Protein AF-A0A1B6Z4R3-F1 (afdb_monomer_lite)

Foldseek 3Di:
DVVVVVVVVVVVCVVQPPHDLVPDDVLVVLLVVLCCQAVFQDPDPVSDHLLRVLVVCLVVVVLVSNLVSLLVLLVSLLVNLLSCLLVLVLVSNLVSLVSSLVSVVVSVVSCVVVVAADPCCLSVLSNLLSCLLVVHQDDDDPSYDDDDALDDSNLSNLLSCVLNVVDDRDVPSVVVSVVSVVVVVHDPLVVVVSVLSCCLLQLVAQAPQRSLVSVLVSLVVVLVPDPPNVPDPARDPRVSRRAPSSVQSSCSSQPWAWEDQNHPPHYDGSPDDTDTPDDGDVSNCLQVPPLPQQDPPQRWDQDLSSLLSLCVVLLVQDADLVRHNQHQFDDPVCLVCLVVLCVLLPVPDDPSVNVVLSGGQQQSQDFPPPQKGFAHCPDPQHNFVVNQVCCVPPLPADPQKTFGMAGSVDPDDHGDAWTFIQGNPQQKTFTDGSVCRVPVVVVVVVDDRNPGIGNHPSRVSSSRNSNCVVDSD

Structure (mmCIF, N/CA/C/O backbone):
data_AF-A0A1B6Z4R3-F1
#
_entry.id   AF-A0A1B6Z4R3-F1
#
loop_
_atom_site.group_PDB
_atom_site.id
_atom_site.type_symbol
_atom_site.label_atom_id
_atom_site.label_alt_id
_atom_site.label_comp_id
_atom_site.label_asym_id
_atom_site.label_entity_id
_atom_site.label_seq_id
_atom_site.pdbx_PDB_ins_code
_atom_site.Cartn_x
_atom_site.Cartn_y
_atom_site.Cartn_z
_atom_site.occupancy
_atom_site.B_iso_or_equiv
_atom_site.auth_seq_id
_atom_site.auth_comp_id
_atom_site.auth_asym_id
_atom_site.auth_atom_id
_atom_site.pdbx_PDB_model_num
ATOM 1 N N . MET A 1 1 ? 15.950 -20.268 -37.393 1.00 41.25 1 MET A N 1
ATOM 2 C CA . MET A 1 1 ? 15.766 -19.192 -36.389 1.00 41.25 1 MET A CA 1
ATOM 3 C C . MET A 1 1 ? 16.409 -17.853 -36.786 1.00 41.25 1 MET A C 1
ATOM 5 O O . MET A 1 1 ? 15.782 -16.830 -36.563 1.00 41.25 1 MET A O 1
ATOM 9 N N . ALA A 1 2 ? 17.584 -17.815 -37.436 1.00 35.88 2 ALA A N 1
ATOM 10 C CA . ALA A 1 2 ? 18.237 -16.556 -37.852 1.00 35.88 2 ALA A CA 1
ATOM 11 C C . ALA A 1 2 ? 17.536 -15.793 -39.005 1.00 35.88 2 ALA A C 1
ATOM 13 O O . ALA A 1 2 ? 17.521 -14.566 -39.021 1.00 35.88 2 ALA A O 1
ATOM 14 N N . ILE A 1 3 ? 16.894 -16.504 -39.939 1.00 33.91 3 ILE A N 1
ATOM 15 C CA . ILE A 1 3 ? 16.226 -15.901 -41.111 1.00 33.91 3 ILE A CA 1
ATOM 16 C C . ILE A 1 3 ? 14.960 -15.110 -40.714 1.00 33.91 3 ILE A C 1
ATOM 18 O O . ILE A 1 3 ? 14.630 -14.119 -41.357 1.00 33.91 3 ILE A O 1
ATOM 22 N N . TYR A 1 4 ? 14.296 -15.477 -39.610 1.00 34.19 4 TYR A N 1
ATOM 23 C CA . TYR A 1 4 ? 13.077 -14.804 -39.136 1.00 34.19 4 TYR A CA 1
ATOM 24 C C . TYR A 1 4 ? 13.368 -13.411 -38.543 1.00 34.19 4 TYR A C 1
ATOM 26 O O . TYR A 1 4 ? 12.664 -12.456 -38.858 1.00 34.19 4 TYR A O 1
ATOM 34 N N . LYS A 1 5 ? 14.469 -13.263 -37.785 1.00 37.00 5 LYS A N 1
ATOM 35 C CA . LYS A 1 5 ? 14.927 -11.968 -37.239 1.00 37.00 5 LYS A CA 1
ATOM 36 C C . LYS A 1 5 ? 15.361 -10.985 -38.333 1.00 37.00 5 LYS A C 1
ATOM 38 O O . LYS A 1 5 ? 15.083 -9.795 -38.235 1.00 37.00 5 LYS A O 1
ATOM 43 N N . ILE A 1 6 ? 15.993 -11.477 -39.403 1.00 38.34 6 ILE A N 1
ATOM 44 C CA . ILE A 1 6 ? 16.387 -10.647 -40.554 1.00 38.34 6 ILE A CA 1
ATOM 45 C C . ILE A 1 6 ? 15.147 -10.158 -41.314 1.00 38.34 6 ILE A C 1
ATOM 47 O O . ILE A 1 6 ? 15.085 -8.990 -41.683 1.00 38.34 6 ILE A O 1
ATOM 51 N N . PHE A 1 7 ? 14.127 -11.006 -41.492 1.00 38.38 7 PHE A N 1
ATOM 52 C CA . PHE A 1 7 ? 12.861 -10.601 -42.113 1.00 38.38 7 PHE A CA 1
ATOM 53 C C . PHE A 1 7 ? 12.051 -9.611 -41.258 1.00 38.38 7 PHE A C 1
ATOM 55 O O . PHE A 1 7 ? 11.397 -8.735 -41.827 1.00 38.38 7 PHE A O 1
ATOM 62 N N . GLU A 1 8 ? 12.114 -9.690 -39.924 1.00 45.47 8 GLU A N 1
ATOM 63 C CA . GLU A 1 8 ? 11.526 -8.687 -39.022 1.00 45.47 8 GLU A CA 1
ATOM 64 C C . GLU A 1 8 ? 12.253 -7.343 -39.078 1.00 45.47 8 GLU A C 1
ATOM 66 O O . GLU A 1 8 ? 11.600 -6.311 -39.227 1.00 45.47 8 GLU A O 1
ATOM 71 N N . LEU A 1 9 ? 13.589 -7.345 -39.044 1.00 42.75 9 LEU A N 1
ATOM 72 C CA . LEU A 1 9 ? 14.406 -6.143 -39.227 1.00 42.75 9 LEU A CA 1
ATOM 73 C C . LEU A 1 9 ? 14.144 -5.494 -40.594 1.00 42.75 9 LEU A C 1
ATOM 75 O O . LEU A 1 9 ? 13.972 -4.280 -40.672 1.00 42.75 9 LEU A O 1
ATOM 79 N N . TRP A 1 10 ? 14.009 -6.289 -41.661 1.00 40.56 10 TRP A N 1
ATOM 80 C CA . TRP A 1 10 ? 13.716 -5.789 -43.010 1.00 40.56 10 TRP A CA 1
ATOM 81 C C . TRP A 1 10 ? 12.267 -5.284 -43.163 1.00 40.56 10 TRP A C 1
ATOM 83 O O . TRP A 1 10 ? 12.029 -4.278 -43.834 1.00 40.56 10 TRP A O 1
ATOM 93 N N . ARG A 1 11 ? 11.283 -5.915 -42.497 1.00 46.19 11 ARG A N 1
ATOM 94 C CA . ARG A 1 11 ? 9.902 -5.392 -42.386 1.00 46.19 11 ARG A CA 1
ATOM 95 C C . ARG A 1 11 ? 9.837 -4.103 -41.560 1.00 46.19 11 ARG A C 1
ATOM 97 O O . ARG A 1 11 ? 9.090 -3.202 -41.943 1.00 46.19 11 ARG A O 1
ATOM 104 N N . ARG A 1 12 ? 10.613 -3.996 -40.472 1.00 51.19 12 ARG A N 1
ATOM 105 C CA . ARG A 1 12 ? 10.738 -2.792 -39.628 1.00 51.19 12 ARG A CA 1
ATOM 106 C C . ARG A 1 12 ? 11.377 -1.641 -40.412 1.00 51.19 12 ARG A C 1
ATOM 108 O O . ARG A 1 12 ? 10.811 -0.555 -40.433 1.00 51.19 12 ARG A O 1
ATOM 115 N N . TRP A 1 13 ? 12.446 -1.891 -41.171 1.00 41.53 13 TRP A N 1
ATOM 116 C CA . TRP A 1 13 ? 13.085 -0.877 -42.026 1.00 41.53 13 TRP A CA 1
ATOM 117 C C . TRP A 1 13 ? 12.161 -0.381 -43.155 1.00 41.53 13 TRP A C 1
ATOM 119 O O . TRP A 1 13 ? 12.105 0.814 -43.432 1.00 41.53 13 TRP A O 1
ATOM 129 N N . ARG A 1 14 ? 11.344 -1.265 -43.756 1.00 42.69 14 ARG A N 1
ATOM 130 C CA . ARG A 1 14 ? 10.321 -0.870 -44.749 1.00 42.69 14 ARG A CA 1
ATOM 131 C C . ARG A 1 14 ? 9.164 -0.042 -44.177 1.00 42.69 14 ARG A C 1
ATOM 133 O O . ARG A 1 14 ? 8.556 0.703 -44.940 1.00 42.69 14 ARG A O 1
ATOM 140 N N . ARG A 1 15 ? 8.837 -0.151 -42.881 1.00 47.06 15 ARG A N 1
ATOM 141 C CA . ARG A 1 15 ? 7.816 0.707 -42.240 1.00 47.06 15 ARG A CA 1
ATOM 142 C C . ARG A 1 15 ? 8.315 2.131 -41.973 1.00 47.06 15 ARG A C 1
ATOM 144 O O . ARG A 1 15 ? 7.493 3.030 -41.843 1.00 47.06 15 ARG A O 1
ATOM 151 N N . PHE A 1 16 ? 9.630 2.339 -41.942 1.00 44.66 16 PHE A N 1
ATOM 152 C CA . PHE A 1 16 ? 10.261 3.603 -41.560 1.00 44.66 16 PHE A CA 1
ATOM 153 C C . PHE A 1 16 ? 11.203 4.157 -42.649 1.00 44.66 16 PHE A C 1
ATOM 155 O O . PHE A 1 16 ? 12.238 4.744 -42.349 1.00 44.66 16 PHE A O 1
ATOM 162 N N . GLY A 1 17 ? 10.864 3.984 -43.932 1.00 40.19 17 GLY A N 1
ATOM 163 C CA . GLY A 1 17 ? 11.571 4.659 -45.030 1.00 40.19 17 GLY A CA 1
ATOM 164 C C . GLY A 1 17 ? 11.470 6.189 -44.918 1.00 40.19 17 GLY A C 1
ATOM 165 O O . GLY A 1 17 ? 10.401 6.697 -44.590 1.00 40.19 17 GLY A O 1
ATOM 166 N N . THR A 1 18 ? 12.588 6.897 -45.162 1.00 45.62 18 THR A N 1
ATOM 167 C CA . THR A 1 18 ? 12.759 8.370 -45.066 1.00 45.62 18 THR A CA 1
ATOM 168 C C . THR A 1 18 ? 11.845 9.016 -44.025 1.00 45.62 18 THR A C 1
ATOM 170 O O . THR A 1 18 ? 10.859 9.680 -44.353 1.00 45.62 18 THR A O 1
ATOM 173 N N . ILE A 1 19 ? 12.163 8.748 -42.758 1.00 54.81 19 ILE A N 1
ATOM 174 C CA . ILE A 1 19 ? 11.409 9.189 -41.587 1.00 54.81 19 ILE A CA 1
ATOM 175 C C . ILE A 1 19 ? 11.276 10.709 -41.610 1.00 54.81 19 ILE A C 1
ATOM 177 O O . ILE A 1 19 ? 12.263 11.432 -41.516 1.00 54.81 19 ILE A O 1
ATOM 181 N N . ASN A 1 20 ? 10.040 11.190 -41.721 1.00 56.22 20 ASN A N 1
ATOM 182 C CA . ASN A 1 20 ? 9.703 12.565 -41.397 1.00 56.22 20 ASN A CA 1
ATOM 183 C C . ASN A 1 20 ? 8.991 12.555 -40.034 1.00 56.22 20 ASN A C 1
ATOM 185 O O . ASN A 1 20 ? 7.788 12.274 -39.999 1.00 56.22 20 ASN A O 1
ATOM 189 N N . PRO A 1 21 ? 9.697 12.843 -38.921 1.00 59.81 21 PRO A N 1
ATOM 190 C CA . PRO A 1 21 ? 9.130 12.799 -37.571 1.00 59.81 21 PRO A CA 1
ATOM 191 C C . PRO A 1 21 ? 7.866 13.651 -37.421 1.00 59.81 21 PRO A C 1
ATOM 193 O O . PRO A 1 21 ? 6.964 13.291 -36.674 1.00 59.81 21 PRO A O 1
ATOM 196 N N . SER A 1 22 ? 7.753 14.732 -38.205 1.00 58.31 22 SER A N 1
ATOM 197 C CA . SER A 1 22 ? 6.589 15.630 -38.198 1.00 58.31 22 SER A CA 1
ATOM 198 C C . SER A 1 22 ? 5.292 15.002 -38.728 1.00 58.31 22 SER A C 1
ATOM 200 O O . SER A 1 22 ? 4.225 15.586 -38.564 1.00 58.31 22 SER A O 1
ATOM 202 N N . LYS A 1 23 ? 5.363 13.823 -39.366 1.00 65.31 23 LYS A N 1
ATOM 203 C CA . LYS A 1 23 ? 4.205 13.098 -39.920 1.00 65.31 23 LYS A CA 1
ATOM 204 C C . LYS A 1 23 ? 3.838 11.833 -39.138 1.00 65.31 23 LYS A C 1
ATOM 206 O O . LYS A 1 23 ? 2.888 11.150 -39.515 1.00 65.31 23 LYS A O 1
ATOM 211 N N . MET A 1 24 ? 4.587 11.486 -38.092 1.00 67.69 24 MET A N 1
ATOM 212 C CA . MET A 1 24 ? 4.286 10.323 -37.256 1.00 67.69 24 MET A CA 1
ATOM 213 C C . MET A 1 24 ? 3.231 10.677 -36.208 1.00 67.69 24 MET A C 1
ATOM 215 O O . MET A 1 24 ? 3.254 11.768 -35.641 1.00 67.69 24 MET A O 1
ATOM 219 N N . SER A 1 25 ? 2.345 9.730 -35.884 1.00 70.62 25 SER A N 1
ATOM 220 C CA . SER A 1 25 ? 1.642 9.809 -34.600 1.00 70.62 25 SER A CA 1
ATOM 221 C C . SER A 1 25 ? 2.687 9.781 -33.483 1.00 70.62 25 SER A C 1
ATOM 223 O O . SER A 1 25 ? 3.703 9.088 -33.608 1.00 70.62 25 SER A O 1
ATOM 225 N N . ARG A 1 26 ? 2.472 10.502 -32.375 1.00 70.00 26 ARG A N 1
ATOM 226 C CA . ARG A 1 26 ? 3.490 10.531 -31.312 1.00 70.00 26 ARG A CA 1
ATOM 227 C C . ARG A 1 26 ? 3.786 9.131 -30.770 1.00 70.00 26 ARG A C 1
ATOM 229 O O . ARG A 1 26 ? 4.937 8.886 -30.452 1.00 70.00 26 ARG A O 1
ATOM 236 N N . ILE A 1 27 ? 2.830 8.200 -30.676 1.00 73.00 27 ILE A N 1
ATOM 237 C CA . ILE A 1 27 ? 3.162 6.843 -30.200 1.00 73.00 27 ILE A CA 1
ATOM 238 C C . ILE A 1 27 ? 4.151 6.133 -31.129 1.00 73.00 27 ILE A C 1
ATOM 240 O O . ILE A 1 27 ? 5.129 5.568 -30.653 1.00 73.00 27 ILE A O 1
ATOM 244 N N . ASN A 1 28 ? 3.967 6.243 -32.446 1.00 75.88 28 ASN A N 1
ATOM 245 C CA . ASN A 1 28 ? 4.923 5.698 -33.405 1.00 75.88 28 ASN A CA 1
ATOM 246 C C . ASN A 1 28 ? 6.267 6.432 -33.333 1.00 75.88 28 ASN A C 1
ATOM 248 O O . ASN A 1 28 ? 7.305 5.802 -33.494 1.00 75.88 28 ASN A O 1
ATOM 252 N N . TYR A 1 29 ? 6.255 7.734 -33.038 1.00 78.19 29 TYR A N 1
ATOM 253 C CA . TYR A 1 29 ? 7.466 8.510 -32.782 1.00 78.19 29 TYR A CA 1
ATOM 254 C C . TYR A 1 29 ? 8.183 8.087 -31.487 1.00 78.19 29 TYR A C 1
ATOM 256 O O . TYR A 1 29 ? 9.398 7.954 -31.491 1.00 78.19 29 TYR A O 1
ATOM 264 N N . LEU A 1 30 ? 7.461 7.825 -30.393 1.00 79.94 30 LEU A N 1
ATOM 265 C CA . LEU A 1 30 ? 8.027 7.370 -29.117 1.00 79.94 30 LEU A CA 1
ATOM 266 C C . LEU A 1 30 ? 8.560 5.942 -29.211 1.00 79.94 30 LEU A C 1
ATOM 268 O O . LEU A 1 30 ? 9.641 5.670 -28.696 1.00 79.94 30 LEU A O 1
ATOM 272 N N . LEU A 1 31 ? 7.829 5.050 -29.886 1.00 82.69 31 LEU A N 1
ATOM 273 C CA . LEU A 1 31 ? 8.325 3.723 -30.235 1.00 82.69 31 LEU A CA 1
ATOM 274 C C . LEU A 1 31 ? 9.603 3.861 -31.056 1.00 82.69 31 LEU A C 1
ATOM 276 O O . LEU A 1 31 ? 10.626 3.309 -30.670 1.00 82.69 31 LEU A O 1
ATOM 280 N N . TRP A 1 32 ? 9.576 4.652 -32.132 1.00 82.31 32 TRP A N 1
ATOM 281 C CA . TRP A 1 32 ? 10.758 4.894 -32.954 1.00 82.31 32 TRP A CA 1
ATOM 282 C C . TRP A 1 32 ? 11.942 5.408 -32.126 1.00 82.31 32 TRP A C 1
ATOM 284 O O . TRP A 1 32 ? 13.000 4.797 -32.182 1.00 82.31 32 TRP A O 1
ATOM 294 N N . LEU A 1 33 ? 11.759 6.446 -31.304 1.00 81.69 33 LEU A N 1
ATOM 295 C CA . LEU A 1 33 ? 12.809 6.995 -30.441 1.00 81.69 33 LEU A CA 1
ATOM 296 C C . LEU A 1 33 ? 13.381 5.958 -29.472 1.00 81.69 33 LEU A C 1
ATOM 298 O O . LEU A 1 33 ? 14.593 5.888 -29.293 1.00 81.69 33 LEU A O 1
ATOM 302 N N . ARG A 1 34 ? 12.526 5.165 -28.815 1.00 83.94 34 ARG A N 1
ATOM 303 C CA . ARG A 1 34 ? 12.984 4.167 -27.840 1.00 83.94 34 ARG A CA 1
ATOM 304 C C . ARG A 1 34 ? 13.672 2.982 -28.512 1.00 83.94 34 ARG A C 1
ATOM 306 O O . ARG A 1 34 ? 14.675 2.512 -27.986 1.00 83.94 34 ARG A O 1
ATOM 313 N N . HIS A 1 35 ? 13.186 2.532 -29.668 1.00 84.75 35 HIS A N 1
ATOM 314 C CA . HIS A 1 35 ? 13.874 1.518 -30.471 1.00 84.75 35 HIS A CA 1
ATOM 315 C C . HIS A 1 35 ? 15.201 2.035 -31.016 1.00 84.75 35 HIS A C 1
ATOM 317 O O . HIS A 1 35 ? 16.198 1.332 -30.927 1.00 84.75 35 HIS A O 1
ATOM 323 N N . ASP A 1 36 ? 15.242 3.257 -31.543 1.00 82.06 36 ASP A N 1
ATOM 324 C CA . ASP A 1 36 ? 16.479 3.878 -32.017 1.00 82.06 36 ASP A CA 1
ATOM 325 C C . ASP A 1 36 ? 17.499 3.997 -30.879 1.00 82.06 36 ASP A C 1
ATOM 327 O O . ASP A 1 36 ? 18.659 3.622 -31.024 1.00 82.06 36 ASP A O 1
ATOM 331 N N . TRP A 1 37 ? 17.042 4.399 -29.691 1.00 83.00 37 TRP A N 1
ATOM 332 C CA . TRP A 1 37 ? 17.897 4.462 -28.517 1.00 83.00 37 TRP A CA 1
ATOM 333 C C . TRP A 1 37 ? 18.406 3.079 -28.080 1.00 83.00 37 TRP A C 1
ATOM 335 O O . TRP A 1 37 ? 19.587 2.953 -27.762 1.00 83.00 37 TRP A O 1
ATOM 345 N N . LEU A 1 38 ? 17.547 2.057 -28.026 1.00 82.94 38 LEU A N 1
ATOM 346 C CA . LEU A 1 38 ? 17.881 0.760 -27.420 1.00 82.94 38 LEU A CA 1
ATOM 347 C C . LEU A 1 38 ? 18.568 -0.201 -28.403 1.00 82.94 38 LEU A C 1
ATOM 349 O O . LEU A 1 38 ? 19.489 -0.926 -28.034 1.00 82.94 38 LEU A O 1
ATOM 353 N N . GLU A 1 39 ? 18.128 -0.189 -29.658 1.00 82.25 39 GLU A N 1
ATOM 354 C CA . GLU A 1 39 ? 18.480 -1.161 -30.698 1.00 82.25 39 GLU A CA 1
ATOM 355 C C . GLU A 1 39 ? 19.244 -0.526 -31.870 1.00 82.25 39 GLU A C 1
ATOM 357 O O . GLU A 1 39 ? 19.904 -1.246 -32.624 1.00 82.25 39 GLU A O 1
ATOM 362 N N . GLY A 1 40 ? 19.171 0.800 -32.030 1.00 76.06 40 GLY A N 1
ATOM 363 C CA . GLY A 1 40 ? 19.883 1.535 -33.070 1.00 76.06 40 GLY A CA 1
ATOM 364 C C . GLY A 1 40 ? 21.398 1.526 -32.861 1.00 76.06 40 GLY A C 1
ATOM 365 O O . GLY A 1 40 ? 21.901 1.520 -31.733 1.00 76.06 40 GLY A O 1
ATOM 366 N N . GLY A 1 41 ? 22.141 1.516 -33.968 1.00 69.06 41 GLY A N 1
ATOM 367 C CA . GLY A 1 41 ? 23.587 1.727 -33.932 1.00 69.06 41 GLY A CA 1
ATOM 368 C C . GLY A 1 41 ? 23.890 3.161 -33.502 1.00 69.06 41 GLY A C 1
ATOM 369 O O . GLY A 1 41 ? 23.258 4.100 -33.980 1.00 69.06 41 GLY A O 1
ATOM 370 N N . ARG A 1 42 ? 24.840 3.344 -32.586 1.00 67.31 42 ARG A N 1
ATOM 371 C CA . ARG A 1 42 ? 25.309 4.672 -32.175 1.00 67.31 42 ARG A CA 1
ATOM 372 C C . ARG A 1 42 ? 26.375 5.178 -33.139 1.00 67.31 42 ARG A C 1
ATOM 374 O O . ARG A 1 42 ? 27.126 4.365 -33.679 1.00 67.31 42 ARG A O 1
ATOM 381 N N . ASP A 1 43 ? 26.538 6.501 -33.217 1.00 59.72 43 ASP A N 1
ATOM 382 C CA . ASP A 1 43 ? 27.698 7.192 -33.823 1.00 59.72 43 ASP A CA 1
ATOM 383 C C . ASP A 1 43 ? 28.993 6.973 -33.007 1.00 59.72 43 ASP A C 1
ATOM 385 O O . ASP A 1 43 ? 29.775 7.875 -32.716 1.00 59.72 43 ASP A O 1
ATOM 389 N N . THR A 1 44 ? 29.215 5.735 -32.589 1.00 57.94 44 THR A N 1
ATOM 390 C CA . THR A 1 44 ? 30.510 5.234 -32.154 1.00 57.94 44 THR A CA 1
ATOM 391 C C . THR A 1 44 ? 31.284 4.844 -33.409 1.00 57.94 44 THR A C 1
ATOM 393 O O . THR A 1 44 ? 30.683 4.393 -34.384 1.00 57.94 44 THR A O 1
ATOM 396 N N . ALA A 1 45 ? 32.615 4.962 -33.394 1.00 57.47 45 ALA A N 1
ATOM 397 C CA . ALA A 1 45 ? 33.458 4.554 -34.527 1.00 57.47 45 ALA A CA 1
ATOM 398 C C . ALA A 1 45 ? 33.213 3.094 -34.983 1.00 57.47 45 ALA A C 1
ATOM 400 O O . ALA A 1 45 ? 33.511 2.747 -36.123 1.00 57.47 45 ALA A O 1
ATOM 401 N N . ASP A 1 46 ? 32.623 2.275 -34.105 1.00 66.38 46 ASP A N 1
ATOM 402 C CA . ASP A 1 46 ? 32.369 0.846 -34.283 1.00 66.38 46 ASP A CA 1
ATOM 403 C C . ASP A 1 46 ? 30.896 0.506 -34.621 1.00 66.38 46 ASP A C 1
ATOM 405 O O . ASP A 1 46 ? 30.570 -0.665 -34.808 1.00 66.38 46 ASP A O 1
ATOM 409 N N . GLY A 1 47 ? 29.986 1.490 -34.672 1.00 74.88 47 GLY A N 1
ATOM 410 C CA . GLY A 1 47 ? 28.565 1.272 -34.993 1.00 74.88 47 GLY A CA 1
ATOM 411 C C . GLY A 1 47 ? 27.787 0.415 -33.980 1.00 74.88 47 GLY A C 1
ATOM 412 O O . GLY A 1 47 ? 26.788 -0.210 -34.340 1.00 74.88 47 GLY A O 1
ATOM 413 N N . LEU A 1 48 ? 28.243 0.350 -32.725 1.00 81.50 48 LEU A N 1
ATOM 414 C CA . LEU A 1 48 ? 27.652 -0.491 -31.677 1.00 81.50 48 LEU A CA 1
ATOM 415 C C . LEU A 1 48 ? 26.291 0.046 -31.218 1.00 81.50 48 LEU A C 1
ATOM 417 O O . LEU A 1 48 ? 26.111 1.258 -31.084 1.00 81.50 48 LEU A O 1
ATOM 421 N N . ASN A 1 49 ? 25.350 -0.850 -30.911 1.00 84.38 49 ASN A N 1
ATOM 422 C CA . ASN A 1 49 ? 24.135 -0.474 -30.178 1.00 84.38 49 ASN A CA 1
ATOM 423 C C . ASN A 1 49 ? 24.419 -0.297 -28.673 1.00 84.38 49 ASN A C 1
ATOM 425 O O . ASN A 1 49 ? 25.509 -0.616 -28.197 1.00 84.38 49 ASN A O 1
ATOM 429 N N . VAL A 1 50 ? 23.451 0.214 -27.901 1.00 85.12 50 VAL A N 1
ATOM 430 C CA . VAL A 1 50 ? 23.665 0.534 -26.472 1.00 85.12 50 VAL A CA 1
ATOM 431 C C . VAL A 1 50 ? 24.052 -0.686 -25.645 1.00 85.12 50 VAL A C 1
ATOM 433 O O . VAL A 1 50 ? 24.948 -0.586 -24.810 1.00 85.12 50 VAL A O 1
ATOM 436 N N . THR A 1 51 ? 23.432 -1.841 -25.889 1.00 89.50 51 THR A N 1
ATOM 437 C CA . THR A 1 51 ? 23.787 -3.075 -25.178 1.00 89.50 51 THR A CA 1
ATOM 438 C C . THR A 1 51 ? 25.238 -3.468 -25.454 1.00 89.50 51 THR A C 1
ATOM 440 O O . THR A 1 51 ? 25.991 -3.746 -24.526 1.00 89.50 51 THR A O 1
ATOM 443 N N . GLN A 1 52 ? 25.667 -3.432 -26.716 1.00 90.69 52 GLN A N 1
ATOM 444 C CA . GLN A 1 52 ? 27.049 -3.734 -27.096 1.00 90.69 52 GLN A CA 1
ATOM 445 C C . GLN A 1 52 ? 28.045 -2.707 -26.542 1.00 90.69 52 GLN A C 1
ATOM 447 O O . GLN A 1 52 ? 29.137 -3.079 -26.112 1.00 90.69 52 GLN A O 1
ATOM 452 N N . LEU A 1 53 ? 27.672 -1.426 -26.537 1.00 90.12 53 LEU A N 1
ATOM 453 C CA . LEU A 1 53 ? 28.486 -0.348 -25.986 1.00 90.12 53 LEU A CA 1
ATOM 454 C C . LEU A 1 53 ? 28.686 -0.512 -24.476 1.00 90.12 53 LEU A C 1
ATOM 456 O O . LEU A 1 53 ? 29.815 -0.382 -24.008 1.00 90.12 53 LEU A O 1
ATOM 460 N N . ALA A 1 54 ? 27.628 -0.844 -23.732 1.00 91.56 54 ALA A N 1
ATOM 461 C CA . ALA A 1 54 ? 27.706 -1.075 -22.292 1.00 91.56 54 ALA A CA 1
ATOM 462 C C . ALA A 1 54 ? 28.663 -2.231 -21.957 1.00 91.56 54 ALA A C 1
ATOM 464 O O . ALA A 1 54 ? 29.564 -2.072 -21.137 1.00 91.56 54 ALA A O 1
ATOM 465 N N . GLU A 1 55 ? 28.544 -3.365 -22.656 1.00 94.06 55 GLU A N 1
ATOM 466 C CA . GLU A 1 55 ? 29.432 -4.520 -22.449 1.00 94.06 55 GLU A CA 1
ATOM 467 C C . GLU A 1 55 ? 30.887 -4.234 -22.858 1.00 94.06 55 GLU A C 1
ATOM 469 O O . GLU A 1 55 ? 31.825 -4.770 -22.262 1.00 94.06 55 GLU A O 1
ATOM 474 N N . LYS A 1 56 ? 31.109 -3.380 -23.867 1.00 92.69 56 LYS A N 1
ATOM 475 C CA . LYS A 1 56 ? 32.453 -2.896 -24.209 1.00 92.69 56 LYS A CA 1
ATOM 476 C C . LYS A 1 56 ? 33.017 -2.023 -23.089 1.00 92.69 56 LYS A C 1
ATOM 478 O O . LYS A 1 56 ? 34.138 -2.250 -22.657 1.00 92.69 56 LYS A O 1
ATOM 483 N N . GLN A 1 57 ? 32.238 -1.069 -22.583 1.00 92.69 57 GLN A N 1
ATOM 484 C CA . GLN A 1 57 ? 32.665 -0.180 -21.501 1.00 92.69 57 GLN A CA 1
ATOM 485 C C . GLN A 1 57 ? 33.028 -0.949 -20.230 1.00 92.69 57 GLN A C 1
ATOM 487 O O . GLN A 1 57 ? 34.050 -0.642 -19.628 1.00 92.69 57 GLN A O 1
ATOM 492 N N . ILE A 1 58 ? 32.250 -1.971 -19.863 1.00 93.19 58 ILE A N 1
ATOM 493 C CA . ILE A 1 58 ? 32.557 -2.836 -18.715 1.00 93.19 58 ILE A CA 1
ATOM 494 C C . ILE A 1 58 ? 33.897 -3.545 -18.922 1.00 93.19 58 ILE A C 1
ATOM 496 O O . ILE A 1 58 ? 34.780 -3.473 -18.071 1.00 93.19 58 ILE A O 1
ATOM 500 N N . ARG A 1 59 ? 34.085 -4.165 -20.092 1.00 93.44 59 ARG A N 1
ATOM 501 C CA . ARG A 1 59 ? 35.318 -4.882 -20.449 1.00 93.44 59 ARG A CA 1
ATOM 502 C C . ARG A 1 59 ? 36.551 -3.980 -20.495 1.00 93.44 59 ARG A C 1
ATOM 504 O O . ARG A 1 59 ? 37.627 -4.409 -20.094 1.00 93.44 59 ARG A O 1
ATOM 511 N N . ASP A 1 60 ? 36.384 -2.748 -20.965 1.00 93.31 60 ASP A N 1
ATOM 512 C CA . ASP A 1 60 ? 37.451 -1.751 -21.078 1.00 93.31 60 ASP A CA 1
ATOM 513 C C . ASP A 1 60 ? 37.740 -1.044 -19.732 1.00 93.31 60 ASP A C 1
ATOM 515 O O . ASP A 1 60 ? 38.570 -0.139 -19.676 1.00 93.31 60 ASP A O 1
ATOM 519 N N . GLY A 1 61 ? 37.063 -1.434 -18.641 1.00 90.38 61 GLY A N 1
ATOM 520 C CA . GLY A 1 61 ? 37.249 -0.877 -17.296 1.00 90.38 61 GLY A CA 1
ATOM 521 C C . GLY A 1 61 ? 36.488 0.428 -17.022 1.00 90.38 61 GLY A C 1
ATOM 522 O O . GLY A 1 61 ? 36.595 0.987 -15.933 1.00 90.38 61 GLY A O 1
ATOM 523 N N . ASN A 1 62 ? 35.668 0.900 -17.964 1.00 91.56 62 ASN A N 1
ATOM 524 C CA . ASN A 1 62 ? 34.806 2.080 -17.830 1.00 91.56 62 ASN A CA 1
ATOM 525 C C . ASN A 1 62 ? 33.482 1.731 -17.124 1.00 91.56 62 ASN A C 1
ATOM 527 O O . ASN A 1 62 ? 32.390 1.939 -17.661 1.00 91.56 62 ASN A O 1
ATOM 531 N N . LEU A 1 63 ? 33.586 1.176 -15.914 1.00 89.94 63 LEU A N 1
ATOM 532 C CA . LEU A 1 63 ? 32.471 0.556 -15.190 1.00 89.94 63 LEU A CA 1
ATOM 533 C C . LEU A 1 63 ? 31.309 1.505 -14.899 1.00 89.94 63 LEU A C 1
ATOM 535 O O . LEU A 1 63 ? 30.160 1.098 -15.008 1.00 89.94 63 LEU A O 1
ATOM 539 N N . GLU A 1 64 ? 31.581 2.765 -14.562 1.00 88.56 64 GLU A N 1
ATOM 540 C CA . GLU A 1 64 ? 30.535 3.758 -14.284 1.00 88.56 64 GLU A CA 1
ATOM 541 C C . GLU A 1 64 ? 29.597 3.950 -15.484 1.00 88.56 64 GLU A C 1
ATOM 543 O O . GLU A 1 64 ? 28.380 3.827 -15.349 1.00 88.56 64 GLU A O 1
ATOM 548 N N . TYR A 1 65 ? 30.163 4.149 -16.677 1.00 89.25 65 TYR A N 1
ATOM 549 C CA . TYR A 1 65 ? 29.386 4.282 -17.909 1.00 89.25 65 TYR A CA 1
ATOM 550 C C . TYR A 1 65 ? 28.667 2.984 -18.287 1.00 89.25 65 TYR A C 1
ATOM 552 O O . TYR A 1 65 ? 27.521 3.028 -18.731 1.00 89.25 65 TYR A O 1
ATOM 560 N N . GLY A 1 66 ? 29.315 1.833 -18.084 1.00 91.19 66 GLY A N 1
ATOM 561 C CA . GLY A 1 66 ? 28.716 0.524 -18.330 1.00 91.19 66 GLY A CA 1
ATOM 562 C C . GLY A 1 66 ? 27.479 0.267 -17.464 1.00 91.19 66 GLY A C 1
ATOM 563 O O . GLY A 1 66 ? 26.410 -0.041 -17.989 1.00 91.19 66 GLY A O 1
ATOM 564 N N . VAL A 1 67 ? 27.605 0.466 -16.148 1.00 90.50 67 VAL A N 1
ATOM 565 C CA . VAL A 1 67 ? 26.517 0.333 -15.162 1.00 90.50 67 VAL A CA 1
ATOM 566 C C . VAL A 1 67 ? 25.382 1.307 -15.475 1.00 90.50 67 VAL A C 1
ATOM 568 O O . VAL A 1 67 ? 24.226 0.890 -15.548 1.00 90.50 67 VAL A O 1
ATOM 571 N N . HIS A 1 68 ? 25.703 2.577 -15.743 1.00 89.50 68 HIS A N 1
ATOM 572 C CA . HIS A 1 68 ? 24.708 3.582 -16.119 1.00 89.50 68 HIS A CA 1
ATOM 573 C C . HIS A 1 68 ? 23.929 3.171 -17.377 1.00 89.50 68 HIS A C 1
ATOM 575 O O . HIS A 1 68 ? 22.700 3.214 -17.391 1.00 89.50 68 HIS A O 1
ATOM 581 N N . ASN A 1 69 ? 24.624 2.693 -18.414 1.00 90.25 69 ASN A N 1
ATOM 582 C CA . ASN A 1 69 ? 23.987 2.269 -19.657 1.00 90.25 69 ASN A CA 1
ATOM 583 C C . ASN A 1 69 ? 23.125 1.009 -19.496 1.00 90.25 69 ASN A C 1
ATOM 585 O O . ASN A 1 69 ? 22.125 0.878 -20.203 1.00 90.25 69 ASN A O 1
ATOM 589 N N . ILE A 1 70 ? 23.472 0.075 -18.603 1.00 92.12 70 ILE A N 1
ATOM 590 C CA . ILE A 1 70 ? 22.603 -1.076 -18.308 1.00 92.12 70 ILE A CA 1
ATOM 591 C C . ILE A 1 70 ? 21.364 -0.626 -17.523 1.00 92.12 70 ILE A C 1
ATOM 593 O O . ILE A 1 70 ? 20.254 -1.015 -17.888 1.00 92.12 70 ILE A O 1
ATOM 597 N N . ALA A 1 71 ? 21.512 0.226 -16.504 1.00 90.06 71 ALA A N 1
ATOM 598 C CA . ALA A 1 71 ? 20.373 0.781 -15.764 1.00 90.06 71 ALA A CA 1
ATOM 599 C C . ALA A 1 71 ? 19.403 1.523 -16.705 1.00 90.06 71 ALA A C 1
ATOM 601 O O . ALA A 1 71 ? 18.190 1.300 -16.691 1.00 90.06 71 ALA A O 1
ATOM 602 N N . ASP A 1 72 ? 19.936 2.305 -17.640 1.00 89.00 72 ASP A N 1
ATOM 603 C CA . ASP A 1 72 ? 19.125 2.959 -18.658 1.00 89.00 72 ASP A CA 1
ATOM 604 C C . ASP A 1 72 ? 18.425 1.970 -19.604 1.00 89.00 72 ASP A C 1
ATOM 606 O O . ASP A 1 72 ? 17.293 2.224 -20.030 1.00 89.00 72 ASP A O 1
ATOM 610 N N . GLN A 1 73 ? 19.033 0.820 -19.912 1.00 91.44 73 GLN A N 1
ATOM 611 C CA . GLN A 1 73 ? 18.362 -0.244 -20.668 1.00 91.44 73 GLN A CA 1
ATOM 612 C C . GLN A 1 73 ? 17.188 -0.853 -19.889 1.00 91.44 73 GLN A C 1
ATOM 614 O O . GLN A 1 73 ? 16.160 -1.136 -20.506 1.00 91.44 73 GLN A O 1
ATOM 619 N N . VAL A 1 74 ? 17.284 -1.008 -18.561 1.00 92.75 74 VAL A N 1
ATOM 620 C CA . VAL A 1 74 ? 16.168 -1.467 -17.706 1.00 92.75 74 VAL A CA 1
ATOM 621 C C . VAL A 1 74 ? 14.968 -0.528 -17.860 1.00 92.75 74 VAL A C 1
ATOM 623 O O . VAL A 1 74 ? 13.866 -0.964 -18.213 1.00 92.75 74 VAL A O 1
ATOM 626 N N . ARG A 1 75 ? 15.203 0.780 -17.686 1.00 89.88 75 ARG A N 1
ATOM 627 C CA . ARG A 1 75 ? 14.189 1.836 -17.823 1.00 89.88 75 ARG A CA 1
ATOM 628 C C . ARG A 1 75 ? 13.576 1.880 -19.222 1.00 89.88 75 ARG A C 1
ATOM 630 O O . ARG A 1 75 ? 12.356 1.970 -19.369 1.00 89.88 75 ARG A O 1
ATOM 637 N N . ASN A 1 76 ? 14.406 1.848 -20.263 1.00 88.56 76 ASN A N 1
ATOM 638 C CA . ASN A 1 76 ? 13.933 1.983 -21.640 1.00 88.56 76 ASN A CA 1
ATOM 639 C C . ASN A 1 76 ? 13.202 0.734 -22.143 1.00 88.56 76 ASN A C 1
ATOM 641 O O . ASN A 1 76 ? 12.210 0.886 -22.858 1.00 88.56 76 ASN A O 1
ATOM 645 N N . SER A 1 77 ? 13.617 -0.462 -21.714 1.00 93.00 77 SER A N 1
ATOM 646 C CA . SER A 1 77 ? 12.891 -1.709 -21.991 1.00 93.00 77 SER A CA 1
ATOM 647 C C . SER A 1 77 ? 11.500 -1.669 -21.362 1.00 93.00 77 SER A C 1
ATOM 649 O O . SER A 1 77 ? 10.509 -1.892 -22.050 1.00 93.00 77 SER A O 1
ATOM 651 N N . PHE A 1 78 ? 11.387 -1.248 -20.098 1.00 92.19 78 PHE A N 1
ATOM 652 C CA . PHE A 1 78 ? 10.080 -1.142 -19.444 1.00 92.19 78 PHE A CA 1
ATOM 653 C C . PHE A 1 78 ? 9.195 -0.079 -20.116 1.00 92.19 78 PHE A C 1
ATOM 655 O O . PHE A 1 78 ? 7.997 -0.270 -20.317 1.00 92.19 78 PHE A O 1
ATOM 662 N N . GLY A 1 79 ? 9.798 1.034 -20.546 1.00 88.50 79 GLY A N 1
ATOM 663 C CA . GLY A 1 79 ? 9.115 2.059 -21.331 1.00 88.50 79 GLY A CA 1
ATOM 664 C C . GLY A 1 79 ? 8.573 1.547 -22.671 1.00 88.50 79 GLY A C 1
ATOM 665 O O . GLY A 1 79 ? 7.463 1.919 -23.045 1.00 88.50 79 GLY A O 1
ATOM 666 N N . LEU A 1 80 ? 9.319 0.695 -23.386 1.00 88.50 80 LEU A N 1
ATOM 667 C CA . LEU A 1 80 ? 8.834 0.022 -24.599 1.00 88.50 80 LEU A CA 1
ATOM 668 C C . LEU A 1 80 ? 7.689 -0.939 -24.284 1.00 88.50 80 LEU A C 1
ATOM 670 O O . LEU A 1 80 ? 6.678 -0.914 -24.985 1.00 88.50 80 LEU A O 1
ATOM 674 N N . ALA A 1 81 ? 7.808 -1.719 -23.207 1.00 91.06 81 ALA A N 1
ATOM 675 C CA . ALA A 1 81 ? 6.752 -2.623 -22.772 1.00 91.06 81 ALA A CA 1
ATOM 676 C C . ALA A 1 81 ? 5.426 -1.887 -22.537 1.00 91.06 81 ALA A C 1
ATOM 678 O O . ALA A 1 81 ? 4.399 -2.296 -23.070 1.00 91.06 81 ALA A O 1
ATOM 679 N N . ASN A 1 82 ? 5.457 -0.754 -21.830 1.00 88.06 82 ASN A N 1
ATOM 680 C CA . ASN A 1 82 ? 4.263 0.055 -21.577 1.00 88.06 82 ASN A CA 1
ATOM 681 C C . ASN A 1 82 ? 3.630 0.615 -22.859 1.00 88.06 82 ASN A C 1
ATOM 683 O O . ASN A 1 82 ? 2.406 0.668 -22.959 1.00 88.06 82 ASN A O 1
ATOM 687 N N . LEU A 1 83 ? 4.436 1.029 -23.844 1.00 85.06 83 LEU A N 1
ATOM 688 C CA . LEU A 1 83 ? 3.911 1.523 -25.123 1.00 85.06 83 LEU A CA 1
ATOM 689 C C . LEU A 1 83 ? 3.214 0.410 -25.909 1.00 85.06 83 LEU A C 1
ATOM 691 O O . LEU A 1 83 ? 2.120 0.623 -26.428 1.00 85.06 83 LEU A O 1
ATOM 695 N N . TYR A 1 84 ? 3.831 -0.770 -25.984 1.00 86.44 84 TYR A N 1
ATOM 696 C CA . TYR A 1 84 ? 3.242 -1.927 -26.655 1.00 86.44 84 TYR A CA 1
ATOM 697 C C . TYR A 1 84 ? 1.995 -2.438 -25.943 1.00 86.44 84 TYR A C 1
ATOM 699 O O . TYR A 1 84 ? 0.991 -2.725 -26.593 1.00 86.44 84 TYR A O 1
ATOM 707 N N . TRP A 1 85 ? 2.018 -2.449 -24.614 1.00 86.38 85 TRP A N 1
ATOM 708 C CA . TRP A 1 85 ? 0.863 -2.796 -23.802 1.00 86.38 85 TRP A CA 1
ATOM 709 C C . TRP A 1 85 ? -0.304 -1.844 -24.051 1.00 86.38 85 TRP A C 1
ATOM 711 O O . TRP A 1 85 ? -1.401 -2.310 -24.340 1.00 86.38 85 TRP A O 1
ATOM 721 N N . GLY A 1 86 ? -0.071 -0.527 -24.055 1.00 79.75 86 GLY A N 1
ATOM 722 C CA . GLY A 1 86 ? -1.105 0.450 -24.407 1.00 79.75 86 GLY A CA 1
ATOM 723 C C . GLY A 1 86 ? -1.703 0.220 -25.800 1.00 79.75 86 GLY A C 1
ATOM 724 O O . GLY A 1 86 ? -2.896 0.429 -26.000 1.00 79.75 86 GLY A O 1
ATOM 725 N N . LEU A 1 87 ? -0.907 -0.257 -26.761 1.00 80.19 87 LEU A N 1
ATOM 726 C CA . LEU A 1 87 ? -1.381 -0.605 -28.107 1.00 80.19 87 LEU A CA 1
ATOM 727 C C . LEU A 1 87 ? -2.141 -1.938 -28.183 1.00 80.19 87 LEU A C 1
ATOM 729 O O . LEU A 1 87 ? -2.636 -2.279 -29.257 1.00 80.19 87 LEU A O 1
ATOM 733 N N . GLY A 1 88 ? -2.212 -2.697 -27.088 1.00 80.81 88 GLY A N 1
ATOM 734 C CA . GLY A 1 88 ? -2.753 -4.055 -27.070 1.00 80.81 88 GLY A CA 1
ATOM 735 C C . GLY A 1 88 ? -1.822 -5.104 -27.693 1.00 80.81 88 GLY A C 1
ATOM 736 O O . GLY A 1 88 ? -2.242 -6.239 -27.905 1.00 80.81 88 GLY A O 1
ATOM 737 N N . ASP A 1 89 ? -0.563 -4.760 -27.985 1.00 86.44 89 ASP A N 1
ATOM 738 C CA . ASP A 1 89 ? 0.456 -5.700 -28.469 1.00 86.44 89 ASP A CA 1
ATOM 739 C C . ASP A 1 89 ? 1.121 -6.394 -27.270 1.00 86.44 89 ASP A C 1
ATOM 741 O O . ASP A 1 89 ? 2.229 -6.061 -26.837 1.00 86.44 89 ASP A O 1
ATOM 745 N N . VAL A 1 90 ? 0.377 -7.332 -26.682 1.00 88.94 90 VAL A N 1
ATOM 746 C CA . VAL A 1 90 ? 0.771 -8.053 -25.463 1.00 88.94 90 VAL A CA 1
ATOM 747 C C . VAL A 1 90 ? 2.048 -8.864 -25.678 1.00 88.94 90 VAL A C 1
ATOM 749 O O . VAL A 1 90 ? 2.897 -8.903 -24.788 1.00 88.94 90 VAL A O 1
ATOM 752 N N . ASP A 1 91 ? 2.224 -9.459 -26.859 1.00 91.06 91 ASP A N 1
ATOM 753 C CA . ASP A 1 91 ? 3.402 -10.266 -27.180 1.00 91.06 91 ASP A CA 1
ATOM 754 C C . ASP A 1 91 ? 4.681 -9.417 -27.125 1.00 91.06 91 ASP A C 1
ATOM 756 O O . ASP A 1 91 ? 5.654 -9.789 -26.463 1.00 91.06 91 ASP A O 1
ATOM 760 N N . GLN A 1 92 ? 4.683 -8.240 -27.766 1.00 91.69 92 GLN A N 1
ATOM 761 C CA . GLN A 1 92 ? 5.828 -7.326 -27.688 1.00 91.69 92 GLN A CA 1
ATOM 762 C C . GLN A 1 92 ? 6.006 -6.754 -26.284 1.00 91.69 92 GLN A C 1
ATOM 764 O O . GLN A 1 92 ? 7.136 -6.668 -25.798 1.00 91.69 92 GLN A O 1
ATOM 769 N N . ALA A 1 93 ? 4.914 -6.404 -25.601 1.00 91.88 93 ALA A N 1
ATOM 770 C CA . ALA A 1 93 ? 4.992 -5.925 -24.229 1.00 91.88 93 ALA A CA 1
ATOM 771 C C . ALA A 1 93 ? 5.669 -6.957 -23.315 1.00 91.88 93 ALA A C 1
ATOM 773 O O . ALA A 1 93 ? 6.589 -6.615 -22.573 1.00 91.88 93 ALA A O 1
ATOM 774 N N . GLN A 1 94 ? 5.294 -8.233 -23.432 1.00 95.31 94 GLN A N 1
ATOM 775 C CA . GLN A 1 94 ? 5.873 -9.318 -22.648 1.00 95.31 94 GLN A CA 1
ATOM 776 C C . GLN A 1 94 ? 7.366 -9.513 -22.944 1.00 95.31 94 GLN A C 1
ATOM 778 O O . GLN A 1 94 ? 8.148 -9.717 -22.014 1.00 95.31 94 GLN A O 1
ATOM 783 N N . ILE A 1 95 ? 7.779 -9.417 -24.215 1.00 95.88 95 ILE A N 1
ATOM 784 C CA . ILE A 1 95 ? 9.197 -9.481 -24.607 1.00 95.88 95 ILE A CA 1
ATOM 785 C C . ILE A 1 95 ? 10.000 -8.391 -23.892 1.00 95.88 95 ILE A C 1
ATOM 787 O O . ILE A 1 95 ? 11.049 -8.676 -23.309 1.00 95.88 95 ILE A O 1
ATOM 791 N N . TYR A 1 96 ? 9.510 -7.152 -23.894 1.00 95.50 96 TYR A N 1
ATOM 792 C CA . TYR A 1 96 ? 10.229 -6.046 -23.269 1.00 95.50 96 TYR A CA 1
ATOM 793 C C . TYR A 1 96 ? 10.159 -6.058 -21.736 1.00 95.50 96 TYR A C 1
ATOM 795 O O . TYR A 1 96 ? 11.152 -5.692 -21.112 1.00 95.50 96 TYR A O 1
ATOM 803 N N . LEU A 1 97 ? 9.084 -6.568 -21.117 1.00 96.38 97 LEU A N 1
ATOM 804 C CA . LEU A 1 97 ? 9.060 -6.835 -19.669 1.00 96.38 97 LEU A CA 1
ATOM 805 C C . LEU A 1 97 ? 10.126 -7.871 -19.280 1.00 96.38 97 LEU A C 1
ATOM 807 O O . LEU A 1 97 ? 10.866 -7.660 -18.322 1.00 96.38 97 LEU A O 1
ATOM 811 N N . ARG A 1 98 ? 10.262 -8.963 -20.046 1.00 97.31 98 ARG A N 1
ATOM 812 C CA . ARG A 1 98 ? 11.325 -9.959 -19.818 1.00 97.31 98 ARG A CA 1
ATOM 813 C C . ARG A 1 98 ? 12.707 -9.348 -20.031 1.00 97.31 98 ARG A C 1
ATOM 815 O O . ARG A 1 98 ? 13.602 -9.562 -19.223 1.00 97.31 98 ARG A O 1
ATOM 822 N N . THR A 1 99 ? 12.860 -8.515 -21.060 1.00 95.31 99 THR A N 1
ATOM 823 C CA . THR A 1 99 ? 14.113 -7.790 -21.322 1.00 95.31 99 THR A CA 1
ATOM 824 C C . THR A 1 99 ? 14.480 -6.878 -20.148 1.00 95.31 99 THR A C 1
ATOM 826 O O . THR A 1 99 ? 15.644 -6.842 -19.760 1.00 95.31 99 THR A O 1
ATOM 829 N N . THR A 1 100 ? 13.513 -6.195 -19.522 1.00 95.31 100 THR A N 1
ATOM 830 C CA . THR A 1 100 ? 13.736 -5.414 -18.291 1.00 95.31 100 THR A CA 1
ATOM 831 C C . THR A 1 100 ? 14.351 -6.267 -17.183 1.00 95.31 100 THR A C 1
ATOM 833 O O . THR A 1 100 ? 15.347 -5.851 -16.590 1.00 95.31 100 THR A O 1
ATOM 836 N N . LEU A 1 101 ? 13.801 -7.460 -16.929 1.00 95.56 101 LEU A N 1
ATOM 837 C CA . LEU A 1 101 ? 14.322 -8.379 -15.911 1.00 95.56 101 LEU A CA 1
ATOM 838 C C . LEU A 1 101 ? 15.719 -8.901 -16.273 1.00 95.56 101 LEU A C 1
ATOM 840 O O . LEU A 1 101 ? 16.613 -8.881 -15.432 1.00 95.56 101 LEU A O 1
ATOM 844 N N . GLU A 1 102 ? 15.944 -9.286 -17.531 1.00 95.44 102 GLU A N 1
ATOM 845 C CA . GLU A 1 102 ? 17.257 -9.736 -18.010 1.00 95.44 102 GLU A CA 1
ATOM 846 C C . GLU A 1 102 ? 18.338 -8.659 -17.859 1.00 95.44 102 GLU A C 1
ATOM 848 O O . GLU A 1 102 ? 19.452 -8.944 -17.418 1.00 95.44 102 GLU A O 1
ATOM 853 N N . ARG A 1 103 ? 18.033 -7.410 -18.240 1.00 93.75 103 ARG A N 1
ATOM 854 C CA . ARG A 1 103 ? 18.997 -6.308 -18.122 1.00 93.75 103 ARG A CA 1
ATOM 855 C C . ARG A 1 103 ? 19.289 -5.989 -16.662 1.00 93.75 103 ARG A C 1
ATOM 857 O O . ARG A 1 103 ? 20.431 -5.686 -16.334 1.00 93.75 103 ARG A O 1
ATOM 864 N N . TYR A 1 104 ? 18.293 -6.099 -15.788 1.00 93.88 104 TYR A N 1
ATOM 865 C CA . TYR A 1 104 ? 18.500 -5.921 -14.357 1.00 93.88 104 TYR A CA 1
ATOM 866 C C . TYR A 1 104 ? 19.349 -7.041 -13.744 1.00 93.88 104 TYR A C 1
ATOM 868 O O . TYR A 1 104 ? 20.254 -6.753 -12.967 1.00 93.88 104 TYR A O 1
ATOM 876 N N . ALA A 1 105 ? 19.130 -8.299 -14.134 1.00 92.88 105 ALA A N 1
ATOM 877 C CA . ALA A 1 105 ? 19.990 -9.404 -13.714 1.00 92.88 105 ALA A CA 1
ATOM 878 C C . ALA A 1 105 ? 21.451 -9.143 -14.115 1.00 92.88 105 ALA A C 1
ATOM 880 O O . ALA A 1 105 ? 22.341 -9.214 -13.270 1.00 92.88 105 ALA A O 1
ATOM 881 N N . ARG A 1 106 ? 21.685 -8.705 -15.362 1.00 93.50 106 ARG A N 1
ATOM 882 C CA . ARG A 1 106 ? 23.027 -8.324 -15.822 1.00 93.50 106 ARG A CA 1
ATOM 883 C C . ARG A 1 106 ? 23.613 -7.144 -15.036 1.00 93.50 106 ARG A C 1
ATOM 885 O O . ARG A 1 106 ? 24.807 -7.137 -14.758 1.00 93.50 106 ARG A O 1
ATOM 892 N N . LEU A 1 107 ? 22.796 -6.159 -14.656 1.00 92.00 107 LEU A N 1
ATOM 893 C CA . LEU A 1 107 ? 23.227 -5.047 -13.802 1.00 92.00 107 LEU A CA 1
ATOM 894 C C . LEU A 1 107 ? 23.733 -5.552 -12.446 1.00 92.00 107 LEU A C 1
ATOM 896 O O . LEU A 1 107 ? 24.796 -5.132 -11.999 1.00 92.00 107 LEU A O 1
ATOM 900 N N . MET A 1 108 ? 22.988 -6.462 -11.813 1.00 91.75 108 MET A N 1
ATOM 901 C CA . MET A 1 108 ? 23.357 -7.035 -10.516 1.00 91.75 108 MET A CA 1
ATOM 902 C C . MET A 1 108 ? 24.606 -7.914 -10.604 1.00 91.75 108 MET A C 1
ATOM 904 O O . MET A 1 108 ? 25.445 -7.841 -9.711 1.00 91.75 108 MET A O 1
ATOM 908 N N . GLU A 1 109 ? 24.776 -8.678 -11.687 1.00 92.75 109 GLU A N 1
ATOM 909 C CA . GLU A 1 109 ? 26.015 -9.422 -11.956 1.00 92.75 109 GLU A CA 1
ATOM 910 C C . GLU A 1 109 ? 27.224 -8.486 -12.021 1.00 92.75 109 GLU A C 1
ATOM 912 O O . GLU A 1 109 ? 28.194 -8.698 -11.304 1.00 92.75 109 GLU A O 1
ATOM 917 N N . VAL A 1 110 ? 27.150 -7.412 -12.814 1.00 92.06 110 VAL A N 1
ATOM 918 C CA . VAL A 1 110 ? 28.250 -6.440 -12.952 1.00 92.06 110 VAL A CA 1
ATOM 919 C C . VAL A 1 110 ? 28.542 -5.749 -11.618 1.00 92.06 110 VAL A C 1
ATOM 921 O O . VAL A 1 110 ? 29.700 -5.576 -11.247 1.00 92.06 110 VAL A O 1
ATOM 924 N N . CYS A 1 111 ? 27.508 -5.369 -10.866 1.00 90.31 111 CYS A N 1
ATOM 925 C CA . CYS A 1 111 ? 27.673 -4.822 -9.521 1.00 90.31 111 CYS A CA 1
ATOM 926 C C . CYS A 1 111 ? 28.380 -5.815 -8.585 1.00 90.31 111 CYS A C 1
ATOM 928 O O . CYS A 1 111 ? 29.303 -5.426 -7.875 1.00 90.31 111 CYS A O 1
ATOM 930 N N . SER A 1 112 ? 28.005 -7.095 -8.625 1.00 91.38 112 SER A N 1
ATOM 931 C CA . SER A 1 112 ? 28.613 -8.143 -7.801 1.00 91.38 112 SER A CA 1
ATOM 932 C C . SER A 1 112 ? 30.058 -8.454 -8.204 1.00 91.38 112 SER A C 1
ATOM 934 O O . SER A 1 112 ? 30.911 -8.578 -7.331 1.00 91.38 112 SER A O 1
ATOM 936 N N . GLU A 1 113 ? 30.353 -8.551 -9.504 1.00 92.06 113 GLU A N 1
ATOM 937 C CA . GLU A 1 113 ? 31.695 -8.817 -10.051 1.00 92.06 113 GLU A CA 1
ATOM 938 C C . GLU A 1 113 ? 32.713 -7.734 -9.664 1.00 92.06 113 GLU A C 1
ATOM 940 O O . GLU A 1 113 ? 33.915 -7.998 -9.591 1.00 92.06 113 GLU A O 1
ATOM 945 N N . HIS A 1 114 ? 32.231 -6.517 -9.408 1.00 88.44 114 HIS A N 1
ATOM 946 C CA . HIS A 1 114 ? 33.053 -5.342 -9.137 1.00 88.44 114 HIS A CA 1
ATOM 947 C C . HIS A 1 114 ? 32.870 -4.756 -7.728 1.00 88.44 114 HIS A C 1
ATOM 949 O O . HIS A 1 114 ? 33.352 -3.649 -7.491 1.00 88.44 114 HIS A O 1
ATOM 955 N N . ASP A 1 115 ? 32.207 -5.481 -6.816 1.00 85.62 115 ASP A N 1
ATOM 956 C CA . ASP A 1 115 ? 31.938 -5.074 -5.424 1.00 85.62 115 ASP A CA 1
ATOM 957 C C . ASP A 1 115 ? 31.344 -3.653 -5.318 1.00 85.62 115 ASP A C 1
ATOM 959 O O . ASP A 1 115 ? 31.845 -2.769 -4.620 1.00 85.62 115 ASP A O 1
ATOM 963 N N . ARG A 1 116 ? 30.298 -3.398 -6.114 1.00 82.38 116 ARG A N 1
ATOM 964 C CA . ARG A 1 116 ? 29.646 -2.090 -6.239 1.00 82.38 116 ARG A CA 1
ATOM 965 C C . ARG A 1 116 ? 28.197 -2.120 -5.784 1.00 82.38 116 ARG A C 1
ATOM 967 O O . ARG A 1 116 ? 27.389 -2.891 -6.297 1.00 82.38 116 ARG A O 1
ATOM 974 N N . THR A 1 117 ? 27.846 -1.157 -4.941 1.00 82.25 117 THR A N 1
ATOM 975 C CA . THR A 1 117 ? 26.455 -0.809 -4.638 1.00 82.25 117 THR A CA 1
ATOM 976 C C . THR A 1 117 ? 25.875 0.066 -5.749 1.00 82.25 117 THR A C 1
ATOM 978 O O . THR A 1 117 ? 26.544 0.951 -6.288 1.00 82.25 117 THR A O 1
ATOM 981 N N . LEU A 1 118 ? 24.612 -0.163 -6.099 1.00 79.25 118 LEU A N 1
ATOM 982 C CA . LEU A 1 118 ? 23.869 0.685 -7.020 1.00 79.25 118 LEU A CA 1
ATOM 983 C C . LEU A 1 118 ? 23.394 1.946 -6.282 1.00 79.25 118 LEU A C 1
ATOM 985 O O . LEU A 1 118 ? 22.412 1.911 -5.544 1.00 79.25 118 LEU A O 1
ATOM 989 N N . GLU A 1 119 ? 24.083 3.065 -6.508 1.00 65.56 119 GLU A N 1
ATOM 990 C CA . GLU A 1 119 ? 23.807 4.359 -5.854 1.00 65.56 119 GLU A CA 1
ATOM 991 C C . GLU A 1 119 ? 22.486 5.010 -6.302 1.00 65.56 119 GLU A C 1
ATOM 993 O O . GLU A 1 119 ? 21.938 5.870 -5.616 1.00 65.56 119 GLU A O 1
ATOM 998 N N . PHE A 1 120 ? 21.939 4.590 -7.445 1.00 63.72 120 PHE A N 1
ATOM 999 C CA . PHE A 1 120 ? 20.695 5.124 -7.994 1.00 63.72 120 PHE A CA 1
ATOM 1000 C C . PHE A 1 120 ? 19.697 3.992 -8.228 1.00 63.72 120 PHE A C 1
ATOM 1002 O O . PHE A 1 120 ? 19.517 3.569 -9.363 1.00 63.72 120 PHE A O 1
ATOM 1009 N N . PRO A 1 121 ? 18.998 3.495 -7.196 1.00 69.06 121 PRO A N 1
ATOM 1010 C CA . PRO A 1 121 ? 18.060 2.382 -7.338 1.00 69.06 121 PRO A CA 1
ATOM 1011 C C . PRO A 1 121 ? 16.740 2.803 -8.005 1.00 69.06 121 PRO A C 1
ATOM 1013 O O . PRO A 1 121 ? 15.710 2.164 -7.816 1.00 69.06 121 PRO A O 1
ATOM 1016 N N . ARG A 1 122 ? 16.716 3.888 -8.791 1.00 70.00 122 ARG A N 1
ATOM 1017 C CA . ARG A 1 122 ? 15.476 4.456 -9.340 1.00 70.00 122 ARG A CA 1
ATOM 1018 C C . ARG A 1 122 ? 14.781 3.487 -10.281 1.00 70.00 122 ARG A C 1
ATOM 1020 O O . ARG A 1 122 ? 13.575 3.589 -10.440 1.00 70.00 122 ARG A O 1
ATOM 1027 N N . GLU A 1 123 ? 15.491 2.538 -10.865 1.00 80.81 123 GLU A N 1
ATOM 1028 C CA . GLU A 1 123 ? 14.965 1.557 -11.806 1.00 80.81 123 GLU A CA 1
ATOM 1029 C C . GLU A 1 123 ? 14.261 0.388 -11.106 1.00 80.81 123 GLU A C 1
ATOM 1031 O O . GLU A 1 123 ? 13.499 -0.329 -11.754 1.00 80.81 123 GLU A O 1
ATOM 1036 N N . ILE A 1 124 ? 14.459 0.210 -9.793 1.00 88.56 124 ILE A N 1
ATOM 1037 C CA . ILE A 1 124 ? 13.991 -0.972 -9.056 1.00 88.56 124 ILE A CA 1
ATOM 1038 C C . ILE A 1 124 ? 12.482 -1.187 -9.179 1.00 88.56 124 ILE A C 1
ATOM 1040 O O . ILE A 1 124 ? 12.014 -2.311 -9.352 1.00 88.56 124 ILE A O 1
ATOM 1044 N N . HIS A 1 125 ? 11.710 -0.102 -9.184 1.00 89.62 125 HIS A N 1
ATOM 1045 C CA . HIS A 1 125 ? 10.261 -0.174 -9.288 1.00 89.62 125 HIS A CA 1
ATOM 1046 C C . HIS A 1 125 ? 9.795 -0.669 -10.670 1.00 89.62 125 HIS A C 1
ATOM 1048 O O . HIS A 1 125 ? 8.765 -1.331 -10.763 1.00 89.62 125 HIS A O 1
ATOM 1054 N N . PHE A 1 126 ? 10.547 -0.415 -11.747 1.00 91.38 126 PHE A N 1
ATOM 1055 C CA . PHE A 1 126 ? 10.239 -0.985 -13.065 1.00 91.38 126 PHE A CA 1
ATOM 1056 C C . PHE A 1 126 ? 10.456 -2.495 -13.076 1.00 91.38 126 PHE A C 1
ATOM 1058 O O . PHE A 1 126 ? 9.643 -3.240 -13.615 1.00 91.38 126 PHE A O 1
ATOM 1065 N N . VAL A 1 127 ? 11.534 -2.945 -12.440 1.00 94.50 127 VAL A N 1
ATOM 1066 C CA . VAL A 1 127 ? 11.898 -4.361 -12.361 1.00 94.50 127 VAL A CA 1
ATOM 1067 C C . VAL A 1 127 ? 10.892 -5.126 -11.509 1.00 94.50 127 VAL A C 1
ATOM 1069 O O . VAL A 1 127 ? 10.352 -6.133 -11.958 1.00 94.50 127 VAL A O 1
ATOM 1072 N N . LYS A 1 128 ? 10.572 -4.614 -10.316 1.00 95.12 128 LYS A N 1
ATOM 1073 C CA . LYS A 1 128 ? 9.567 -5.213 -9.432 1.00 95.12 128 LYS A CA 1
ATOM 1074 C C . LYS A 1 128 ? 8.195 -5.268 -10.096 1.00 95.12 128 LYS A C 1
ATOM 1076 O O . LYS A 1 128 ? 7.524 -6.292 -10.032 1.00 95.12 128 LYS A O 1
ATOM 1081 N N . CYS A 1 129 ? 7.802 -4.205 -10.799 1.00 95.00 129 CYS A N 1
ATOM 1082 C CA . CYS A 1 129 ? 6.567 -4.213 -11.574 1.00 95.00 129 CYS A CA 1
ATOM 1083 C C . CYS A 1 129 ? 6.604 -5.265 -12.695 1.00 95.00 129 CYS A C 1
ATOM 1085 O O . CYS A 1 129 ? 5.664 -6.045 -12.814 1.00 95.00 129 CYS A O 1
ATOM 1087 N N . ALA A 1 130 ? 7.688 -5.356 -13.472 1.00 96.38 130 ALA A N 1
ATOM 1088 C CA . ALA A 1 130 ? 7.824 -6.384 -14.503 1.00 96.38 130 ALA A CA 1
ATOM 1089 C C . ALA A 1 130 ? 7.719 -7.803 -13.919 1.00 96.38 130 ALA A C 1
ATOM 1091 O O . ALA A 1 130 ? 6.989 -8.628 -14.469 1.00 96.38 130 ALA A O 1
ATOM 1092 N N . ALA A 1 131 ? 8.360 -8.063 -12.775 1.00 96.31 131 ALA A N 1
ATOM 1093 C CA . ALA A 1 131 ? 8.258 -9.335 -12.067 1.00 96.31 131 ALA A CA 1
ATOM 1094 C C . ALA A 1 131 ? 6.814 -9.624 -11.621 1.00 96.31 131 ALA A C 1
ATOM 1096 O O . ALA A 1 131 ? 6.296 -10.699 -11.930 1.00 96.31 131 ALA A O 1
ATOM 1097 N N . CYS A 1 132 ? 6.121 -8.645 -11.016 1.00 94.94 132 CYS A N 1
ATOM 1098 C CA . CYS A 1 132 ? 4.695 -8.756 -10.687 1.00 94.94 132 CYS A CA 1
ATOM 1099 C C . CYS A 1 132 ? 3.889 -9.155 -11.924 1.00 94.94 132 CYS A C 1
ATOM 1101 O O . CYS A 1 132 ? 3.251 -10.207 -11.939 1.00 94.94 132 CYS A O 1
ATOM 1103 N N . LEU A 1 133 ? 3.940 -8.344 -12.986 1.00 94.25 133 LEU A N 1
ATOM 1104 C CA . LEU A 1 133 ? 3.124 -8.500 -14.193 1.00 94.25 133 LEU A CA 1
ATOM 1105 C C . LEU A 1 133 ? 3.414 -9.808 -14.938 1.00 94.25 133 LEU A C 1
ATOM 1107 O O . LEU A 1 133 ? 2.485 -10.444 -15.437 1.00 94.25 133 LEU A O 1
ATOM 1111 N N . LEU A 1 134 ? 4.656 -10.291 -14.931 1.00 95.00 134 LEU A N 1
ATOM 1112 C CA . LEU A 1 134 ? 5.017 -11.592 -15.503 1.00 95.00 134 LEU A CA 1
ATOM 1113 C C . LEU A 1 134 ? 4.729 -12.773 -14.565 1.00 95.00 134 LEU A C 1
ATOM 1115 O O . LEU A 1 134 ? 4.579 -13.894 -15.039 1.00 95.00 134 LEU A O 1
ATOM 1119 N N . GLY A 1 135 ? 4.545 -12.524 -13.264 1.00 91.56 135 GLY A N 1
ATOM 1120 C CA . GLY A 1 135 ? 4.355 -13.575 -12.259 1.00 91.56 135 GLY A CA 1
ATOM 1121 C C . GLY A 1 135 ? 5.658 -14.316 -11.974 1.00 91.56 135 GLY A C 1
ATOM 1122 O O . GLY A 1 135 ? 5.640 -15.505 -11.675 1.00 91.56 135 GLY A O 1
ATOM 1123 N N . GLU A 1 136 ? 6.781 -13.621 -12.133 1.00 92.56 136 GLU A N 1
ATOM 1124 C CA . GLU A 1 136 ? 8.113 -14.159 -11.896 1.00 92.56 136 GLU A CA 1
ATOM 1125 C C . GLU A 1 136 ? 8.547 -13.852 -10.463 1.00 92.56 136 GLU A C 1
ATOM 1127 O O . GLU A 1 136 ? 8.202 -12.818 -9.889 1.00 92.56 136 GLU A O 1
ATOM 1132 N N . THR A 1 137 ? 9.304 -14.771 -9.868 1.00 86.31 137 THR A N 1
ATOM 1133 C CA . THR A 1 137 ? 9.867 -14.573 -8.534 1.00 86.31 137 THR A CA 1
ATOM 1134 C C . THR A 1 137 ? 10.891 -13.448 -8.564 1.00 86.31 137 THR A C 1
ATOM 1136 O O . THR A 1 137 ? 11.758 -13.423 -9.436 1.00 86.31 137 THR A O 1
ATOM 1139 N N . PHE A 1 138 ? 10.837 -12.565 -7.574 1.00 89.00 138 PHE A N 1
ATOM 1140 C CA . PHE A 1 138 ? 11.804 -11.492 -7.399 1.00 89.00 138 PHE A CA 1
ATOM 1141 C C . PHE A 1 138 ? 12.459 -11.606 -6.025 1.00 89.00 138 PHE A C 1
ATOM 1143 O O . PHE A 1 138 ? 11.809 -12.001 -5.060 1.00 89.00 138 PHE A O 1
ATOM 1150 N N . GLN A 1 139 ? 13.734 -11.246 -5.928 1.00 82.56 139 GLN A N 1
ATOM 1151 C CA . GLN A 1 139 ? 14.447 -11.125 -4.661 1.00 82.56 139 GLN A CA 1
ATOM 1152 C C . GLN A 1 139 ? 15.168 -9.783 -4.646 1.00 82.56 139 GLN A C 1
ATOM 1154 O O . GLN A 1 139 ? 15.790 -9.397 -5.636 1.00 82.56 139 GLN A O 1
ATOM 1159 N N . ASN A 1 140 ? 15.064 -9.063 -3.528 1.00 79.94 140 ASN A N 1
ATOM 1160 C CA . ASN A 1 140 ? 15.862 -7.860 -3.334 1.00 79.94 140 ASN A CA 1
ATOM 1161 C C . ASN A 1 140 ? 17.341 -8.252 -3.249 1.00 79.94 140 ASN A C 1
ATOM 1163 O O . ASN A 1 140 ? 17.692 -9.218 -2.574 1.00 79.94 140 ASN A O 1
ATOM 1167 N N . SER A 1 141 ? 18.191 -7.494 -3.934 1.00 81.00 141 SER A N 1
ATOM 1168 C CA . SER A 1 141 ? 19.640 -7.629 -3.830 1.00 81.00 141 SER A CA 1
ATOM 1169 C C . SER A 1 141 ? 20.162 -6.700 -2.736 1.00 81.00 141 SER A C 1
ATOM 1171 O O . SER A 1 141 ? 19.749 -5.544 -2.661 1.00 81.00 141 SER A O 1
ATOM 1173 N N . GLU A 1 142 ? 21.103 -7.186 -1.926 1.00 81.75 142 GLU A N 1
ATOM 1174 C CA . GLU A 1 142 ? 21.822 -6.383 -0.921 1.00 81.75 142 GLU A CA 1
ATOM 1175 C C . GLU A 1 142 ? 22.682 -5.277 -1.564 1.00 81.75 142 GLU A C 1
ATOM 1177 O O . GLU A 1 142 ? 23.088 -4.330 -0.900 1.00 81.75 142 GLU A O 1
ATOM 1182 N N . LEU A 1 143 ? 22.929 -5.368 -2.877 1.00 80.94 143 LEU A N 1
ATOM 1183 C CA . LEU A 1 143 ? 23.679 -4.378 -3.657 1.00 80.94 143 LEU A CA 1
ATOM 1184 C C . LEU A 1 143 ? 22.842 -3.145 -4.030 1.00 80.94 143 LEU A C 1
ATOM 1186 O O . LEU A 1 143 ? 23.353 -2.228 -4.672 1.00 80.94 143 LEU A O 1
ATOM 1190 N N . ILE A 1 144 ? 21.554 -3.116 -3.689 1.00 80.88 144 ILE A N 1
ATOM 1191 C CA . ILE A 1 144 ? 20.668 -1.977 -3.936 1.00 80.88 144 ILE A CA 1
ATOM 1192 C C . ILE A 1 144 ? 20.722 -1.071 -2.708 1.00 80.88 144 ILE A C 1
ATOM 1194 O O . ILE A 1 144 ? 20.390 -1.509 -1.610 1.00 80.88 144 ILE A O 1
ATOM 1198 N N . GLY A 1 145 ? 21.112 0.193 -2.891 1.00 76.19 145 GLY A N 1
ATOM 1199 C CA . GLY A 1 145 ? 21.052 1.173 -1.807 1.00 76.19 145 GLY A CA 1
ATOM 1200 C C . GLY A 1 145 ? 19.623 1.383 -1.291 1.00 76.19 145 GLY A C 1
ATOM 1201 O O . GLY A 1 145 ? 18.649 1.223 -2.032 1.00 76.19 145 GLY A O 1
ATOM 1202 N N . GLU A 1 146 ? 19.497 1.769 -0.022 1.00 79.81 146 GLU A N 1
ATOM 1203 C CA . GLU A 1 146 ? 18.205 2.142 0.553 1.00 79.81 146 GLU A CA 1
ATOM 1204 C C . GLU A 1 146 ? 17.650 3.401 -0.130 1.00 79.81 146 GLU A C 1
ATOM 1206 O O . GLU A 1 146 ? 18.383 4.327 -0.481 1.00 79.81 146 GLU A O 1
ATOM 1211 N N . LEU A 1 147 ? 16.336 3.420 -0.346 1.00 83.94 147 LEU A N 1
ATOM 1212 C CA . LEU A 1 147 ? 15.632 4.592 -0.852 1.00 83.94 147 LEU A CA 1
ATOM 1213 C C . LEU A 1 147 ? 15.270 5.517 0.310 1.00 83.94 147 LEU A C 1
ATOM 1215 O O . LEU A 1 147 ? 14.700 5.061 1.300 1.00 83.94 147 LEU A O 1
ATOM 1219 N N . ASP A 1 148 ? 15.519 6.814 0.144 1.00 83.12 148 ASP A N 1
ATOM 1220 C CA . ASP A 1 148 ? 15.123 7.823 1.128 1.00 83.12 148 ASP A CA 1
ATOM 1221 C C . ASP A 1 148 ? 13.599 7.827 1.337 1.00 83.12 148 ASP A C 1
ATOM 1223 O O . ASP A 1 148 ? 12.820 7.902 0.373 1.00 83.12 148 ASP A O 1
ATOM 1227 N N . SER A 1 149 ? 13.170 7.784 2.603 1.00 83.00 149 SER A N 1
ATOM 1228 C CA . SER A 1 149 ? 11.765 7.953 2.972 1.00 83.00 149 SER A CA 1
ATOM 1229 C C . SER A 1 149 ? 11.237 9.312 2.507 1.00 83.00 149 SER A C 1
ATOM 1231 O O . SER A 1 149 ? 11.980 10.269 2.302 1.00 83.00 149 SER A O 1
ATOM 1233 N N . GLY A 1 150 ? 9.928 9.397 2.264 1.00 80.88 150 GLY A N 1
ATOM 1234 C CA . GLY A 1 150 ? 9.314 10.659 1.839 1.00 80.88 150 GLY A CA 1
ATOM 1235 C C . GLY A 1 150 ? 9.697 11.136 0.428 1.00 80.88 150 GLY A C 1
ATOM 1236 O O . GLY A 1 150 ? 9.359 12.265 0.070 1.00 80.88 150 GLY A O 1
ATOM 1237 N N . TYR A 1 151 ? 10.330 10.289 -0.398 1.00 84.69 151 TYR A N 1
ATOM 1238 C CA . TYR A 1 151 ? 10.559 10.517 -1.831 1.00 84.69 151 TYR A CA 1
ATOM 1239 C C . TYR A 1 151 ? 9.797 9.510 -2.716 1.00 84.69 151 TYR A C 1
ATOM 1241 O O . TYR A 1 151 ? 9.425 8.419 -2.295 1.00 84.69 151 TYR A O 1
ATOM 1249 N N . GLU A 1 152 ? 9.518 9.871 -3.974 1.00 85.75 152 GLU A N 1
ATOM 1250 C CA . GLU A 1 152 ? 8.523 9.164 -4.807 1.00 85.75 152 GLU A CA 1
ATOM 1251 C C . GLU A 1 152 ? 8.883 7.698 -5.096 1.00 85.75 152 GLU A C 1
ATOM 1253 O O . GLU A 1 152 ? 8.002 6.837 -5.011 1.00 85.75 152 GLU A O 1
ATOM 1258 N N . PRO A 1 153 ? 10.144 7.377 -5.445 1.00 87.38 153 PRO A N 1
ATOM 1259 C CA . PRO A 1 153 ? 10.564 6.005 -5.673 1.00 87.38 153 PRO A CA 1
ATOM 1260 C C . PRO A 1 153 ? 10.346 5.115 -4.451 1.00 87.38 153 PRO A C 1
ATOM 1262 O O . PRO A 1 153 ? 9.976 3.963 -4.644 1.00 87.38 153 PRO A O 1
ATOM 1265 N N . TRP A 1 154 ? 10.497 5.640 -3.228 1.00 89.31 154 TRP A N 1
ATOM 1266 C CA . TRP A 1 154 ? 10.264 4.875 -2.001 1.00 89.31 154 TRP A CA 1
ATOM 1267 C C . TRP A 1 154 ? 8.812 4.405 -1.901 1.00 89.31 154 TRP A C 1
ATOM 1269 O O . TRP A 1 154 ? 8.562 3.220 -1.708 1.00 89.31 154 TRP A O 1
ATOM 1279 N N . PHE A 1 155 ? 7.837 5.290 -2.142 1.00 91.38 155 PHE A N 1
ATOM 1280 C CA . PHE A 1 155 ? 6.417 4.912 -2.116 1.00 91.38 155 PHE A CA 1
ATOM 1281 C C . PHE A 1 155 ? 6.091 3.808 -3.131 1.00 91.38 155 PHE A C 1
ATOM 1283 O O . PHE A 1 155 ? 5.377 2.857 -2.812 1.00 91.38 155 PHE A O 1
ATOM 1290 N N . LYS A 1 156 ? 6.632 3.912 -4.352 1.00 92.19 156 LYS A N 1
ATOM 1291 C CA . LYS A 1 156 ? 6.449 2.882 -5.388 1.00 92.19 156 LYS A CA 1
ATOM 1292 C C . LYS A 1 156 ? 7.110 1.565 -4.998 1.00 92.19 156 LYS A C 1
ATOM 1294 O O . LYS A 1 156 ? 6.517 0.513 -5.215 1.00 92.19 156 LYS A O 1
ATOM 1299 N N . ASP A 1 157 ? 8.317 1.626 -4.444 1.00 90.94 157 ASP A N 1
ATOM 1300 C CA . ASP A 1 157 ? 9.053 0.446 -4.006 1.00 90.94 157 ASP A CA 1
ATOM 1301 C C . ASP A 1 157 ? 8.310 -0.298 -2.894 1.00 90.94 157 ASP A C 1
ATOM 1303 O O . ASP A 1 157 ? 8.084 -1.500 -3.012 1.00 90.94 157 ASP A O 1
ATOM 1307 N N . THR A 1 158 ? 7.827 0.426 -1.882 1.00 91.56 158 THR A N 1
ATOM 1308 C CA . THR A 1 158 ? 7.039 -0.123 -0.771 1.00 91.56 158 THR A CA 1
ATOM 1309 C C . THR A 1 158 ? 5.768 -0.822 -1.259 1.00 91.56 158 THR A C 1
ATOM 1311 O O . THR A 1 158 ? 5.498 -1.957 -0.863 1.00 91.56 158 THR A O 1
ATOM 1314 N N . LEU A 1 159 ? 5.014 -0.199 -2.173 1.00 93.69 159 LEU A N 1
ATOM 1315 C CA . LEU A 1 159 ? 3.823 -0.817 -2.773 1.00 93.69 159 LEU A CA 1
ATOM 1316 C C . LEU A 1 159 ? 4.172 -2.104 -3.537 1.00 93.69 159 LEU A C 1
ATOM 1318 O O . LEU A 1 159 ? 3.492 -3.122 -3.403 1.00 93.69 159 LEU A O 1
ATOM 1322 N N . LEU A 1 160 ? 5.244 -2.079 -4.332 1.00 94.50 160 LEU A N 1
ATOM 1323 C CA . LEU A 1 160 ? 5.647 -3.217 -5.155 1.00 94.50 160 LEU A CA 1
ATOM 1324 C C . LEU A 1 160 ? 6.279 -4.356 -4.345 1.00 94.50 160 LEU A C 1
ATOM 1326 O O . LEU A 1 160 ? 6.075 -5.515 -4.698 1.00 94.50 160 LEU A O 1
ATOM 1330 N N . ASN A 1 161 ? 6.978 -4.064 -3.243 1.00 91.94 161 ASN A N 1
ATOM 1331 C CA . ASN A 1 161 ? 7.450 -5.083 -2.298 1.00 91.94 161 ASN A CA 1
ATOM 1332 C C . ASN A 1 161 ? 6.285 -5.918 -1.772 1.00 91.94 161 ASN A C 1
ATOM 1334 O O . ASN A 1 161 ? 6.359 -7.147 -1.745 1.00 91.94 161 ASN A O 1
ATOM 1338 N N . HIS A 1 162 ? 5.180 -5.259 -1.429 1.00 89.69 162 HIS A N 1
ATOM 1339 C CA . HIS A 1 162 ? 3.982 -5.946 -0.974 1.00 89.69 162 HIS A CA 1
ATOM 1340 C C . HIS A 1 162 ? 3.255 -6.684 -2.113 1.00 89.69 162 HIS A C 1
ATOM 1342 O O . HIS A 1 162 ? 2.763 -7.800 -1.918 1.00 89.69 162 HIS A O 1
ATOM 1348 N N . CYS A 1 163 ? 3.257 -6.126 -3.332 1.00 91.25 163 CYS A N 1
ATOM 1349 C CA . CYS A 1 163 ? 2.750 -6.819 -4.523 1.00 91.25 163 CYS A CA 1
ATOM 1350 C C . CYS A 1 163 ? 3.530 -8.100 -4.866 1.00 91.25 163 CYS A C 1
ATOM 1352 O O . CYS A 1 163 ? 2.972 -9.024 -5.450 1.00 91.25 163 CYS A O 1
ATOM 1354 N N . LEU A 1 164 ? 4.806 -8.173 -4.494 1.00 90.19 164 LEU A N 1
ATOM 1355 C CA . LEU A 1 164 ? 5.650 -9.355 -4.677 1.00 90.19 164 LEU A CA 1
ATOM 1356 C C . LEU A 1 164 ? 5.655 -10.290 -3.459 1.00 90.19 164 LEU A C 1
ATOM 1358 O O . LEU A 1 164 ? 6.281 -11.344 -3.513 1.00 90.19 164 LEU A O 1
ATOM 1362 N N . GLY A 1 165 ? 4.988 -9.917 -2.361 1.00 85.31 165 GLY A N 1
ATOM 1363 C CA . GLY A 1 165 ? 5.015 -10.681 -1.112 1.00 85.31 165 GLY A CA 1
ATOM 1364 C C . GLY A 1 165 ? 6.385 -10.699 -0.425 1.00 85.31 165 GLY A C 1
ATOM 1365 O O . GLY A 1 165 ? 6.670 -11.624 0.328 1.00 85.31 165 GLY A O 1
ATOM 1366 N N . LEU A 1 166 ? 7.239 -9.703 -0.685 1.00 85.31 166 LEU A N 1
ATOM 1367 C CA . LEU A 1 166 ? 8.576 -9.601 -0.081 1.00 85.31 166 LEU A CA 1
ATOM 1368 C C . LEU A 1 166 ? 8.517 -9.096 1.359 1.00 85.31 166 LEU A C 1
ATOM 1370 O O . LEU A 1 166 ? 9.361 -9.455 2.175 1.00 85.31 166 LEU A O 1
ATOM 1374 N N . THR A 1 167 ? 7.532 -8.247 1.658 1.00 81.12 167 THR A N 1
ATOM 1375 C CA . THR A 1 167 ? 7.309 -7.664 2.981 1.00 81.12 167 THR A CA 1
ATOM 1376 C C . THR A 1 167 ? 5.814 -7.507 3.255 1.00 81.12 167 THR A C 1
ATOM 1378 O O . THR A 1 167 ? 5.008 -7.281 2.344 1.00 81.12 167 THR A O 1
ATOM 1381 N N . GLU A 1 168 ? 5.434 -7.571 4.529 1.00 76.31 168 GLU A N 1
ATOM 1382 C CA . GLU A 1 168 ? 4.124 -7.085 4.968 1.00 76.31 168 GLU A CA 1
ATOM 1383 C C . GLU A 1 168 ? 4.038 -5.561 4.792 1.00 76.31 168 GLU A C 1
ATOM 1385 O O . GLU A 1 168 ? 5.059 -4.867 4.763 1.00 76.31 168 GLU A O 1
ATOM 1390 N N . PHE A 1 169 ? 2.824 -5.037 4.613 1.00 78.25 169 PHE A N 1
ATOM 1391 C CA . PHE A 1 169 ? 2.619 -3.598 4.469 1.00 78.25 169 PHE A CA 1
ATOM 1392 C C . PHE A 1 169 ? 2.541 -2.944 5.856 1.00 78.25 169 PHE A C 1
ATOM 1394 O O . PHE A 1 169 ? 1.610 -3.215 6.611 1.00 78.25 169 PHE A O 1
ATOM 1401 N N . ASP A 1 170 ? 3.502 -2.079 6.192 1.00 74.94 170 ASP A N 1
ATOM 1402 C CA . ASP A 1 170 ? 3.532 -1.357 7.471 1.00 74.94 170 ASP A CA 1
ATOM 1403 C C . ASP A 1 170 ? 3.094 0.106 7.293 1.00 74.94 170 ASP A C 1
ATOM 1405 O O . ASP A 1 170 ? 3.743 0.908 6.614 1.00 74.94 170 ASP A O 1
ATOM 1409 N N . MET A 1 171 ? 1.991 0.469 7.952 1.00 77.06 171 MET A N 1
ATOM 1410 C CA . MET A 1 171 ? 1.427 1.820 7.920 1.00 77.06 171 MET A CA 1
ATOM 1411 C C . MET A 1 171 ? 2.274 2.860 8.670 1.00 77.06 171 MET A C 1
ATOM 1413 O O . MET A 1 171 ? 2.155 4.055 8.390 1.00 77.06 171 MET A O 1
ATOM 1417 N N . ASN A 1 172 ? 3.143 2.457 9.603 1.00 73.44 172 ASN A N 1
ATOM 1418 C CA . ASN A 1 172 ? 3.957 3.395 10.382 1.00 73.44 172 ASN A CA 1
ATOM 1419 C C . ASN A 1 172 ? 5.019 4.125 9.535 1.00 73.44 172 ASN A C 1
ATOM 1421 O O . ASN A 1 172 ? 4.981 5.361 9.492 1.00 73.44 172 ASN A O 1
ATOM 1425 N N . PRO A 1 173 ? 5.947 3.431 8.839 1.00 79.31 173 PRO A N 1
ATOM 1426 C CA . PRO A 1 173 ? 6.920 4.088 7.968 1.00 79.31 173 PRO A CA 1
ATOM 1427 C C . PRO A 1 173 ? 6.242 4.778 6.779 1.00 79.31 173 PRO A C 1
ATOM 1429 O O . PRO A 1 173 ? 6.720 5.811 6.307 1.00 79.31 173 PRO A O 1
ATOM 1432 N N . TRP A 1 174 ? 5.093 4.261 6.331 1.00 85.69 174 TRP A N 1
ATOM 1433 C CA . TRP A 1 174 ? 4.284 4.892 5.294 1.00 85.69 174 TRP A CA 1
ATOM 1434 C C . TRP A 1 174 ? 3.768 6.269 5.718 1.00 85.69 174 TRP A C 1
ATOM 1436 O O . TRP A 1 174 ? 3.984 7.259 5.016 1.00 85.69 174 TRP A O 1
ATOM 1446 N N . GLN A 1 175 ? 3.141 6.366 6.894 1.00 81.38 175 GLN A N 1
ATOM 1447 C CA . GLN A 1 175 ? 2.626 7.638 7.393 1.00 81.38 175 GLN A CA 1
ATOM 1448 C C . GLN A 1 175 ? 3.755 8.626 7.708 1.00 81.38 175 GLN A C 1
ATOM 1450 O O . GLN A 1 175 ? 3.638 9.803 7.372 1.00 81.38 175 GLN A O 1
ATOM 1455 N N . ALA A 1 176 ? 4.868 8.156 8.282 1.00 81.62 176 ALA A N 1
ATOM 1456 C CA . ALA A 1 176 ? 6.048 8.993 8.502 1.00 81.62 176 ALA A CA 1
ATOM 1457 C C . ALA A 1 176 ? 6.570 9.598 7.184 1.00 81.62 176 ALA A C 1
ATOM 1459 O O . ALA A 1 176 ? 6.865 10.793 7.126 1.00 81.62 176 ALA A O 1
ATOM 1460 N N . SER A 1 177 ? 6.584 8.805 6.108 1.00 87.19 177 SER A N 1
ATOM 1461 C CA . SER A 1 177 ? 6.966 9.261 4.767 1.00 87.19 177 SER A CA 1
ATOM 1462 C C . SER A 1 177 ? 5.971 10.266 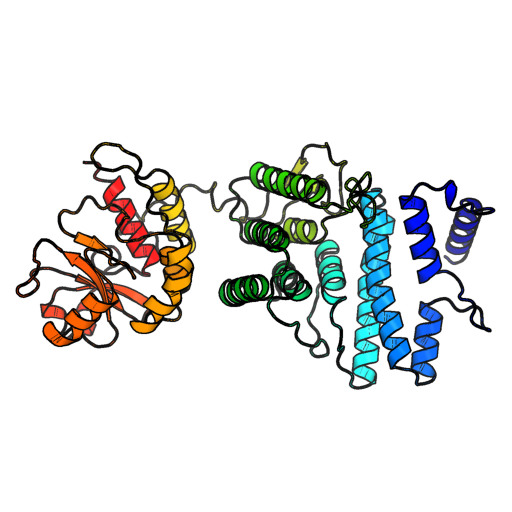4.177 1.00 87.19 177 SER A C 1
ATOM 1464 O O . SER A 1 177 ? 6.381 11.213 3.508 1.00 87.19 177 SER A O 1
ATOM 1466 N N . ILE A 1 178 ? 4.663 10.111 4.421 1.00 86.88 178 ILE A N 1
ATOM 1467 C CA . ILE A 1 178 ? 3.648 11.104 4.016 1.00 86.88 178 ILE A CA 1
ATOM 1468 C C . ILE A 1 178 ? 3.868 12.436 4.742 1.00 86.88 178 ILE A C 1
ATOM 1470 O O . ILE A 1 178 ? 3.763 13.511 4.134 1.00 86.88 178 ILE A O 1
ATOM 1474 N N . ASP A 1 179 ? 4.167 12.378 6.038 1.00 85.88 179 ASP A N 1
ATOM 1475 C CA . ASP A 1 179 ? 4.418 13.565 6.851 1.00 85.88 179 ASP A CA 1
ATOM 1476 C C . ASP A 1 179 ? 5.682 14.290 6.366 1.00 85.88 179 ASP A C 1
ATOM 1478 O O . ASP A 1 179 ? 5.679 15.516 6.228 1.00 85.88 179 ASP A O 1
ATOM 1482 N N . GLU A 1 180 ? 6.742 13.544 6.048 1.00 87.44 180 GLU A N 1
ATOM 1483 C CA . GLU A 1 180 ? 7.971 14.061 5.441 1.00 87.44 180 GLU A CA 1
ATOM 1484 C C . GLU A 1 180 ? 7.717 14.690 4.064 1.00 87.44 180 GLU A C 1
ATOM 1486 O O . GLU A 1 180 ? 8.075 15.848 3.845 1.00 87.44 180 GLU A O 1
ATOM 1491 N N . TRP A 1 181 ? 7.006 13.996 3.169 1.00 88.56 181 TRP A N 1
ATOM 1492 C CA . TRP A 1 181 ? 6.626 14.519 1.851 1.00 88.56 181 TRP A CA 1
ATOM 1493 C C . TRP A 1 181 ? 5.886 15.857 1.960 1.00 88.56 181 TRP A C 1
ATOM 1495 O O . TRP A 1 181 ? 6.145 16.804 1.212 1.00 88.56 181 TRP A O 1
ATOM 1505 N N . THR A 1 182 ? 4.964 15.942 2.923 1.00 83.50 182 THR A N 1
ATOM 1506 C CA . THR A 1 182 ? 4.169 17.146 3.184 1.00 83.50 182 THR A CA 1
ATOM 1507 C C . THR A 1 182 ? 5.036 18.290 3.706 1.00 83.50 182 THR A C 1
ATOM 1509 O O . THR A 1 182 ? 4.868 19.426 3.258 1.00 83.50 182 THR A O 1
ATOM 1512 N N . LYS A 1 183 ? 5.976 18.009 4.620 1.00 85.75 183 LYS A N 1
ATOM 1513 C CA . LYS A 1 183 ? 6.933 19.001 5.144 1.00 85.75 183 LYS A CA 1
ATOM 1514 C C . LYS A 1 183 ? 7.856 19.538 4.051 1.00 85.75 183 LYS A C 1
ATOM 1516 O O . LYS A 1 183 ? 8.106 20.738 4.015 1.00 85.75 183 LYS A O 1
ATOM 1521 N N . SER A 1 184 ? 8.297 18.674 3.140 1.00 83.69 184 SER A N 1
ATOM 1522 C CA . SER A 1 184 ? 9.177 19.021 2.017 1.00 83.69 184 SER A CA 1
ATOM 1523 C C . SER A 1 184 ? 8.477 19.799 0.894 1.00 83.69 184 SER A C 1
ATOM 1525 O O . SER A 1 184 ? 9.118 20.203 -0.073 1.00 83.69 184 SER A O 1
ATOM 1527 N N . GLY A 1 185 ? 7.164 20.040 1.003 1.00 79.94 185 GLY A N 1
ATOM 1528 C CA . GLY A 1 185 ? 6.407 20.843 0.039 1.00 79.94 185 GLY A CA 1
ATOM 1529 C C . GLY A 1 185 ? 6.163 20.150 -1.303 1.00 79.94 185 GLY A C 1
ATOM 1530 O O . GLY A 1 185 ? 5.804 20.814 -2.278 1.00 79.94 185 GLY A O 1
ATOM 1531 N N . PHE A 1 186 ? 6.334 18.827 -1.373 1.00 80.44 186 PHE A N 1
ATOM 1532 C CA . PHE A 1 186 ? 6.055 18.071 -2.587 1.00 80.44 186 PHE A CA 1
ATOM 1533 C C . PHE A 1 186 ? 4.545 18.060 -2.918 1.00 80.44 186 PHE A C 1
ATOM 1535 O O . PHE A 1 186 ? 3.694 18.307 -2.053 1.00 80.44 186 PHE A O 1
ATOM 1542 N N . PRO A 1 187 ? 4.157 17.771 -4.176 1.00 78.44 187 PRO A N 1
ATOM 1543 C CA . PRO A 1 187 ? 2.771 17.920 -4.604 1.00 78.44 187 PRO A CA 1
ATOM 1544 C C . PRO A 1 187 ? 1.795 16.998 -3.859 1.00 78.44 187 PRO A C 1
ATOM 1546 O O . PRO A 1 187 ? 1.934 15.774 -3.877 1.00 78.44 187 PRO A O 1
ATOM 1549 N N . LYS A 1 188 ? 0.750 17.584 -3.261 1.00 79.69 188 LYS A N 1
ATOM 1550 C CA . LYS A 1 188 ? -0.266 16.859 -2.469 1.00 79.69 188 LYS A CA 1
ATOM 1551 C C . LYS A 1 188 ? -1.063 15.831 -3.275 1.00 79.69 188 LYS A C 1
ATOM 1553 O O . LYS A 1 188 ? -1.437 14.799 -2.738 1.00 79.69 188 LYS A O 1
ATOM 1558 N N . TYR A 1 189 ? -1.283 16.076 -4.567 1.00 78.69 189 TYR A N 1
ATOM 1559 C CA . TYR A 1 189 ? -2.049 15.155 -5.413 1.00 78.69 189 TYR A CA 1
ATOM 1560 C C . TYR A 1 189 ? -1.355 13.792 -5.595 1.00 78.69 189 TYR A C 1
ATOM 1562 O O . TYR A 1 189 ? -2.032 12.806 -5.861 1.00 78.69 189 TYR A O 1
ATOM 1570 N N . ARG A 1 190 ? -0.021 13.710 -5.439 1.00 82.94 190 ARG A N 1
ATOM 1571 C CA . ARG A 1 190 ? 0.696 12.423 -5.465 1.00 82.94 190 ARG A CA 1
ATOM 1572 C C . ARG A 1 190 ? 0.397 11.598 -4.212 1.00 82.94 190 ARG A C 1
ATOM 1574 O O . ARG A 1 190 ? 0.280 10.387 -4.320 1.00 82.94 190 ARG A O 1
ATOM 1581 N N . ILE A 1 191 ? 0.197 12.240 -3.056 1.00 84.12 191 ILE A N 1
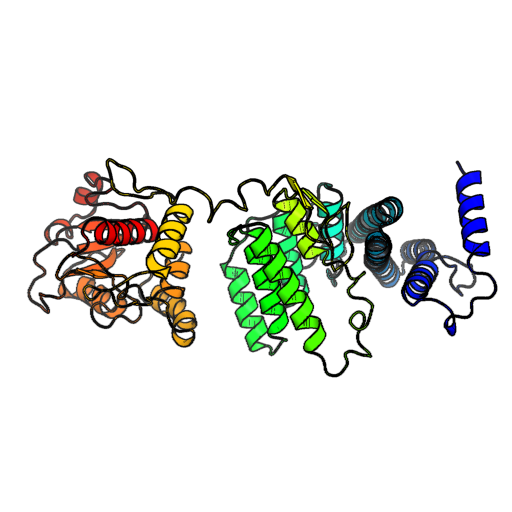ATOM 1582 C CA . ILE A 1 191 ? -0.249 11.551 -1.833 1.00 84.12 191 ILE A CA 1
ATOM 1583 C C . ILE A 1 191 ? -1.659 10.980 -2.026 1.00 84.12 191 ILE A C 1
ATOM 1585 O O . ILE A 1 191 ? -1.905 9.857 -1.610 1.00 84.12 191 ILE A O 1
ATOM 1589 N N . GLU A 1 192 ? -2.570 11.711 -2.681 1.00 85.25 192 GLU A N 1
ATOM 1590 C CA . GLU A 1 192 ? -3.920 11.204 -3.001 1.00 85.25 192 GLU A CA 1
ATOM 1591 C C . GLU A 1 192 ? -3.857 9.938 -3.878 1.00 85.25 192 GLU A C 1
ATOM 1593 O O . GLU A 1 192 ? -4.578 8.974 -3.634 1.00 85.25 192 GLU A O 1
ATOM 1598 N N . GLU A 1 193 ? -2.956 9.919 -4.864 1.00 87.81 193 GLU A N 1
ATOM 1599 C CA . GLU A 1 193 ? -2.700 8.761 -5.729 1.00 87.81 193 GLU A CA 1
ATOM 1600 C C . GLU A 1 193 ? -2.100 7.576 -4.957 1.00 87.81 193 GLU A C 1
ATOM 1602 O O . GLU A 1 193 ? -2.591 6.455 -5.066 1.00 87.81 193 GLU A O 1
ATOM 1607 N N . PHE A 1 194 ? -1.096 7.814 -4.113 1.00 91.06 194 PHE A N 1
ATOM 1608 C CA . PHE A 1 194 ? -0.529 6.761 -3.272 1.00 91.06 194 PHE A CA 1
ATOM 1609 C C . PHE A 1 194 ? -1.529 6.220 -2.245 1.00 91.06 194 PHE A C 1
ATOM 1611 O O . PHE A 1 194 ? -1.566 5.014 -2.017 1.00 91.06 194 PHE A O 1
ATOM 1618 N N . ALA A 1 195 ? -2.378 7.075 -1.672 1.00 88.25 195 ALA A N 1
ATOM 1619 C CA . ALA A 1 195 ? -3.452 6.655 -0.778 1.00 88.25 195 ALA A CA 1
ATOM 1620 C C . ALA A 1 195 ? -4.470 5.761 -1.499 1.00 88.25 195 ALA A C 1
ATOM 1622 O O . ALA A 1 195 ? -4.903 4.761 -0.934 1.00 88.25 195 ALA A O 1
ATOM 1623 N N . PHE A 1 196 ? -4.807 6.072 -2.757 1.00 92.31 196 PHE A N 1
ATOM 1624 C CA . PHE A 1 196 ? -5.635 5.195 -3.585 1.00 92.31 196 PHE A CA 1
ATOM 1625 C C . PHE A 1 196 ? -4.992 3.809 -3.763 1.00 92.31 196 PHE A C 1
ATOM 1627 O O . PHE A 1 196 ? -5.667 2.799 -3.566 1.00 92.31 196 PHE A O 1
ATOM 1634 N N . TYR A 1 197 ? -3.698 3.746 -4.095 1.00 92.75 197 TYR A N 1
ATOM 1635 C CA . TYR A 1 197 ? -2.998 2.471 -4.281 1.00 92.75 197 TYR A CA 1
ATOM 1636 C C . TYR A 1 197 ? -2.945 1.635 -3.006 1.00 92.75 197 TYR A C 1
ATOM 1638 O O . TYR A 1 197 ? -3.198 0.437 -3.074 1.00 92.75 197 TYR A O 1
ATOM 1646 N N . VAL A 1 198 ? -2.666 2.251 -1.852 1.00 90.38 198 VAL A N 1
ATOM 1647 C CA . VAL A 1 198 ? -2.727 1.551 -0.560 1.00 90.38 198 VAL A CA 1
ATOM 1648 C C . VAL A 1 198 ? -4.120 0.999 -0.343 1.00 90.38 198 VAL A C 1
ATOM 1650 O O . VAL A 1 198 ? -4.248 -0.202 -0.183 1.00 90.38 198 VAL A O 1
ATOM 1653 N N . LYS A 1 199 ? -5.150 1.839 -0.474 1.00 87.06 199 LYS A N 1
ATOM 1654 C CA . LYS A 1 199 ? -6.549 1.444 -0.297 1.00 87.06 199 LYS A CA 1
ATOM 1655 C C . LYS A 1 199 ? -6.946 0.245 -1.174 1.00 87.06 199 LYS A C 1
ATOM 16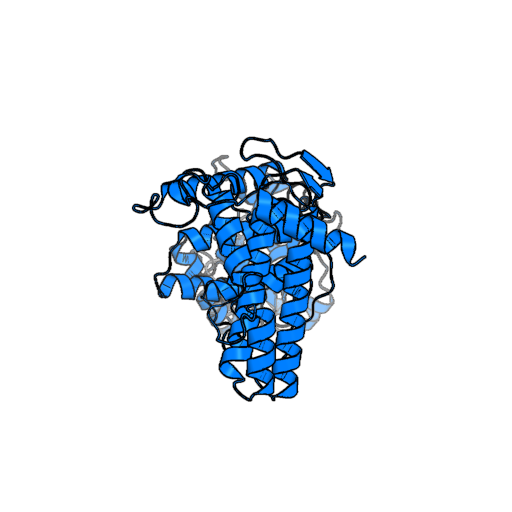57 O O . LYS A 1 199 ? -7.665 -0.650 -0.733 1.00 87.06 199 LYS A O 1
ATOM 1662 N N . ALA A 1 200 ? -6.487 0.226 -2.427 1.00 88.62 200 ALA A N 1
ATOM 1663 C CA . ALA A 1 200 ? -6.713 -0.884 -3.353 1.00 88.62 200 ALA A CA 1
ATOM 1664 C C . ALA A 1 200 ? -5.955 -2.153 -2.941 1.00 88.62 200 ALA A C 1
ATOM 1666 O O . ALA A 1 200 ? -6.492 -3.252 -3.031 1.00 88.62 200 ALA A O 1
ATOM 1667 N N . LEU A 1 201 ? -4.718 -1.996 -2.476 1.00 86.38 201 LEU A N 1
ATOM 1668 C CA . LEU A 1 201 ? -3.834 -3.087 -2.089 1.00 86.38 201 LEU A CA 1
ATOM 1669 C C . LEU A 1 201 ? -4.213 -3.721 -0.740 1.00 86.38 201 LEU A C 1
ATOM 1671 O O . LEU A 1 201 ? -4.040 -4.924 -0.570 1.00 86.38 201 LEU A O 1
ATOM 1675 N N . THR A 1 202 ? -4.738 -2.930 0.198 1.00 77.56 202 THR A N 1
ATOM 1676 C CA . THR A 1 202 ? -5.147 -3.347 1.551 1.00 77.56 202 THR A CA 1
ATOM 1677 C C . THR A 1 202 ? -6.605 -3.799 1.633 1.00 77.56 202 THR A C 1
ATOM 1679 O O . THR A 1 202 ? -7.042 -4.268 2.680 1.00 77.56 202 THR A O 1
ATOM 1682 N N . GLY A 1 203 ? -7.362 -3.704 0.536 1.00 76.00 203 GLY A N 1
ATOM 1683 C CA . GLY A 1 203 ? -8.736 -4.202 0.465 1.00 76.00 203 GLY A CA 1
ATOM 1684 C C . GLY A 1 203 ? -9.768 -3.328 1.178 1.00 76.00 203 GLY A C 1
ATOM 1685 O O . GLY A 1 203 ? -10.728 -3.825 1.767 1.00 76.00 203 GLY A O 1
ATOM 1686 N N . GLU A 1 204 ? -9.573 -2.014 1.131 1.00 75.44 204 GLU A N 1
ATOM 1687 C CA . GLU A 1 204 ? -10.442 -1.013 1.761 1.00 75.44 204 GLU A CA 1
ATOM 1688 C C . GLU A 1 204 ? -11.552 -0.489 0.818 1.00 75.44 204 GLU A C 1
ATOM 1690 O O . GLU A 1 204 ? -12.317 0.413 1.176 1.00 75.44 204 GLU A O 1
ATOM 1695 N N . PHE A 1 205 ? -11.644 -0.994 -0.418 1.00 77.94 205 PHE A N 1
ATOM 1696 C CA . PHE A 1 205 ? -12.766 -0.708 -1.320 1.00 77.94 205 PHE A CA 1
ATOM 1697 C C . PHE A 1 205 ? -13.910 -1.701 -1.128 1.00 77.94 205 PHE A C 1
ATOM 1699 O O . PHE A 1 205 ? -13.687 -2.896 -0.964 1.00 77.94 205 PHE A O 1
ATOM 1706 N N . GLU A 1 206 ? -15.145 -1.200 -1.206 1.00 67.62 206 GLU A N 1
ATOM 1707 C CA . GLU A 1 206 ? -16.334 -2.030 -0.987 1.00 67.62 206 GLU A CA 1
ATOM 1708 C C . GLU A 1 206 ? -16.632 -2.981 -2.141 1.00 67.62 206 GLU A C 1
ATOM 1710 O O . GLU A 1 206 ? -17.111 -4.091 -1.926 1.00 67.62 206 GLU A O 1
ATOM 1715 N N . THR A 1 207 ? -16.356 -2.535 -3.365 1.00 76.44 207 THR A N 1
ATOM 1716 C CA . THR A 1 207 ? -16.604 -3.284 -4.595 1.00 76.44 207 THR A CA 1
ATOM 1717 C C . THR A 1 207 ? -15.534 -2.968 -5.636 1.00 76.44 207 THR A C 1
ATOM 1719 O O . THR A 1 207 ? -14.891 -1.910 -5.597 1.00 76.44 207 THR A O 1
ATOM 1722 N N . SER A 1 208 ? -15.396 -3.860 -6.624 1.00 83.00 208 SER A N 1
ATOM 1723 C CA . SER A 1 208 ? -14.559 -3.638 -7.813 1.00 83.00 208 SER A CA 1
ATOM 1724 C C . SER A 1 208 ? -14.974 -2.343 -8.513 1.00 83.00 208 SER A C 1
ATOM 1726 O O . SER A 1 208 ? -14.137 -1.529 -8.897 1.00 83.00 208 SER A O 1
ATOM 1728 N N . GLU A 1 209 ? -16.283 -2.105 -8.616 1.00 85.12 209 GLU A N 1
ATOM 1729 C CA . GLU A 1 209 ? -16.847 -0.903 -9.227 1.00 85.12 209 GLU A CA 1
ATOM 1730 C C . GLU A 1 209 ? -16.425 0.379 -8.494 1.00 85.12 209 GLU A C 1
ATOM 1732 O O . GLU A 1 209 ? -15.991 1.337 -9.136 1.00 85.12 209 GLU A O 1
ATOM 1737 N N . ALA A 1 210 ? -16.473 0.391 -7.158 1.00 85.69 210 ALA A N 1
ATOM 1738 C CA . ALA A 1 210 ? -16.044 1.535 -6.357 1.00 85.69 210 ALA A CA 1
ATOM 1739 C C . ALA A 1 210 ? -14.545 1.825 -6.534 1.00 85.69 210 ALA A C 1
ATOM 1741 O O . ALA A 1 210 ? -14.154 2.984 -6.699 1.00 85.69 210 ALA A O 1
ATOM 1742 N N . MET A 1 211 ? -13.712 0.778 -6.560 1.00 89.69 211 MET A N 1
ATOM 1743 C CA . MET A 1 211 ? -12.276 0.894 -6.823 1.00 89.69 211 MET A CA 1
ATOM 1744 C C . MET A 1 211 ? -12.007 1.490 -8.211 1.00 89.69 211 MET A C 1
ATOM 1746 O O . MET A 1 211 ? -11.278 2.477 -8.332 1.00 89.69 211 MET A O 1
ATOM 1750 N N . PHE A 1 212 ? -12.625 0.946 -9.263 1.00 89.06 212 PHE A N 1
ATOM 1751 C CA . PHE A 1 212 ? -12.424 1.431 -10.630 1.00 89.06 212 PHE A CA 1
ATOM 1752 C C . PHE A 1 212 ? -12.989 2.837 -10.855 1.00 89.06 212 PHE A C 1
ATOM 1754 O O . PHE A 1 212 ? -12.384 3.626 -11.584 1.00 89.06 212 PHE A O 1
ATOM 1761 N N . SER A 1 213 ? -14.100 3.186 -10.204 1.00 87.62 213 SER A N 1
ATOM 1762 C CA . SER A 1 213 ? -14.665 4.538 -10.226 1.00 87.62 213 SER A CA 1
ATOM 1763 C C . SER A 1 213 ? -13.727 5.553 -9.560 1.00 87.62 213 SER A C 1
ATOM 1765 O O . SER A 1 213 ? -13.423 6.600 -10.140 1.00 87.62 213 SER A O 1
ATOM 1767 N N . ALA A 1 214 ? -13.171 5.218 -8.390 1.00 89.38 214 ALA A N 1
ATOM 1768 C CA . ALA A 1 214 ? -12.186 6.053 -7.704 1.00 89.38 214 ALA A CA 1
ATOM 1769 C C . ALA A 1 214 ? -10.900 6.226 -8.528 1.00 89.38 214 ALA A C 1
ATOM 1771 O O . ALA A 1 214 ? -10.412 7.350 -8.680 1.00 89.38 214 ALA A O 1
ATOM 1772 N N . HIS A 1 215 ? -10.401 5.146 -9.136 1.00 89.12 215 HIS A N 1
ATOM 1773 C CA . HIS A 1 215 ? -9.262 5.197 -10.051 1.00 89.12 215 HIS A CA 1
ATOM 1774 C C . HIS A 1 215 ? -9.546 6.098 -11.266 1.00 89.12 215 HIS A C 1
ATOM 1776 O O . HIS A 1 215 ? -8.748 6.969 -11.615 1.00 89.12 215 HIS A O 1
ATOM 1782 N N . GLN A 1 216 ? -10.723 5.970 -11.885 1.00 83.00 216 GLN A N 1
ATOM 1783 C CA . GLN A 1 216 ? -11.132 6.827 -13.000 1.00 83.00 216 GLN A CA 1
ATOM 1784 C C . GLN A 1 216 ? -11.179 8.310 -12.594 1.00 83.00 216 GLN A C 1
ATOM 1786 O O . GLN A 1 216 ? -10.732 9.182 -13.354 1.00 83.00 216 GLN A O 1
ATOM 1791 N N . GLY A 1 217 ? -11.691 8.602 -11.395 1.00 82.62 217 GLY A N 1
ATOM 1792 C CA . GLY A 1 217 ? -11.710 9.940 -10.810 1.00 82.62 217 GLY A CA 1
ATOM 1793 C C . GLY A 1 217 ? -10.306 10.513 -10.615 1.00 82.62 217 GLY A C 1
ATOM 1794 O O . GLY A 1 217 ? -10.053 11.653 -11.010 1.00 82.62 217 GLY A O 1
ATOM 1795 N N . LEU A 1 218 ? -9.378 9.706 -10.094 1.00 81.44 218 LEU A N 1
ATOM 1796 C CA . LEU A 1 218 ? -7.974 10.070 -9.895 1.00 81.44 218 LEU A CA 1
ATOM 1797 C C . LEU A 1 218 ? -7.300 10.474 -11.215 1.00 81.44 218 LEU A C 1
ATOM 1799 O O . LEU A 1 218 ? -6.724 11.561 -11.320 1.00 81.44 218 LEU A O 1
ATOM 1803 N N . ILE A 1 219 ? -7.436 9.642 -12.252 1.00 75.88 219 ILE A N 1
ATOM 1804 C CA . ILE A 1 219 ? -6.848 9.916 -13.570 1.00 75.88 219 ILE A CA 1
ATOM 1805 C C . ILE A 1 219 ? -7.455 11.178 -14.203 1.00 75.88 219 ILE A C 1
ATOM 1807 O O . ILE A 1 219 ? -6.733 12.007 -14.764 1.00 75.88 219 ILE A O 1
ATOM 1811 N N . THR A 1 220 ? -8.771 11.364 -14.076 1.00 73.31 220 THR A N 1
ATOM 1812 C CA . THR A 1 220 ? -9.477 12.543 -14.607 1.00 73.31 220 THR A CA 1
ATOM 1813 C C . THR A 1 220 ? -9.111 13.828 -13.857 1.00 73.31 220 THR A C 1
ATOM 1815 O O . THR A 1 220 ? -9.038 14.904 -14.449 1.00 73.31 220 THR A O 1
ATOM 1818 N N . ALA A 1 221 ? -8.883 13.754 -12.545 1.00 70.44 221 ALA A N 1
ATOM 1819 C CA . ALA A 1 221 ? -8.443 14.899 -11.754 1.00 70.44 221 ALA A CA 1
ATOM 1820 C C . ALA A 1 221 ? -7.012 15.310 -12.125 1.00 70.44 221 ALA A C 1
ATOM 1822 O O . ALA A 1 221 ? -6.724 16.503 -12.248 1.00 70.44 221 ALA A O 1
ATOM 1823 N N . ARG A 1 222 ? -6.128 14.334 -12.360 1.00 65.94 222 ARG A N 1
ATOM 1824 C CA . ARG A 1 222 ? -4.734 14.567 -12.755 1.00 65.94 222 ARG A CA 1
ATOM 1825 C C . ARG A 1 222 ? -4.619 15.324 -14.076 1.00 65.94 222 ARG A C 1
ATOM 1827 O O . ARG A 1 222 ? -3.844 16.273 -14.156 1.00 65.94 222 ARG A O 1
ATOM 1834 N N . SER A 1 223 ? -5.437 14.984 -15.074 1.00 59.50 223 SER A N 1
ATOM 1835 C CA . SER A 1 223 ? -5.418 15.665 -16.378 1.00 59.50 223 SER A CA 1
ATOM 1836 C C . SER A 1 223 ? -5.849 17.137 -16.322 1.00 59.50 223 SER A C 1
ATOM 1838 O O . SER A 1 223 ? -5.546 17.892 -17.240 1.00 59.50 223 SER A O 1
ATOM 1840 N N . LYS A 1 224 ? -6.540 17.569 -15.257 1.00 58.62 224 LYS A N 1
ATOM 1841 C CA . LYS A 1 224 ? -7.061 18.940 -15.099 1.00 58.62 224 LYS A CA 1
ATOM 1842 C C . LYS A 1 224 ? -6.144 19.883 -14.308 1.00 58.62 224 LYS A C 1
ATOM 1844 O O . LYS A 1 224 ? -6.402 21.081 -14.284 1.00 58.62 224 LYS A O 1
ATOM 1849 N N . ARG A 1 225 ? -5.120 19.373 -13.615 1.00 59.78 225 ARG A N 1
ATOM 1850 C CA . ARG A 1 225 ? -4.401 20.100 -12.546 1.00 59.78 225 ARG A CA 1
ATOM 1851 C C . ARG A 1 225 ? -3.043 20.704 -12.956 1.00 59.78 225 ARG A C 1
ATOM 1853 O O . ARG A 1 225 ? -2.286 21.079 -12.067 1.00 59.78 225 ARG A O 1
ATOM 1860 N N . ASN A 1 226 ? -2.718 20.832 -14.249 1.00 46.94 226 ASN A N 1
ATOM 1861 C CA . ASN A 1 226 ? -1.413 21.359 -14.680 1.00 46.94 226 ASN A CA 1
ATOM 1862 C C . ASN A 1 226 ? -1.517 22.525 -15.697 1.00 46.94 226 ASN A C 1
ATOM 1864 O O . ASN A 1 226 ? -2.097 22.317 -16.765 1.00 46.94 226 ASN A O 1
ATOM 1868 N N . PRO A 1 227 ? -0.953 23.725 -15.419 1.00 39.69 227 PRO A N 1
ATOM 1869 C CA . PRO A 1 227 ? -0.888 24.839 -16.378 1.00 39.69 227 PRO A CA 1
ATOM 1870 C C . PRO A 1 227 ? -0.022 24.555 -17.623 1.00 39.69 227 PRO A C 1
ATOM 1872 O O . PRO A 1 227 ? -0.199 25.226 -18.635 1.00 39.69 227 PRO A O 1
ATOM 1875 N N . ASP A 1 228 ? 0.822 23.515 -17.593 1.00 39.28 228 ASP A N 1
ATOM 1876 C CA . ASP A 1 228 ? 1.635 23.032 -18.724 1.00 39.28 228 ASP A CA 1
ATOM 1877 C C . ASP A 1 228 ? 1.111 21.716 -19.332 1.00 39.28 228 ASP A C 1
ATOM 1879 O O . ASP A 1 228 ? 1.881 20.879 -19.812 1.00 39.28 228 ASP A O 1
ATOM 1883 N N . ALA A 1 229 ? -0.209 21.499 -19.341 1.00 41.12 229 ALA A N 1
ATOM 1884 C CA . ALA A 1 229 ? -0.829 20.293 -19.913 1.00 41.12 229 ALA A CA 1
ATOM 1885 C C . ALA A 1 229 ? -0.418 19.997 -21.380 1.00 41.12 229 ALA A C 1
ATOM 1887 O O . ALA A 1 229 ? -0.552 18.863 -21.839 1.00 41.12 229 ALA A O 1
ATOM 1888 N N . GLY A 1 230 ? 0.118 20.990 -22.105 1.00 36.97 230 GLY A N 1
ATOM 1889 C CA . GLY A 1 230 ? 0.681 20.829 -23.449 1.00 36.97 230 GLY A CA 1
ATOM 1890 C C . GLY A 1 230 ? 2.154 20.390 -23.520 1.00 36.97 230 GLY A C 1
ATOM 1891 O O . GLY A 1 230 ? 2.578 19.934 -24.581 1.00 36.97 230 GLY A O 1
ATOM 1892 N N . MET A 1 231 ? 2.940 20.512 -22.441 1.00 32.81 231 MET A N 1
ATOM 1893 C CA . MET A 1 231 ? 4.402 20.300 -22.460 1.00 32.81 231 MET A CA 1
ATOM 1894 C C . MET A 1 231 ? 4.913 19.189 -21.535 1.00 32.81 231 MET A C 1
ATOM 1896 O O . MET A 1 231 ? 6.045 18.745 -21.716 1.00 32.81 231 MET A O 1
ATOM 1900 N N . GLN A 1 232 ? 4.111 18.678 -20.597 1.00 35.69 232 GLN A N 1
ATOM 1901 C CA . GLN A 1 232 ? 4.459 17.434 -19.906 1.00 35.69 232 GLN A CA 1
ATOM 1902 C C . GLN A 1 232 ? 4.000 16.209 -20.697 1.00 35.69 232 GLN A C 1
ATOM 1904 O O . GLN A 1 232 ? 2.891 16.163 -21.234 1.00 35.69 232 GLN A O 1
ATOM 1909 N N . ASP A 1 233 ? 4.871 15.202 -20.739 1.00 38.66 233 ASP A N 1
ATOM 1910 C CA . ASP A 1 233 ? 4.565 13.859 -21.215 1.00 38.66 233 ASP A CA 1
ATOM 1911 C C . ASP A 1 233 ? 3.205 13.378 -20.684 1.00 38.66 233 ASP A C 1
ATOM 1913 O O . ASP A 1 233 ? 3.033 13.127 -19.492 1.00 38.66 233 ASP A O 1
ATOM 1917 N N . GLY A 1 234 ? 2.237 13.217 -21.592 1.00 38.56 234 GLY A N 1
ATOM 1918 C CA . GLY A 1 234 ? 1.139 12.279 -21.371 1.00 38.56 234 GLY A CA 1
ATOM 1919 C C . GLY A 1 234 ? -0.293 12.798 -21.200 1.00 38.56 234 GLY A C 1
ATOM 1920 O O . GLY A 1 234 ? -1.137 11.957 -20.910 1.00 38.56 234 GLY A O 1
ATOM 1921 N N . TYR A 1 235 ? -0.642 14.080 -21.402 1.00 48.59 235 TYR A N 1
ATOM 1922 C CA . TYR A 1 235 ? -1.958 14.561 -20.904 1.00 48.59 235 TYR A CA 1
ATOM 1923 C C . TYR A 1 235 ? -2.949 15.241 -21.872 1.00 48.59 235 TYR A C 1
ATOM 1925 O O . TYR A 1 235 ? -3.983 15.714 -21.411 1.00 48.59 235 TYR A O 1
ATOM 1933 N N . GLY A 1 236 ? -2.735 15.213 -23.194 1.00 39.19 236 GLY A N 1
ATOM 1934 C CA . GLY A 1 236 ? -3.703 15.769 -24.171 1.00 39.19 236 GLY A CA 1
ATOM 1935 C C . GLY A 1 236 ? -4.510 14.741 -24.978 1.00 39.19 236 GLY A C 1
ATOM 1936 O O . GLY A 1 236 ? -5.716 14.869 -25.121 1.00 39.19 236 GLY A O 1
ATOM 1937 N N . GLU A 1 237 ? -3.850 13.689 -25.464 1.00 39.47 237 GLU A N 1
ATOM 1938 C CA . GLU A 1 237 ? -4.440 12.566 -26.228 1.00 39.47 237 GLU A CA 1
ATOM 1939 C C . GLU A 1 237 ? -3.807 11.216 -25.806 1.00 39.47 237 GLU A C 1
ATOM 1941 O O . GLU A 1 237 ? -4.107 10.155 -26.343 1.00 39.47 237 GLU A O 1
ATOM 1946 N N . TYR A 1 238 ? -2.902 11.260 -24.820 1.00 42.38 238 TYR A N 1
ATOM 1947 C CA . TYR A 1 238 ? -1.975 10.187 -24.438 1.00 42.38 238 TYR A CA 1
ATOM 1948 C C . TYR A 1 238 ? -2.436 9.344 -23.249 1.00 42.38 238 TYR A C 1
ATOM 1950 O O . TYR A 1 238 ? -1.904 8.261 -23.025 1.00 42.38 238 TYR A O 1
ATOM 1958 N N . THR A 1 239 ? -3.439 9.785 -22.495 1.00 46.66 239 THR A N 1
ATOM 1959 C CA . THR A 1 239 ? -3.994 9.029 -21.360 1.00 46.66 239 THR A CA 1
ATOM 1960 C C . THR A 1 239 ? -4.720 7.748 -21.785 1.00 46.66 239 THR A C 1
ATOM 1962 O O . THR A 1 239 ? -4.970 6.892 -20.936 1.00 46.66 239 THR A O 1
ATOM 1965 N N . ALA A 1 240 ? -5.016 7.584 -23.080 1.00 46.94 240 ALA A N 1
ATOM 1966 C CA . ALA A 1 240 ? -5.481 6.319 -23.648 1.00 46.94 240 ALA A CA 1
ATOM 1967 C C . ALA A 1 240 ? -4.399 5.218 -23.630 1.00 46.94 240 AL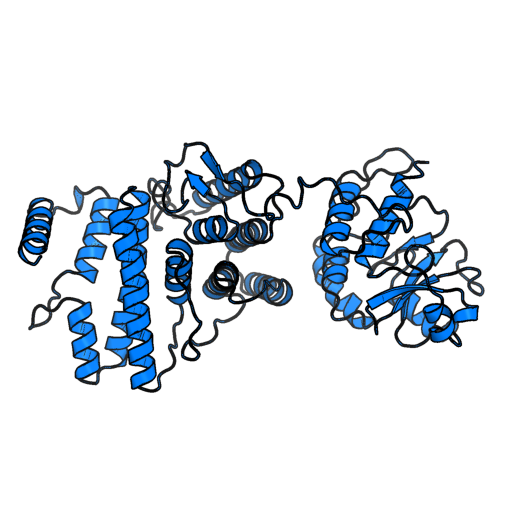A A C 1
ATOM 1969 O O . ALA A 1 240 ? -4.744 4.050 -23.736 1.00 46.94 240 ALA A O 1
ATOM 1970 N N . LEU A 1 241 ? -3.115 5.582 -23.496 1.00 51.66 241 LEU A N 1
ATOM 1971 C CA . LEU A 1 241 ? -1.968 4.672 -23.635 1.00 51.66 241 LEU A CA 1
ATOM 1972 C C . LEU A 1 241 ? -0.994 4.714 -22.442 1.00 51.66 241 LEU A C 1
ATOM 1974 O O . LEU A 1 241 ? -0.124 3.855 -22.340 1.00 51.66 241 LEU A O 1
ATOM 1978 N N . VAL A 1 242 ? -1.096 5.710 -21.548 1.00 59.16 242 VAL A N 1
ATOM 1979 C CA . VAL A 1 242 ? -0.296 5.758 -20.310 1.00 59.16 242 VAL A CA 1
ATOM 1980 C C . VAL A 1 242 ? -0.842 4.732 -19.336 1.00 59.16 242 VAL A C 1
ATOM 1982 O O . VAL A 1 242 ? -1.840 4.990 -18.668 1.00 59.16 242 VAL A O 1
ATOM 1985 N N . ILE A 1 243 ? -0.158 3.598 -19.262 1.00 76.38 243 ILE A N 1
ATOM 1986 C CA . ILE A 1 243 ? -0.497 2.520 -18.351 1.00 76.38 243 ILE A CA 1
ATOM 1987 C C . ILE A 1 243 ? -0.125 2.885 -16.913 1.00 76.38 243 ILE A C 1
ATOM 1989 O O . ILE A 1 243 ? 1.033 3.193 -16.612 1.00 76.38 243 ILE A O 1
ATOM 1993 N N . ASP A 1 244 ? -1.105 2.801 -16.017 1.00 87.06 244 ASP A N 1
ATOM 1994 C CA . ASP A 1 244 ? -0.860 2.783 -14.579 1.00 87.06 244 ASP A CA 1
ATOM 1995 C C . ASP A 1 244 ? -0.332 1.408 -14.145 1.00 87.06 244 ASP A C 1
ATOM 1997 O O . ASP A 1 244 ? -1.059 0.524 -13.692 1.00 87.06 244 ASP A O 1
ATOM 2001 N N . TYR A 1 245 ? 0.969 1.216 -14.340 1.00 89.56 245 TYR A N 1
ATOM 2002 C CA . TYR A 1 245 ? 1.643 -0.052 -14.078 1.00 89.56 245 TYR A CA 1
ATOM 2003 C C . TYR A 1 245 ? 1.695 -0.417 -12.583 1.00 89.56 245 TYR A C 1
ATOM 2005 O O . TYR A 1 245 ? 1.826 -1.595 -12.250 1.00 89.56 245 TYR A O 1
ATOM 2013 N N . ILE A 1 246 ? 1.585 0.565 -11.676 1.00 92.81 246 ILE A N 1
ATOM 2014 C CA . ILE A 1 246 ? 1.493 0.297 -10.234 1.00 92.81 246 ILE A CA 1
ATOM 2015 C C . ILE A 1 246 ? 0.126 -0.301 -9.931 1.00 92.81 246 ILE A C 1
ATOM 2017 O O . ILE A 1 246 ? 0.056 -1.371 -9.328 1.00 92.81 246 ILE A O 1
ATOM 2021 N N . PHE A 1 247 ? -0.950 0.332 -10.407 1.00 92.50 247 PHE A N 1
ATOM 2022 C CA . PHE A 1 247 ? -2.288 -0.209 -10.207 1.00 92.50 247 PHE A CA 1
ATOM 2023 C C . PHE A 1 247 ? -2.457 -1.582 -10.863 1.00 92.50 247 PHE A C 1
ATOM 2025 O O . PHE A 1 247 ? -3.035 -2.480 -10.264 1.00 92.50 247 PHE A O 1
ATOM 2032 N N . ALA A 1 248 ? -1.871 -1.802 -12.038 1.00 92.94 248 ALA A N 1
ATOM 2033 C CA . ALA A 1 248 ? -1.874 -3.112 -12.679 1.00 92.94 248 ALA A CA 1
ATOM 2034 C C . ALA A 1 248 ? -1.185 -4.207 -11.849 1.00 92.94 248 ALA A C 1
ATOM 2036 O O . ALA A 1 248 ? -1.678 -5.334 -11.767 1.00 92.94 248 ALA A O 1
ATOM 2037 N N . ALA A 1 249 ? -0.050 -3.884 -11.219 1.00 94.00 249 ALA A N 1
ATOM 2038 C CA . ALA A 1 249 ? 0.630 -4.800 -10.310 1.00 94.00 249 ALA A CA 1
ATOM 2039 C C . ALA A 1 249 ? -0.228 -5.096 -9.069 1.00 94.00 249 ALA A C 1
ATOM 2041 O O . ALA A 1 249 ? -0.284 -6.246 -8.637 1.00 94.00 249 ALA A O 1
ATOM 2042 N N . ILE A 1 250 ? -0.944 -4.091 -8.550 1.00 93.38 250 ILE A N 1
ATOM 2043 C CA . ILE A 1 250 ? -1.895 -4.247 -7.440 1.00 93.38 250 ILE A CA 1
ATOM 2044 C C . ILE A 1 250 ? -3.055 -5.156 -7.845 1.00 93.38 250 ILE A C 1
ATOM 2046 O O . ILE A 1 250 ? -3.314 -6.124 -7.138 1.00 93.38 250 ILE A O 1
ATOM 2050 N N . LEU A 1 251 ? -3.699 -4.915 -8.994 1.00 92.12 251 LEU A N 1
ATOM 2051 C CA . LEU A 1 251 ? -4.775 -5.766 -9.522 1.00 92.12 251 LEU A CA 1
ATOM 2052 C C . LEU A 1 251 ? -4.334 -7.229 -9.595 1.00 92.12 251 LEU A C 1
ATOM 2054 O O . LEU A 1 251 ? -5.044 -8.121 -9.135 1.00 92.12 251 LEU A O 1
ATOM 2058 N N . LYS A 1 252 ? -3.116 -7.466 -10.090 1.00 90.44 252 LYS A N 1
ATOM 2059 C CA . LYS A 1 252 ? -2.550 -8.810 -10.132 1.00 90.44 252 LYS A CA 1
ATOM 2060 C C . LYS A 1 252 ? -2.283 -9.385 -8.737 1.00 90.44 252 LYS A C 1
ATOM 2062 O O . LYS A 1 252 ? -2.570 -10.557 -8.509 1.00 90.44 252 LYS A O 1
ATOM 2067 N N . ARG A 1 253 ? -1.763 -8.585 -7.799 1.00 89.12 253 ARG A N 1
ATOM 2068 C CA . ARG A 1 253 ? -1.503 -9.011 -6.412 1.00 89.12 253 ARG A CA 1
ATOM 2069 C C . ARG A 1 253 ? -2.774 -9.436 -5.687 1.00 89.12 253 ARG A C 1
ATOM 2071 O O . ARG A 1 253 ? -2.739 -10.423 -4.949 1.00 89.12 253 ARG A O 1
ATOM 2078 N N . ILE A 1 254 ? -3.851 -8.679 -5.867 1.00 86.31 254 ILE A N 1
ATOM 2079 C CA . ILE A 1 254 ? -5.137 -8.949 -5.223 1.00 86.31 254 ILE A CA 1
ATOM 2080 C C . ILE A 1 254 ? -5.922 -10.048 -5.949 1.00 86.31 254 ILE A C 1
ATOM 2082 O O . ILE A 1 254 ? -7.018 -10.374 -5.523 1.00 86.31 254 ILE A O 1
ATOM 2086 N N . GLY A 1 255 ? -5.391 -10.627 -7.032 1.00 85.88 255 GLY A N 1
ATOM 2087 C CA . GLY A 1 255 ? -6.040 -11.718 -7.764 1.00 85.88 255 GLY A CA 1
ATOM 2088 C C . GLY A 1 255 ? -7.197 -11.274 -8.662 1.00 85.88 255 GLY A C 1
ATOM 2089 O O . GLY A 1 255 ? -8.002 -12.109 -9.064 1.00 85.88 255 GLY A O 1
ATOM 2090 N N . TRP A 1 256 ? -7.295 -9.978 -8.983 1.00 88.62 256 TRP A N 1
ATOM 2091 C CA . TRP A 1 256 ? -8.266 -9.497 -9.962 1.00 88.62 256 TRP A CA 1
ATOM 2092 C C . TRP A 1 256 ? -7.873 -9.976 -11.363 1.00 88.62 256 TRP A C 1
ATOM 2094 O O . TRP A 1 256 ? -6.756 -9.713 -11.816 1.00 88.62 256 TRP A O 1
ATOM 2104 N N . GLU A 1 257 ? -8.797 -10.613 -12.082 1.00 86.31 257 GLU A N 1
ATOM 2105 C CA . GLU A 1 257 ? -8.594 -10.967 -13.489 1.00 86.31 257 GLU A CA 1
ATOM 2106 C C . GLU A 1 257 ? -9.728 -10.406 -14.333 1.00 86.31 257 GLU A C 1
ATOM 2108 O O . GLU A 1 257 ? -10.908 -10.566 -14.024 1.00 86.31 257 GLU A O 1
ATOM 2113 N N . GLY A 1 258 ? -9.372 -9.761 -15.435 1.00 85.94 258 GLY A N 1
ATOM 2114 C CA . GLY A 1 258 ? -10.342 -9.136 -16.307 1.00 85.94 258 GLY A CA 1
ATOM 2115 C C . GLY A 1 258 ? -9.696 -8.227 -17.337 1.00 85.94 258 GLY A C 1
ATOM 2116 O O . GLY A 1 258 ? -8.480 -8.234 -17.535 1.00 85.94 258 GLY A O 1
ATOM 2117 N N . THR A 1 259 ? -10.543 -7.439 -17.983 1.00 86.31 259 THR A N 1
ATOM 2118 C CA . THR A 1 259 ? -10.159 -6.381 -18.906 1.00 86.31 259 THR A CA 1
ATOM 2119 C C . THR A 1 259 ? -10.621 -5.047 -18.335 1.00 86.31 259 THR A C 1
ATOM 2121 O O . THR A 1 259 ? -11.808 -4.790 -18.149 1.00 86.31 259 THR A O 1
ATOM 2124 N N . TYR A 1 260 ? -9.657 -4.203 -18.017 1.00 84.62 260 TYR A N 1
ATOM 2125 C CA . TYR A 1 260 ? -9.807 -2.832 -17.572 1.00 84.62 260 TYR A CA 1
ATOM 2126 C C . TYR A 1 260 ? -8.722 -2.009 -18.265 1.00 84.62 260 TYR A C 1
ATOM 2128 O O . TYR A 1 260 ? -7.677 -2.523 -18.668 1.00 84.62 260 TYR A O 1
ATOM 2136 N N . ARG A 1 261 ? -8.936 -0.705 -18.419 1.00 75.19 261 ARG A N 1
ATOM 2137 C CA . ARG A 1 261 ? -7.848 0.182 -18.840 1.00 75.19 261 ARG A CA 1
ATOM 2138 C C . ARG A 1 261 ? -6.664 -0.003 -17.884 1.00 75.19 261 ARG A C 1
ATOM 2140 O O . ARG A 1 261 ? -6.836 0.118 -16.679 1.00 75.19 261 ARG A O 1
ATOM 2147 N N . HIS A 1 262 ? -5.474 -0.285 -18.400 1.00 75.38 262 HIS A N 1
ATOM 2148 C CA . HIS A 1 262 ? -4.266 -0.508 -17.590 1.00 75.38 262 HIS A CA 1
ATOM 2149 C C . HIS A 1 262 ? -4.196 -1.855 -16.868 1.00 75.38 262 HIS A C 1
ATOM 2151 O O . HIS A 1 262 ? -3.248 -2.054 -16.119 1.00 75.38 262 HIS A O 1
ATOM 2157 N N . SER A 1 263 ? -5.123 -2.799 -17.070 1.00 84.56 263 SER A N 1
ATOM 2158 C CA . SER A 1 263 ? -4.911 -4.163 -16.567 1.00 84.56 263 SER A CA 1
ATOM 2159 C C . SER A 1 263 ? -3.982 -4.963 -17.471 1.00 84.56 263 SER A C 1
ATOM 2161 O O . SER A 1 263 ? -3.890 -4.741 -18.681 1.00 84.56 263 SER A O 1
ATOM 2163 N N . TRP A 1 264 ? -3.264 -5.899 -16.858 1.00 85.69 264 TRP A N 1
ATOM 2164 C CA . TRP A 1 264 ? -2.364 -6.816 -17.541 1.00 85.69 264 TRP A CA 1
ATOM 2165 C C . TRP A 1 264 ? -2.919 -8.243 -17.466 1.00 85.69 264 TRP A C 1
ATOM 2167 O O . TRP A 1 264 ? -3.351 -8.650 -16.387 1.00 85.69 264 TRP A O 1
ATOM 2177 N N . PRO A 1 265 ? -2.866 -9.035 -18.554 1.00 81.62 265 PRO A N 1
ATOM 2178 C CA . PRO A 1 265 ? -2.345 -8.679 -19.880 1.00 81.62 265 PRO A CA 1
ATOM 2179 C C . PRO A 1 265 ? -3.354 -7.933 -20.765 1.00 81.62 265 PRO A C 1
ATOM 2181 O O . PRO A 1 265 ? -2.960 -7.237 -21.698 1.00 81.62 265 PRO A O 1
ATOM 2184 N N . ASN A 1 266 ? -4.648 -8.064 -20.477 1.00 80.00 266 ASN A N 1
ATOM 2185 C CA . ASN A 1 266 ? -5.710 -7.540 -21.327 1.00 80.00 266 ASN A CA 1
ATOM 2186 C C . ASN A 1 266 ? -6.058 -6.115 -20.888 1.00 80.00 266 ASN A C 1
ATOM 2188 O O . ASN A 1 266 ? -6.655 -5.938 -19.830 1.00 80.00 266 ASN A O 1
ATOM 2192 N N . THR A 1 267 ? -5.688 -5.108 -21.680 1.00 77.00 267 THR A N 1
ATOM 2193 C CA . THR A 1 267 ? -6.114 -3.713 -21.470 1.00 77.00 267 THR A CA 1
ATOM 2194 C C . THR A 1 267 ? -7.249 -3.351 -22.423 1.00 77.00 267 THR A C 1
ATOM 2196 O O . THR A 1 267 ? -7.306 -3.869 -23.537 1.00 77.00 267 THR A O 1
ATOM 2199 N N . ASP A 1 268 ? -8.117 -2.426 -22.013 1.00 74.56 268 ASP A N 1
ATOM 2200 C CA . ASP A 1 268 ? -9.163 -1.856 -22.874 1.00 74.56 268 ASP A CA 1
ATOM 2201 C C . ASP A 1 268 ? -8.992 -0.339 -23.060 1.00 74.56 268 ASP A C 1
ATOM 2203 O O . ASP A 1 268 ? -8.187 0.315 -22.386 1.00 74.56 268 ASP A O 1
ATOM 2207 N N . VAL A 1 269 ? -9.766 0.230 -23.982 1.00 71.88 269 VAL A N 1
ATOM 2208 C CA . VAL A 1 269 ? -9.845 1.669 -24.221 1.00 71.88 269 VAL A CA 1
ATOM 2209 C C . VAL A 1 269 ? -10.386 2.403 -22.994 1.00 71.88 269 VAL A C 1
ATOM 2211 O O . VAL A 1 269 ? -11.191 1.888 -22.225 1.00 71.88 269 VAL A O 1
ATOM 2214 N N . MET A 1 270 ? -9.999 3.671 -22.838 1.00 65.00 270 MET A N 1
ATOM 2215 C CA . MET A 1 270 ? -10.327 4.493 -21.663 1.00 65.00 270 MET A CA 1
ATOM 2216 C C . MET A 1 270 ? -11.824 4.536 -21.288 1.00 65.00 270 MET A C 1
ATOM 2218 O O . MET A 1 270 ? -12.138 4.711 -20.113 1.00 65.00 270 MET A O 1
ATOM 2222 N N . ALA A 1 271 ? -12.729 4.443 -22.266 1.00 67.31 271 ALA A N 1
ATOM 2223 C CA . ALA A 1 271 ? -14.176 4.538 -22.056 1.00 67.31 271 ALA A CA 1
ATOM 2224 C C . ALA A 1 271 ? -14.862 3.183 -21.805 1.00 67.31 271 ALA A C 1
ATOM 2226 O O . ALA A 1 271 ? -16.064 3.157 -21.544 1.00 67.31 271 ALA A O 1
ATOM 2227 N N . ALA A 1 272 ? -14.133 2.072 -21.922 1.00 73.25 272 ALA A N 1
ATOM 2228 C CA . ALA A 1 272 ? -14.696 0.752 -21.703 1.00 73.25 272 ALA A CA 1
ATOM 2229 C C . ALA A 1 272 ? -14.976 0.520 -20.214 1.00 73.25 272 ALA A C 1
ATOM 2231 O O . ALA A 1 272 ? -14.190 0.900 -19.341 1.00 73.25 272 ALA A O 1
ATOM 2232 N N . ALA A 1 273 ? -16.113 -0.113 -19.930 1.00 81.56 273 ALA A N 1
ATOM 2233 C CA . ALA A 1 273 ? -16.424 -0.568 -18.585 1.00 81.56 273 ALA A CA 1
ATOM 2234 C C . ALA A 1 273 ? -15.491 -1.737 -18.206 1.00 81.56 273 ALA A C 1
ATOM 2236 O O . ALA A 1 273 ? -15.242 -2.590 -19.061 1.00 81.56 273 ALA A O 1
ATOM 2237 N N . PRO A 1 274 ? -15.002 -1.812 -16.953 1.00 84.88 274 PRO A N 1
ATOM 2238 C CA . PRO A 1 274 ? -14.247 -2.968 -16.486 1.00 84.88 274 PRO A CA 1
ATOM 2239 C C . PRO A 1 274 ? -15.069 -4.251 -16.653 1.00 84.88 274 PRO A C 1
ATOM 2241 O O . PRO A 1 274 ? -16.235 -4.306 -16.263 1.00 84.88 274 PRO A O 1
ATOM 2244 N N . GLN A 1 275 ? -14.453 -5.290 -17.205 1.00 86.69 275 GLN A N 1
ATOM 2245 C CA . GLN A 1 275 ? -15.035 -6.622 -17.334 1.00 86.69 275 GLN A CA 1
ATOM 2246 C C . GLN A 1 275 ? -14.184 -7.593 -16.534 1.00 86.69 275 GLN A C 1
ATOM 2248 O O . GLN A 1 275 ? -13.009 -7.757 -16.837 1.00 86.69 275 GLN A O 1
ATOM 2253 N N . THR A 1 276 ? -14.752 -8.237 -15.522 1.00 83.75 276 THR A N 1
ATOM 2254 C CA . THR A 1 276 ? -14.021 -9.192 -14.685 1.00 83.75 276 THR A CA 1
ATOM 2255 C C . THR A 1 276 ? -14.354 -10.631 -15.069 1.00 83.75 276 THR A C 1
ATOM 2257 O O . THR A 1 276 ? -15.507 -10.966 -15.340 1.00 83.75 276 THR A O 1
ATOM 2260 N N . THR A 1 277 ? -13.334 -11.483 -15.110 1.00 83.69 277 THR A N 1
ATOM 2261 C CA . THR A 1 277 ? -13.468 -12.945 -15.157 1.00 83.69 277 THR A CA 1
ATOM 2262 C C . THR A 1 277 ? -13.242 -13.577 -13.787 1.00 83.69 277 THR A C 1
ATOM 2264 O O . THR A 1 277 ? -13.581 -14.744 -13.597 1.00 83.69 277 THR A O 1
ATOM 2267 N N . ARG A 1 278 ? -12.685 -12.816 -12.836 1.00 81.69 278 ARG A N 1
ATOM 2268 C CA . ARG A 1 278 ? -12.422 -13.232 -11.460 1.00 81.69 278 ARG A CA 1
ATOM 2269 C C . ARG A 1 278 ? -12.358 -12.009 -10.547 1.00 81.69 278 ARG A C 1
ATOM 2271 O O . ARG A 1 278 ? -11.562 -11.095 -10.767 1.00 81.69 278 ARG A O 1
ATOM 2278 N N . GLU A 1 279 ? -13.177 -12.013 -9.502 1.00 82.44 279 GLU A N 1
ATOM 2279 C CA . GLU A 1 279 ? -13.076 -11.013 -8.439 1.00 82.44 279 GLU A CA 1
ATOM 2280 C C . GLU A 1 279 ? -11.818 -11.249 -7.577 1.00 82.44 279 GLU A C 1
ATOM 2282 O O . GLU A 1 279 ? -11.371 -12.389 -7.457 1.00 82.44 279 GLU A O 1
ATOM 2287 N N . PRO A 1 280 ? -11.253 -10.204 -6.954 1.00 76.56 280 PRO A N 1
ATOM 2288 C CA . PRO A 1 280 ? -10.069 -10.278 -6.108 1.00 76.56 280 PRO A CA 1
ATOM 2289 C C . PRO A 1 280 ? -10.199 -11.292 -4.975 1.00 76.56 280 PRO A C 1
ATOM 2291 O O . PRO A 1 280 ? -11.233 -11.392 -4.311 1.00 76.56 280 PRO A O 1
ATOM 2294 N N . ASP A 1 281 ? -9.104 -11.997 -4.717 1.00 61.66 281 ASP A N 1
ATOM 2295 C CA . ASP A 1 281 ? -8.983 -13.070 -3.741 1.00 61.66 281 ASP A CA 1
ATOM 2296 C C . ASP A 1 281 ? -9.101 -12.529 -2.316 1.00 61.66 281 ASP A C 1
ATOM 2298 O O . ASP A 1 281 ? -8.119 -12.084 -1.740 1.00 61.66 281 ASP A O 1
ATOM 2302 N N . GLY A 1 282 ? -10.294 -12.529 -1.721 1.00 51.78 282 GLY A N 1
ATOM 2303 C CA . GLY A 1 282 ? -10.486 -12.146 -0.312 1.00 51.78 282 GLY A CA 1
ATOM 2304 C C . GLY A 1 282 ? -10.175 -10.677 0.034 1.00 51.78 282 GLY A C 1
ATOM 2305 O O . GLY A 1 282 ? -10.459 -10.256 1.152 1.00 51.78 282 GLY A O 1
ATOM 2306 N N . PHE A 1 283 ? -9.658 -9.886 -0.914 1.00 50.97 283 PHE A N 1
ATOM 2307 C CA . PHE A 1 283 ? -9.279 -8.478 -0.747 1.00 50.97 283 PHE A CA 1
ATOM 2308 C C . PHE A 1 283 ? -10.359 -7.488 -1.218 1.00 50.97 283 PHE A C 1
ATOM 2310 O O . PHE A 1 283 ? -10.263 -6.308 -0.912 1.00 50.97 283 PHE A O 1
ATOM 2317 N N . LEU A 1 284 ? -11.421 -7.933 -1.902 1.00 46.19 284 LEU A N 1
ATOM 2318 C CA . LEU A 1 284 ? -12.617 -7.106 -2.180 1.00 46.19 284 LEU A CA 1
ATOM 2319 C C . LEU A 1 284 ? -13.828 -7.454 -1.322 1.00 46.19 284 LEU A C 1
ATOM 2321 O O . LEU A 1 284 ? -14.969 -7.132 -1.640 1.00 46.19 284 LEU A O 1
ATOM 2325 N N . SER A 1 285 ? -13.588 -8.102 -0.196 1.00 41.34 285 SER A N 1
ATOM 2326 C CA . SER A 1 285 ? -14.665 -8.576 0.656 1.00 41.34 285 SER A CA 1
ATOM 2327 C C . SER A 1 285 ? -14.553 -8.087 2.088 1.00 41.34 285 SER A C 1
ATOM 2329 O O . SER A 1 285 ? -15.421 -8.415 2.885 1.00 41.34 285 SER A O 1
ATOM 2331 N N . THR A 1 286 ? -13.592 -7.228 2.436 1.00 43.88 286 THR A N 1
ATOM 2332 C CA . THR A 1 286 ? -13.562 -6.672 3.792 1.00 43.88 286 THR A CA 1
ATOM 2333 C C . THR A 1 286 ? -14.724 -5.730 4.052 1.00 43.88 286 THR A C 1
ATOM 2335 O O . THR A 1 286 ? -15.047 -5.583 5.207 1.00 43.88 286 THR A O 1
ATOM 2338 N N . VAL A 1 287 ? -15.410 -5.146 3.057 1.00 40.41 287 VAL A N 1
ATOM 2339 C CA . VAL A 1 287 ? -16.650 -4.365 3.303 1.00 40.41 287 VAL A CA 1
ATOM 2340 C C . VAL A 1 287 ? -17.927 -5.102 2.869 1.00 40.41 287 VAL A C 1
ATOM 2342 O O . VAL A 1 287 ? -18.980 -4.852 3.453 1.00 40.41 287 VAL A O 1
ATOM 2345 N N . ALA A 1 288 ? -17.842 -6.090 1.967 1.00 37.28 288 ALA A N 1
ATOM 2346 C CA . ALA A 1 288 ? -18.986 -6.888 1.498 1.00 37.28 288 ALA A CA 1
ATOM 2347 C C . ALA A 1 288 ? -19.193 -8.245 2.211 1.00 37.28 288 ALA A C 1
ATOM 2349 O O . ALA A 1 288 ? -20.235 -8.873 2.027 1.00 37.28 288 ALA A O 1
ATOM 2350 N N . LEU A 1 289 ? -18.242 -8.724 3.032 1.00 43.50 289 LEU A N 1
ATOM 2351 C CA . LEU A 1 289 ? -18.482 -9.861 3.934 1.00 43.50 289 LEU A CA 1
ATOM 2352 C C . LEU A 1 289 ? -19.701 -9.540 4.811 1.00 43.50 289 LEU A C 1
ATOM 2354 O O . LEU A 1 289 ? -19.971 -8.372 5.079 1.00 43.50 289 LEU A O 1
ATOM 2358 N N . LYS A 1 290 ? -20.430 -10.535 5.321 1.00 56.50 290 LYS A N 1
ATOM 2359 C CA . LYS A 1 290 ? -21.358 -10.250 6.426 1.00 56.50 290 LYS A CA 1
ATOM 2360 C C . LYS A 1 290 ? -20.574 -9.457 7.483 1.00 56.50 290 LYS A C 1
ATOM 2362 O O . LYS A 1 290 ? -19.399 -9.773 7.714 1.00 56.50 290 LYS A O 1
ATOM 2367 N N . LEU A 1 291 ? -21.154 -8.378 8.020 1.00 64.12 291 LEU A N 1
ATOM 2368 C CA . LEU A 1 291 ? -20.546 -7.717 9.174 1.00 64.12 291 LEU A CA 1
ATOM 2369 C C . LEU A 1 291 ? -20.228 -8.818 10.186 1.00 64.12 291 LEU A C 1
ATOM 2371 O O . LEU A 1 291 ? -21.074 -9.697 10.369 1.00 64.12 291 LEU A O 1
ATOM 2375 N N . PRO A 1 292 ? -19.000 -8.863 10.724 1.00 68.81 292 PRO A N 1
ATOM 2376 C CA . PRO A 1 292 ? -18.661 -9.880 11.700 1.00 68.81 292 PRO A CA 1
ATOM 2377 C C . PRO A 1 292 ? -19.667 -9.742 12.838 1.00 68.81 292 PRO A C 1
ATOM 2379 O O . PRO A 1 292 ? -19.766 -8.681 13.452 1.00 68.81 292 PRO A O 1
ATOM 2382 N N . ASP A 1 293 ? -20.476 -10.779 13.039 1.00 77.88 293 ASP A N 1
ATOM 2383 C CA . ASP A 1 293 ? -21.382 -10.793 14.172 1.00 77.88 293 ASP A CA 1
ATOM 2384 C C . ASP A 1 293 ? -20.512 -10.953 15.422 1.00 77.88 293 ASP A C 1
ATOM 2386 O O . ASP A 1 293 ? -19.597 -11.789 15.419 1.00 77.88 293 ASP A O 1
ATOM 2390 N N . PRO A 1 294 ? -20.769 -10.177 16.483 1.00 84.06 294 PRO A N 1
ATOM 2391 C CA . PRO A 1 294 ? -20.207 -10.482 17.784 1.00 84.06 294 PRO A CA 1
ATOM 2392 C C . PRO A 1 294 ? -20.483 -11.946 18.136 1.00 84.06 294 PRO A C 1
ATOM 2394 O O . PRO A 1 294 ? -21.585 -12.446 17.892 1.00 84.06 294 PRO A O 1
ATOM 2397 N N . ASP A 1 295 ? -19.484 -12.637 18.684 1.00 86.75 295 ASP A N 1
ATOM 2398 C CA . ASP A 1 295 ? -19.637 -14.027 19.105 1.00 86.75 295 ASP A CA 1
ATOM 2399 C C . ASP A 1 295 ? -20.849 -14.178 20.041 1.00 86.75 295 ASP A C 1
ATOM 2401 O O . ASP A 1 295 ? -21.097 -13.333 20.896 1.00 86.75 295 ASP A O 1
ATOM 2405 N N . VAL A 1 296 ? -21.644 -15.234 19.864 1.00 82.56 296 VAL A N 1
ATOM 2406 C CA . VAL A 1 296 ? -22.955 -15.347 20.530 1.00 82.56 296 VAL A CA 1
ATOM 2407 C C . VAL A 1 296 ? -22.816 -15.534 22.044 1.00 82.56 296 VAL A C 1
ATOM 2409 O O . VAL A 1 296 ? -23.705 -15.133 22.793 1.00 82.56 296 VAL A O 1
ATOM 2412 N N . GLU A 1 297 ? -21.718 -16.135 22.503 1.00 81.44 297 GLU A N 1
ATOM 2413 C CA . GLU A 1 297 ? -21.487 -16.407 23.924 1.00 81.44 297 GLU A CA 1
ATOM 2414 C C . GLU A 1 297 ? -20.794 -15.236 24.625 1.00 81.44 297 GLU A C 1
ATOM 2416 O O . GLU A 1 297 ? -21.128 -14.906 25.763 1.00 81.44 297 GLU A O 1
ATOM 2421 N N . THR A 1 298 ? -19.841 -14.596 23.949 1.00 84.12 298 THR A N 1
ATOM 2422 C CA . THR A 1 298 ? -18.980 -13.555 24.534 1.00 84.12 298 THR A CA 1
ATOM 2423 C C . THR A 1 298 ? -19.359 -12.136 24.105 1.00 84.12 298 THR A C 1
ATOM 2425 O O . THR A 1 298 ? -18.975 -11.163 24.750 1.00 84.12 298 THR A O 1
ATOM 2428 N N . GLY A 1 299 ? -20.103 -11.973 23.013 1.00 85.12 299 GLY A N 1
ATOM 2429 C CA . GLY A 1 299 ? -20.394 -10.676 22.399 1.00 85.12 299 GLY A CA 1
ATOM 2430 C C . GLY A 1 299 ? -19.158 -9.988 21.813 1.00 85.12 299 GLY A C 1
ATOM 2431 O O . GLY A 1 299 ? -19.184 -8.777 21.597 1.00 85.12 299 GLY A O 1
ATOM 2432 N N . ILE A 1 300 ? -18.061 -10.717 21.595 1.00 90.81 300 ILE A N 1
ATOM 2433 C CA . ILE A 1 300 ? -16.776 -10.159 21.166 1.00 90.81 300 ILE A CA 1
ATOM 2434 C C . ILE A 1 300 ? -16.489 -10.487 19.701 1.00 90.81 300 ILE A C 1
ATOM 2436 O O . ILE A 1 300 ? -16.755 -11.585 19.221 1.00 90.81 300 ILE A O 1
ATOM 2440 N N . ILE A 1 301 ? -15.854 -9.539 19.007 1.00 89.50 301 ILE A N 1
ATOM 2441 C CA . ILE A 1 301 ? -15.144 -9.788 17.749 1.00 89.50 301 ILE A CA 1
ATOM 2442 C C . ILE A 1 301 ? -13.647 -9.790 18.073 1.00 89.50 301 ILE A C 1
ATOM 2444 O O . ILE A 1 301 ? -13.066 -8.739 18.353 1.00 89.50 301 ILE A O 1
ATOM 2448 N N . ALA A 1 302 ? -13.031 -10.974 18.123 1.00 85.31 302 ALA A N 1
ATOM 2449 C CA . ALA A 1 302 ? -11.653 -11.128 18.604 1.00 85.31 302 ALA A CA 1
ATOM 2450 C C . ALA A 1 302 ? -10.604 -10.670 17.578 1.00 85.31 302 ALA A C 1
ATOM 2452 O O . ALA A 1 302 ? -9.573 -10.107 17.953 1.00 85.31 302 ALA A O 1
ATOM 2453 N N . ASP A 1 303 ? -10.870 -10.895 16.288 1.00 84.44 303 ASP A N 1
ATOM 2454 C CA . ASP A 1 303 ? -9.995 -10.445 15.211 1.00 84.44 303 ASP A CA 1
ATOM 2455 C C . ASP A 1 303 ? -10.016 -8.914 15.101 1.00 84.44 303 ASP A C 1
ATOM 2457 O O . ASP A 1 303 ? -11.069 -8.290 14.967 1.00 84.44 303 ASP A O 1
ATOM 2461 N N . ILE A 1 304 ? -8.831 -8.305 15.162 1.00 81.81 304 ILE A N 1
ATOM 2462 C CA . ILE A 1 304 ? -8.665 -6.849 15.235 1.00 81.81 304 ILE A CA 1
ATOM 2463 C C . ILE A 1 304 ? -9.170 -6.159 13.961 1.00 81.81 304 ILE A C 1
ATOM 2465 O O . ILE A 1 304 ? -9.776 -5.090 14.045 1.00 81.81 304 ILE A O 1
ATOM 2469 N N . GLN A 1 305 ? -8.946 -6.754 12.787 1.00 77.50 305 GLN A N 1
ATOM 2470 C CA . GLN A 1 305 ? -9.356 -6.165 11.510 1.00 77.50 305 GLN A CA 1
ATOM 2471 C C . GLN A 1 305 ? -10.877 -6.245 11.340 1.00 77.50 305 GLN A C 1
ATOM 2473 O O . GLN A 1 305 ? -11.512 -5.268 10.940 1.00 77.50 305 GLN A O 1
ATOM 2478 N N . GLN A 1 306 ? -11.483 -7.372 11.717 1.00 81.12 306 GLN A N 1
ATOM 2479 C CA . GLN A 1 306 ? -12.934 -7.546 11.732 1.00 81.12 306 GLN A CA 1
ATOM 2480 C C . GLN A 1 306 ? -13.608 -6.614 12.743 1.00 81.12 306 GLN A C 1
ATOM 2482 O O . GLN A 1 306 ? -14.586 -5.950 12.396 1.00 81.12 306 GLN A O 1
ATOM 2487 N N . ALA A 1 307 ? -13.063 -6.501 13.958 1.00 84.56 307 ALA A N 1
ATOM 2488 C CA . ALA A 1 307 ? -13.549 -5.574 14.976 1.00 84.56 307 ALA A CA 1
ATOM 2489 C C . ALA A 1 307 ? -13.488 -4.128 14.474 1.00 84.56 307 ALA A C 1
ATOM 2491 O O . ALA A 1 307 ? -14.456 -3.380 14.604 1.00 84.56 307 ALA A O 1
ATOM 2492 N N . ARG A 1 308 ? -12.384 -3.745 13.819 1.00 85.69 308 ARG A N 1
ATOM 2493 C CA . ARG A 1 308 ? -12.253 -2.409 13.242 1.00 85.69 308 ARG A CA 1
ATOM 2494 C C . ARG A 1 308 ? -13.311 -2.136 12.177 1.00 85.69 308 ARG A C 1
ATOM 2496 O O . ARG A 1 308 ? -13.979 -1.108 12.210 1.00 85.69 308 ARG A O 1
ATOM 2503 N N . ARG A 1 309 ? -13.503 -3.079 11.266 1.00 77.56 309 ARG A N 1
ATOM 2504 C CA . ARG A 1 309 ? -14.486 -2.959 10.192 1.00 77.56 309 ARG A CA 1
ATOM 2505 C C . ARG A 1 309 ? -15.930 -2.900 10.719 1.00 77.56 309 ARG A C 1
ATOM 2507 O O . ARG A 1 309 ? -16.746 -2.159 10.167 1.00 77.56 309 ARG A O 1
ATOM 2514 N N . PHE A 1 310 ? -16.241 -3.629 11.793 1.00 86.62 310 PHE A N 1
ATOM 2515 C CA . PHE A 1 310 ? -17.515 -3.504 12.511 1.00 86.62 310 PHE A CA 1
ATOM 2516 C C . PHE A 1 310 ? -17.720 -2.079 13.036 1.00 86.62 310 PHE A C 1
ATOM 2518 O O . PHE A 1 310 ? -18.744 -1.463 12.745 1.00 86.62 310 PHE A O 1
ATOM 2525 N N . ILE A 1 311 ? -16.714 -1.527 13.726 1.00 89.75 311 ILE A N 1
ATOM 2526 C CA . ILE A 1 311 ? -16.740 -0.151 14.240 1.00 89.75 311 ILE A CA 1
ATOM 2527 C C . ILE A 1 311 ? -16.969 0.845 13.098 1.00 89.75 311 ILE A C 1
ATOM 2529 O O . ILE A 1 311 ? -17.930 1.607 13.143 1.00 89.75 311 ILE A O 1
ATOM 2533 N N . ASP A 1 312 ? -16.142 0.815 12.050 1.00 85.06 312 ASP A N 1
ATOM 2534 C CA . ASP A 1 312 ? -16.224 1.783 10.947 1.00 85.06 312 ASP A CA 1
ATOM 2535 C C . ASP A 1 312 ? -17.607 1.796 10.282 1.00 85.06 312 ASP A C 1
ATOM 2537 O O . ASP A 1 312 ? -18.134 2.857 9.943 1.00 85.06 312 ASP A O 1
ATOM 2541 N N . THR A 1 313 ? -18.221 0.620 10.135 1.00 83.62 313 THR A N 1
ATOM 2542 C CA . THR A 1 313 ? -19.535 0.495 9.499 1.00 83.62 313 THR A CA 1
ATOM 2543 C C . THR A 1 313 ? -20.651 1.066 10.371 1.00 83.62 313 THR A C 1
ATOM 2545 O O . THR A 1 313 ? -21.545 1.748 9.865 1.00 83.62 313 THR A O 1
ATOM 2548 N N . HIS A 1 314 ? -20.609 0.807 11.679 1.00 86.06 314 HIS A N 1
ATOM 2549 C CA . HIS A 1 314 ? -21.662 1.241 12.595 1.00 86.06 314 HIS A CA 1
ATOM 2550 C C . HIS A 1 314 ? -21.525 2.707 13.012 1.00 86.06 314 HIS A C 1
ATOM 2552 O O . HIS A 1 314 ? -22.537 3.399 13.119 1.00 86.06 314 HIS A O 1
ATOM 2558 N N . LEU A 1 315 ? -20.300 3.221 13.140 1.00 88.00 315 LEU A N 1
ATOM 2559 C CA . LEU A 1 315 ? -20.070 4.634 13.441 1.00 88.00 315 LEU A CA 1
ATOM 2560 C C . LEU A 1 315 ? -20.422 5.559 12.272 1.00 88.00 315 LEU A C 1
ATOM 2562 O O . LEU A 1 315 ? -20.838 6.692 12.496 1.00 88.00 315 LEU A O 1
ATOM 2566 N N . ALA A 1 316 ? -20.330 5.083 11.025 1.00 78.44 316 ALA A N 1
ATOM 2567 C CA . ALA A 1 316 ? -20.683 5.875 9.845 1.00 78.44 316 ALA A CA 1
ATOM 2568 C C . ALA A 1 316 ? -22.143 6.361 9.831 1.00 78.44 316 ALA A C 1
ATOM 2570 O O . ALA A 1 316 ? -22.444 7.333 9.143 1.00 78.44 316 ALA A O 1
ATOM 2571 N N . ASN A 1 317 ? -23.035 5.691 10.569 1.00 75.00 317 ASN A N 1
ATOM 2572 C CA . ASN A 1 317 ? -24.455 6.028 10.672 1.00 75.00 317 ASN A CA 1
ATOM 2573 C C . ASN A 1 317 ? -24.927 6.132 12.130 1.00 75.00 317 ASN A C 1
ATOM 2575 O O . ASN A 1 317 ? -26.126 5.993 12.381 1.00 75.00 317 ASN A O 1
ATOM 2579 N N . GLN A 1 318 ? -24.007 6.338 13.078 1.00 85.00 318 GLN A N 1
ATOM 2580 C CA . GLN A 1 318 ? -24.349 6.467 14.491 1.00 85.00 318 GLN A CA 1
ATOM 2581 C C . GLN A 1 318 ? -25.335 7.625 14.692 1.00 85.00 318 GLN A C 1
ATOM 2583 O O . GLN A 1 318 ? -25.211 8.694 14.081 1.00 85.00 318 GLN A O 1
ATOM 2588 N N . ARG A 1 319 ? -26.341 7.385 15.534 1.00 82.62 319 ARG A N 1
ATOM 2589 C CA . ARG A 1 319 ? -27.357 8.366 15.903 1.00 82.62 319 ARG A CA 1
ATOM 2590 C C . ARG A 1 319 ? -27.457 8.460 17.413 1.00 82.62 319 ARG A C 1
ATOM 2592 O O . ARG A 1 319 ? -27.283 7.451 18.089 1.00 82.62 319 ARG A O 1
ATOM 2599 N N . ASP A 1 320 ? -27.725 9.658 17.908 1.00 80.25 320 ASP A N 1
ATOM 2600 C CA . ASP A 1 320 ? -27.990 9.883 19.326 1.00 80.25 320 ASP A CA 1
ATOM 2601 C C . ASP A 1 320 ? -29.395 9.401 19.739 1.00 80.25 320 ASP A C 1
ATOM 2603 O O . ASP A 1 320 ? -30.172 8.902 18.920 1.00 80.25 320 ASP A O 1
ATOM 2607 N N . GLU A 1 321 ? -29.736 9.566 21.020 1.00 76.31 321 GLU A N 1
ATOM 2608 C CA . GLU A 1 321 ? -31.051 9.208 21.577 1.00 76.31 321 GLU A CA 1
ATOM 2609 C C . GLU A 1 321 ? -32.220 9.959 20.910 1.00 76.31 321 GLU A C 1
ATOM 2611 O O . GLU A 1 321 ? -33.356 9.487 20.920 1.00 76.31 321 GLU A O 1
ATOM 2616 N N . SER A 1 322 ? -31.956 11.119 20.296 1.00 78.44 322 SER A N 1
ATOM 2617 C CA . SER A 1 322 ? -32.950 11.900 19.545 1.00 78.44 322 SER A CA 1
ATOM 2618 C C . SER A 1 322 ? -33.072 11.451 18.082 1.00 78.44 322 SER A C 1
ATOM 2620 O O . SER A 1 322 ? -33.927 11.948 17.343 1.00 78.44 322 SER A O 1
ATOM 2622 N N . GLY A 1 323 ? -32.242 10.499 17.649 1.00 77.62 323 GLY A N 1
ATOM 2623 C CA . GLY A 1 323 ? -32.160 10.029 16.273 1.00 77.62 323 GLY A CA 1
ATOM 2624 C C . GLY A 1 323 ? -31.376 10.964 15.348 1.00 77.62 323 GLY A C 1
ATOM 2625 O O . GLY A 1 323 ? -31.376 10.744 14.128 1.00 77.62 323 GLY A O 1
ATOM 2626 N N . GLU A 1 324 ? -30.708 11.992 15.874 1.00 81.44 324 GLU A N 1
ATOM 2627 C CA . GLU A 1 324 ? -29.860 12.886 15.088 1.00 81.44 324 GLU A CA 1
ATOM 2628 C C . GLU A 1 324 ? -28.527 12.215 14.761 1.00 81.44 324 GLU A C 1
ATOM 2630 O O . GLU A 1 324 ? -28.009 11.395 15.512 1.00 81.44 324 GLU A O 1
ATOM 2635 N N . PHE A 1 325 ? -27.987 12.514 13.578 1.00 82.25 325 PHE A N 1
ATOM 2636 C CA . PHE A 1 325 ? -26.706 11.958 13.154 1.00 82.25 325 PHE A CA 1
ATOM 2637 C C . PHE A 1 325 ? -25.570 12.562 13.980 1.00 82.25 325 PHE A C 1
ATOM 2639 O O . PHE A 1 325 ? -25.425 13.784 14.020 1.00 82.25 325 PHE A O 1
ATOM 2646 N N . PHE A 1 326 ? -24.738 11.703 14.564 1.00 81.81 326 PHE A N 1
ATOM 2647 C CA . PHE A 1 326 ? -23.624 12.106 15.411 1.00 81.81 326 PHE A CA 1
ATOM 2648 C C . PHE A 1 326 ? -22.325 11.519 14.853 1.00 81.81 326 PHE A C 1
ATOM 2650 O O . PHE A 1 326 ? -22.128 10.308 14.918 1.00 81.81 326 PHE A O 1
ATOM 2657 N N . ASP A 1 327 ? -21.469 12.360 14.256 1.00 84.56 327 ASP A N 1
ATOM 2658 C CA . ASP A 1 327 ? -20.214 11.932 13.618 1.00 84.56 327 ASP A CA 1
ATOM 2659 C C . ASP A 1 327 ? -19.063 11.906 14.637 1.00 84.56 327 ASP A C 1
ATOM 2661 O O . ASP A 1 327 ? -18.572 12.973 15.013 1.00 84.56 327 ASP A O 1
ATOM 2665 N N . PRO A 1 328 ? -18.565 10.723 15.044 1.00 89.50 328 PRO A N 1
ATOM 2666 C CA . PRO A 1 328 ? -17.449 10.625 15.978 1.00 89.50 328 PRO A CA 1
ATOM 2667 C C . PRO A 1 328 ? -16.089 10.859 15.299 1.00 89.50 328 PRO A C 1
ATOM 2669 O O . PRO A 1 328 ? -15.045 10.610 15.899 1.00 89.50 328 PRO A O 1
ATOM 2672 N N . LYS A 1 329 ? -16.023 11.261 14.020 1.00 89.44 329 LYS A N 1
ATOM 2673 C CA . LYS A 1 329 ? -14.739 11.453 13.329 1.00 89.44 329 LYS A CA 1
ATOM 2674 C C . LYS A 1 329 ? -13.934 12.596 13.924 1.00 89.44 329 LYS A C 1
ATOM 2676 O O . LYS A 1 329 ? -14.335 13.758 13.921 1.00 89.44 329 LYS A O 1
ATOM 2681 N N . ARG A 1 330 ? -12.684 12.284 14.254 1.00 89.19 330 ARG A N 1
ATOM 2682 C CA . ARG A 1 330 ? -11.731 13.267 14.760 1.00 89.19 330 ARG A CA 1
ATOM 2683 C C . ARG A 1 330 ? -11.342 14.287 13.693 1.00 89.19 330 ARG A C 1
ATOM 2685 O O . ARG A 1 330 ? -11.110 13.934 12.523 1.00 89.19 330 ARG A O 1
ATOM 2692 N N . SER A 1 331 ? -11.154 15.537 14.113 1.00 86.44 331 SER A N 1
ATOM 2693 C CA . SER A 1 331 ? -10.667 16.614 13.252 1.00 86.44 331 SER A CA 1
ATOM 2694 C C . SER A 1 331 ? -9.225 16.374 12.785 1.00 86.44 331 SER A C 1
ATOM 2696 O O . SER A 1 331 ? -8.391 15.815 13.501 1.00 86.44 331 SER A O 1
ATOM 2698 N N . LYS A 1 332 ? -8.875 16.861 11.585 1.00 78.56 332 LYS A N 1
ATOM 2699 C CA . LYS A 1 332 ? -7.515 16.722 11.020 1.00 78.56 332 LYS A CA 1
ATOM 2700 C C . LYS A 1 332 ? -6.422 17.298 11.933 1.00 78.56 332 LYS A C 1
ATOM 2702 O O . LYS A 1 332 ? -5.310 16.773 11.948 1.00 78.56 332 LYS A O 1
ATOM 2707 N N . ALA A 1 333 ? -6.729 18.374 12.659 1.00 83.25 333 ALA A N 1
ATOM 2708 C CA . ALA A 1 333 ? -5.781 19.046 13.544 1.00 83.25 333 ALA A CA 1
ATOM 2709 C C . ALA A 1 333 ? -5.378 18.170 14.741 1.00 83.25 333 ALA A C 1
ATOM 2711 O O . ALA A 1 333 ? -4.233 18.235 15.188 1.00 83.25 333 ALA A O 1
ATOM 2712 N N . GLU A 1 334 ? -6.294 17.339 15.235 1.00 84.62 334 GLU A N 1
ATOM 2713 C CA . GLU A 1 334 ? -6.052 16.463 16.381 1.00 84.62 334 GLU A CA 1
ATOM 2714 C C . GLU A 1 334 ? -5.424 15.133 15.965 1.00 84.62 334 GLU A C 1
ATOM 2716 O O . GLU A 1 334 ? -4.546 14.651 16.678 1.00 84.62 334 GLU A O 1
ATOM 2721 N N . ARG A 1 335 ? -5.754 14.577 14.781 1.00 83.19 335 ARG A N 1
ATOM 2722 C CA . ARG A 1 335 ? -5.168 13.296 14.305 1.00 83.19 335 ARG A CA 1
ATOM 2723 C C . ARG A 1 335 ? -3.640 13.287 14.355 1.00 83.19 335 ARG A C 1
ATOM 2725 O O . ARG A 1 335 ? -3.031 12.293 14.744 1.00 83.19 335 ARG A O 1
ATOM 2732 N N . GLY A 1 336 ? -3.016 14.410 13.987 1.00 74.56 336 GLY A N 1
ATOM 2733 C CA . GLY A 1 336 ? -1.557 14.565 13.998 1.00 74.56 336 GLY A CA 1
ATOM 2734 C C . GLY A 1 336 ? -0.931 14.596 15.399 1.00 74.56 336 GLY A C 1
ATOM 2735 O O . GLY A 1 336 ? 0.276 14.414 15.524 1.00 74.56 336 GLY A O 1
ATOM 2736 N N . LYS A 1 337 ? -1.729 14.810 16.452 1.00 89.75 337 LYS A N 1
ATOM 2737 C CA . LYS A 1 337 ? -1.272 14.923 17.846 1.00 89.75 337 LYS A CA 1
ATOM 2738 C C . LYS A 1 337 ? -1.459 13.632 18.649 1.00 89.75 337 LYS A C 1
ATOM 2740 O O . LYS A 1 337 ? -0.729 13.424 19.614 1.00 89.75 337 LYS A O 1
ATOM 2745 N N . VAL A 1 338 ? -2.370 12.745 18.231 1.00 90.19 338 VAL A N 1
ATOM 2746 C CA . VAL A 1 338 ? -2.730 11.505 18.956 1.00 90.19 338 VAL A CA 1
ATOM 2747 C C . VAL A 1 338 ? -1.511 10.645 19.298 1.00 90.19 338 VAL A C 1
ATOM 2749 O O . VAL A 1 338 ? -1.379 10.169 20.418 1.00 90.19 338 VAL A O 1
ATOM 2752 N N . THR A 1 339 ? -0.567 10.476 18.367 1.00 88.81 339 THR A N 1
ATOM 2753 C CA . THR A 1 339 ? 0.635 9.657 18.616 1.00 88.81 339 THR A CA 1
ATOM 2754 C C . THR A 1 339 ? 1.492 10.191 19.755 1.00 88.81 339 THR A C 1
ATOM 2756 O O . THR A 1 339 ? 2.045 9.400 20.515 1.00 88.81 339 THR A O 1
ATOM 2759 N N . ALA A 1 340 ? 1.623 11.515 19.864 1.00 87.44 340 ALA A N 1
ATOM 2760 C CA . ALA A 1 340 ? 2.372 12.126 20.952 1.00 87.44 340 ALA A CA 1
ATOM 2761 C C . ALA A 1 340 ? 1.641 11.915 22.284 1.00 87.44 340 ALA A C 1
ATOM 2763 O O . ALA A 1 340 ? 2.260 11.438 23.230 1.00 87.44 340 ALA A O 1
ATOM 2764 N N . ALA A 1 341 ? 0.326 12.150 22.315 1.00 92.62 341 ALA A N 1
ATOM 2765 C CA . ALA A 1 341 ? -0.499 11.967 23.509 1.00 92.62 341 ALA A CA 1
ATOM 2766 C C . ALA A 1 341 ? -0.461 10.519 24.038 1.00 92.62 341 ALA A C 1
ATOM 2768 O O . ALA A 1 341 ? -0.177 10.292 25.212 1.00 92.62 341 ALA A O 1
ATOM 2769 N N . LEU A 1 342 ? -0.621 9.516 23.166 1.00 91.75 342 LEU A N 1
ATOM 2770 C CA . LEU A 1 342 ? -0.526 8.103 23.563 1.00 91.75 342 LEU A CA 1
ATOM 2771 C C . LEU A 1 342 ? 0.873 7.708 24.048 1.00 91.75 342 LEU A C 1
ATOM 2773 O O . LEU A 1 342 ? 1.020 6.881 24.951 1.00 91.75 342 LEU A O 1
ATOM 2777 N N . LYS A 1 343 ? 1.920 8.314 23.478 1.00 91.00 343 LYS A N 1
ATOM 2778 C CA . LYS A 1 343 ? 3.299 8.084 23.918 1.00 91.00 343 LYS A CA 1
ATOM 2779 C C . LYS A 1 343 ? 3.540 8.610 25.335 1.00 91.00 343 LYS A C 1
ATOM 2781 O O . LYS A 1 343 ? 4.277 7.957 26.071 1.00 91.00 343 LYS A O 1
ATOM 2786 N N . GLU A 1 344 ? 2.933 9.733 25.720 1.00 91.69 344 GLU A N 1
ATOM 2787 C CA . GLU A 1 344 ? 3.082 10.322 27.062 1.00 91.69 344 GLU A CA 1
ATOM 2788 C C . GLU A 1 344 ? 2.576 9.391 28.169 1.00 91.69 344 GLU A C 1
ATOM 2790 O O . GLU A 1 344 ? 3.248 9.233 29.183 1.00 91.69 344 GLU A O 1
ATOM 2795 N N . ILE A 1 345 ? 1.470 8.682 27.938 1.00 90.69 345 ILE A N 1
ATOM 2796 C CA . ILE A 1 345 ? 0.919 7.699 28.889 1.00 90.69 345 ILE A CA 1
ATOM 2797 C C . ILE A 1 345 ? 1.532 6.296 28.743 1.00 90.69 345 ILE A C 1
ATOM 2799 O O . ILE A 1 345 ? 1.110 5.336 29.392 1.00 90.69 345 ILE A O 1
ATOM 2803 N N . GLY A 1 346 ? 2.539 6.140 27.879 1.00 88.00 346 GLY A N 1
ATOM 2804 C CA . GLY A 1 346 ? 3.208 4.864 27.627 1.00 88.00 346 GLY A CA 1
ATOM 2805 C C . GLY A 1 346 ? 2.361 3.845 26.857 1.00 88.00 346 GLY A C 1
ATOM 2806 O O . GLY A 1 346 ? 2.677 2.654 26.891 1.00 88.00 346 GLY A O 1
ATOM 2807 N N . TRP A 1 347 ? 1.310 4.277 26.154 1.00 91.06 347 TRP A N 1
ATOM 2808 C CA . TRP A 1 347 ? 0.534 3.430 25.245 1.00 91.06 347 TRP A CA 1
ATOM 2809 C C . TRP A 1 347 ? 1.212 3.365 23.875 1.00 91.06 347 TRP A C 1
ATOM 2811 O O . TRP A 1 347 ? 0.784 3.949 22.882 1.00 91.06 347 TRP A O 1
ATOM 2821 N N . VAL A 1 348 ? 2.342 2.664 23.831 1.00 79.94 348 VAL A N 1
ATOM 2822 C CA . VAL A 1 348 ? 3.184 2.550 22.636 1.00 79.94 348 VAL A CA 1
ATOM 2823 C C . VAL A 1 348 ? 3.068 1.161 22.007 1.00 79.94 348 VAL A C 1
ATOM 2825 O O . VAL A 1 348 ? 2.888 0.167 22.706 1.00 79.94 348 VAL A O 1
ATOM 2828 N N . ARG A 1 349 ? 3.266 1.077 20.682 1.00 67.50 349 ARG A N 1
ATOM 2829 C CA . ARG A 1 349 ? 3.327 -0.188 19.913 1.00 67.50 349 ARG A CA 1
ATOM 2830 C C . ARG A 1 349 ? 1.996 -0.951 19.808 1.00 67.50 349 ARG A C 1
ATOM 2832 O O . ARG A 1 349 ? 2.001 -2.183 19.732 1.00 67.50 349 ARG A O 1
ATOM 2839 N N . ASP A 1 350 ? 0.880 -0.232 19.783 1.00 77.00 350 ASP A N 1
ATOM 2840 C CA . ASP A 1 350 ? -0.444 -0.758 19.439 1.00 77.00 350 ASP A CA 1
ATOM 2841 C C . ASP A 1 350 ? -0.989 0.016 18.228 1.00 77.00 350 ASP A C 1
ATOM 2843 O O . ASP A 1 350 ? -1.500 1.130 18.349 1.00 77.00 350 ASP A O 1
ATOM 2847 N N . THR A 1 351 ? -0.767 -0.541 17.035 1.00 74.62 351 THR A N 1
ATOM 2848 C CA . THR A 1 351 ? -1.071 0.113 15.754 1.00 74.62 351 THR A CA 1
ATOM 2849 C C . THR A 1 351 ? -2.567 0.256 15.521 1.00 74.62 351 THR A C 1
ATOM 2851 O O . THR A 1 351 ? -3.000 1.297 15.034 1.00 74.62 351 THR A O 1
ATOM 2854 N N . ALA A 1 352 ? -3.353 -0.750 15.905 1.00 74.06 352 ALA A N 1
ATOM 2855 C CA . ALA A 1 352 ? -4.799 -0.743 15.731 1.00 74.06 352 ALA A CA 1
ATOM 2856 C C . ALA A 1 352 ? -5.471 0.295 16.636 1.00 74.06 352 ALA A C 1
ATOM 2858 O O . ALA A 1 352 ? -6.332 1.044 16.176 1.00 74.06 352 ALA A O 1
ATOM 2859 N N . THR A 1 353 ? -5.021 0.413 17.889 1.00 85.19 353 THR A N 1
ATOM 2860 C CA . THR A 1 353 ? -5.484 1.470 18.799 1.00 85.19 353 THR A CA 1
ATOM 2861 C C . THR A 1 353 ? -5.112 2.857 18.293 1.00 85.19 353 THR A C 1
ATOM 2863 O O . THR A 1 353 ? -5.959 3.750 18.268 1.00 85.19 353 THR A O 1
ATOM 2866 N N . LEU A 1 354 ? -3.865 3.043 17.843 1.00 83.69 354 LEU A N 1
ATOM 2867 C CA . LEU A 1 354 ? -3.427 4.329 17.306 1.00 83.69 354 LEU A CA 1
ATOM 2868 C C . LEU A 1 354 ? -4.255 4.741 16.084 1.00 83.69 354 LEU A C 1
ATOM 2870 O O . LEU A 1 354 ? -4.652 5.899 15.973 1.00 83.69 354 LEU A O 1
ATOM 2874 N N . ASP A 1 355 ? -4.496 3.812 15.162 1.00 83.81 355 ASP A N 1
ATOM 2875 C CA . ASP A 1 355 ? -5.297 4.073 13.971 1.00 83.81 355 ASP A CA 1
ATOM 2876 C C . ASP A 1 355 ? -6.758 4.404 14.326 1.00 83.81 355 ASP A C 1
ATOM 2878 O O . ASP A 1 355 ? -7.327 5.365 13.797 1.00 83.81 355 ASP A O 1
ATOM 2882 N N . LEU A 1 356 ? -7.338 3.680 15.290 1.00 89.06 356 LEU A N 1
ATOM 2883 C CA . LEU A 1 356 ? -8.698 3.914 15.777 1.00 89.06 356 LEU A CA 1
ATOM 2884 C C . LEU A 1 356 ? -8.842 5.299 16.408 1.00 89.06 356 LEU A C 1
ATOM 2886 O O . LEU A 1 356 ? -9.675 6.084 15.961 1.00 89.06 356 LEU A O 1
ATOM 2890 N N . MET A 1 357 ? -7.980 5.643 17.367 1.00 92.00 357 MET A N 1
ATOM 2891 C CA . MET A 1 357 ? -8.013 6.945 18.041 1.00 92.00 357 MET A CA 1
ATOM 2892 C C . MET A 1 357 ? -7.600 8.100 17.124 1.00 92.00 357 MET A C 1
ATOM 2894 O O . MET A 1 357 ? -7.968 9.242 17.362 1.00 92.00 357 MET A O 1
ATOM 2898 N N . ARG A 1 358 ? -6.850 7.860 16.042 1.00 87.38 358 ARG A N 1
ATOM 2899 C CA . ARG A 1 358 ? -6.634 8.886 15.007 1.00 87.38 358 ARG A CA 1
ATOM 2900 C C . ARG A 1 358 ? -7.874 9.111 14.156 1.00 87.38 358 ARG A C 1
ATOM 2902 O O . ARG A 1 358 ? -8.084 10.229 13.689 1.00 87.38 358 ARG A O 1
ATOM 2909 N N . THR A 1 359 ? -8.647 8.062 13.909 1.00 86.56 359 THR A N 1
ATOM 2910 C CA . THR A 1 359 ? -9.834 8.129 13.056 1.00 86.56 359 THR A CA 1
ATOM 2911 C C . THR A 1 359 ? -11.001 8.763 13.803 1.00 86.56 359 THR A C 1
ATOM 2913 O O . THR A 1 359 ? -11.630 9.683 13.270 1.00 86.56 359 THR A O 1
ATOM 2916 N N . TYR A 1 360 ? -11.230 8.327 15.041 1.00 92.75 360 TYR A N 1
ATOM 2917 C CA . TYR A 1 360 ? -12.365 8.728 15.861 1.00 92.75 360 TYR A CA 1
ATOM 2918 C C . TYR A 1 360 ? -11.933 9.453 17.131 1.00 92.75 360 TYR A C 1
ATOM 2920 O O . TYR A 1 360 ? -10.868 9.202 17.702 1.00 92.75 360 TYR A O 1
ATOM 2928 N N . ASP A 1 361 ? -12.779 10.386 17.531 1.00 92.25 361 ASP A N 1
ATOM 2929 C CA . ASP A 1 361 ? -12.878 10.870 18.892 1.00 92.25 361 ASP A CA 1
ATOM 2930 C C . ASP A 1 361 ? -13.665 9.814 19.675 1.00 92.25 361 ASP A C 1
ATOM 2932 O O . ASP A 1 361 ? -14.861 9.623 19.445 1.00 92.25 361 ASP A O 1
ATOM 2936 N N . VAL A 1 362 ? -12.955 9.012 20.472 1.00 92.25 362 VAL A N 1
ATOM 2937 C CA . VAL A 1 362 ? -13.535 7.788 21.042 1.00 92.25 362 VAL A CA 1
ATOM 2938 C C . VAL A 1 362 ? -14.480 8.085 22.202 1.00 92.25 362 VAL A C 1
ATOM 2940 O O . VAL A 1 362 ? -15.366 7.277 22.454 1.00 92.25 362 VAL A O 1
ATOM 2943 N N . GLU A 1 363 ? -14.357 9.250 22.842 1.00 88.38 363 GLU A N 1
ATOM 2944 C CA . GLU A 1 363 ? -15.323 9.744 23.835 1.00 88.38 363 GLU A CA 1
ATOM 2945 C C . GLU A 1 363 ? -16.712 9.942 23.206 1.00 88.38 363 GLU A C 1
ATOM 2947 O O . GLU A 1 363 ? -17.734 9.668 23.827 1.00 88.38 363 GLU A O 1
ATOM 2952 N N . ASN A 1 364 ? -16.747 10.299 21.920 1.00 88.69 364 ASN A N 1
ATOM 2953 C CA . ASN A 1 364 ? -17.963 10.511 21.135 1.00 88.69 364 ASN A CA 1
ATOM 2954 C C . ASN A 1 364 ? -18.550 9.219 20.517 1.00 88.69 364 ASN A C 1
ATOM 2956 O O . ASN A 1 364 ? -19.493 9.265 19.716 1.00 88.69 364 ASN A O 1
ATOM 2960 N N . ILE A 1 365 ? -18.016 8.046 20.867 1.00 91.25 365 ILE A N 1
ATOM 2961 C CA . ILE A 1 365 ? -18.597 6.752 20.488 1.00 91.25 365 ILE A CA 1
ATOM 2962 C C . ILE A 1 365 ? -19.655 6.363 21.524 1.00 91.25 365 ILE A C 1
ATOM 2964 O O . ILE A 1 365 ? -19.343 6.035 22.672 1.00 91.25 365 ILE A O 1
ATOM 2968 N N . LEU A 1 366 ? -20.917 6.375 21.096 1.00 85.56 366 LEU A N 1
ATOM 2969 C CA . LEU A 1 366 ? -22.058 6.256 21.997 1.00 85.56 366 LEU A CA 1
ATOM 2970 C C . LEU A 1 366 ? -22.151 4.869 22.645 1.00 85.56 366 LEU A C 1
ATOM 2972 O O . LEU A 1 366 ? -21.857 3.837 22.037 1.00 85.56 366 LEU A O 1
ATOM 2976 N N . ASN A 1 367 ? -22.617 4.867 23.894 1.00 79.31 367 ASN A N 1
ATOM 2977 C CA . ASN A 1 367 ? -23.012 3.692 24.663 1.00 79.31 367 ASN A CA 1
ATOM 2978 C C . ASN A 1 367 ? -24.333 3.979 25.363 1.00 79.31 367 ASN A C 1
ATOM 2980 O O . ASN A 1 367 ? -24.521 5.079 25.868 1.00 79.31 367 ASN A O 1
ATOM 2984 N N . ASN A 1 368 ? -25.191 2.971 25.502 1.00 67.00 368 ASN A N 1
ATOM 2985 C CA . ASN A 1 368 ? -26.436 3.109 26.271 1.00 67.00 368 ASN A CA 1
ATOM 2986 C C . ASN A 1 368 ? -26.254 2.733 27.751 1.00 67.00 368 ASN A C 1
ATOM 2988 O O . ASN A 1 368 ? -27.225 2.593 28.493 1.00 67.00 368 ASN A O 1
ATOM 2992 N N . LYS A 1 369 ? -25.006 2.549 28.207 1.00 62.97 369 LYS A N 1
ATOM 2993 C CA . LYS A 1 369 ? -24.688 2.423 29.632 1.00 62.97 369 LYS A CA 1
ATOM 2994 C C . LYS A 1 369 ? -24.588 3.812 30.256 1.00 62.97 369 LYS A C 1
ATOM 2996 O O . LYS A 1 369 ? -23.583 4.494 30.079 1.00 62.97 369 LYS A O 1
ATOM 3001 N N . ALA A 1 370 ? -25.613 4.186 31.019 1.00 59.97 370 ALA A N 1
ATOM 3002 C CA . ALA A 1 370 ? -25.630 5.426 31.787 1.00 59.97 370 ALA A CA 1
ATOM 3003 C C . ALA A 1 370 ? -24.352 5.584 32.632 1.00 59.97 370 ALA A C 1
ATOM 3005 O O . ALA A 1 370 ? -23.927 4.653 33.320 1.00 59.97 370 ALA A O 1
ATOM 3006 N N . GLY A 1 371 ? -23.745 6.767 32.546 1.00 67.88 371 GLY A N 1
ATOM 3007 C CA . GLY A 1 371 ? -22.614 7.188 33.366 1.00 67.88 371 GLY A CA 1
ATOM 3008 C C . GLY A 1 371 ? -21.230 6.722 32.910 1.00 67.88 371 GLY A C 1
ATOM 3009 O O . GLY A 1 371 ? -20.264 7.337 33.338 1.00 67.88 371 GLY A O 1
ATOM 3010 N N . VAL A 1 372 ? -21.075 5.709 32.044 1.00 79.12 372 VAL A N 1
ATOM 3011 C CA . VAL A 1 372 ? -19.741 5.202 31.646 1.00 79.12 372 VAL A CA 1
ATOM 3012 C C . VAL A 1 372 ? -19.319 5.736 30.279 1.00 79.12 372 VAL A C 1
ATOM 3014 O O . VAL A 1 372 ? -19.990 5.464 29.285 1.00 79.12 372 VAL A O 1
ATOM 3017 N N . VAL A 1 373 ? -18.157 6.389 30.204 1.00 84.94 373 VAL A N 1
ATOM 3018 C CA . VAL A 1 373 ? -17.591 6.887 28.935 1.00 84.94 373 VAL A CA 1
ATOM 3019 C C . VAL A 1 373 ? -16.240 6.278 28.611 1.00 84.94 373 VAL A C 1
ATOM 3021 O O . VAL A 1 373 ? -15.526 5.807 29.498 1.00 84.94 373 VAL A O 1
ATOM 3024 N N . LEU A 1 374 ? -15.891 6.307 27.325 1.00 91.81 374 LEU A N 1
ATOM 3025 C CA . LEU A 1 374 ? -14.557 5.986 26.835 1.00 91.81 374 LEU A CA 1
ATOM 3026 C C . LEU A 1 374 ? -13.617 7.173 27.053 1.00 91.81 374 LEU A C 1
ATOM 3028 O O . LEU A 1 374 ? -13.970 8.313 26.779 1.00 91.81 374 LEU A O 1
ATOM 3032 N N . GLY A 1 375 ? -12.397 6.882 27.491 1.00 91.88 375 GLY A N 1
ATOM 3033 C CA . GLY A 1 375 ? -11.330 7.863 27.583 1.00 91.88 375 GLY A CA 1
ATOM 3034 C C . GLY A 1 375 ? -10.717 8.170 26.226 1.00 91.88 375 GLY A C 1
ATOM 3035 O O . GLY A 1 375 ? -10.339 7.258 25.482 1.00 91.88 375 GLY A O 1
ATOM 3036 N N . ASP A 1 376 ? -10.560 9.459 25.944 1.00 94.00 376 ASP A N 1
ATOM 3037 C CA . ASP A 1 376 ? -9.938 9.975 24.731 1.00 94.00 376 ASP A CA 1
ATOM 3038 C C . ASP A 1 376 ? -8.616 10.694 25.055 1.00 94.00 376 ASP A C 1
ATOM 3040 O O . ASP A 1 376 ? -8.486 11.307 26.118 1.00 94.00 376 ASP A O 1
ATOM 3044 N N . PRO A 1 377 ? -7.605 10.662 24.162 1.00 93.12 377 PRO A N 1
ATOM 3045 C CA . PRO A 1 377 ? -6.382 11.445 24.341 1.00 93.12 377 PRO A CA 1
ATOM 3046 C C . PRO A 1 377 ? -6.595 12.953 24.525 1.00 93.12 377 PRO A C 1
ATOM 3048 O O . PRO A 1 377 ? -5.680 13.625 24.997 1.00 93.12 377 PRO A O 1
ATOM 3051 N N . PHE A 1 378 ? -7.739 13.485 24.087 1.00 92.56 378 PHE A N 1
ATOM 3052 C CA . PHE A 1 378 ? -8.145 14.879 24.272 1.00 92.56 378 PHE A CA 1
ATOM 3053 C C . PHE A 1 378 ? -9.563 14.975 24.860 1.00 92.56 378 PHE A C 1
ATOM 3055 O O . PHE A 1 378 ? -10.273 15.936 24.566 1.00 92.56 378 PHE A O 1
ATOM 3062 N N . GLY A 1 379 ? -9.963 13.969 25.647 1.00 85.50 379 GLY A N 1
ATOM 3063 C CA . GLY A 1 379 ? -11.309 13.848 26.205 1.00 85.50 379 GLY A CA 1
ATOM 3064 C C . GLY A 1 379 ? -11.672 14.992 27.145 1.00 85.50 379 GLY A C 1
ATOM 3065 O O . GLY A 1 379 ? -10.818 15.575 27.818 1.00 85.50 379 GLY A O 1
ATOM 3066 N N . SER A 1 380 ? -12.955 15.320 27.166 1.00 84.19 380 SER A N 1
ATOM 3067 C CA . SER A 1 380 ? -13.552 16.317 28.048 1.00 84.19 380 SER A CA 1
ATOM 3068 C C . SER A 1 380 ? -13.985 15.721 29.388 1.00 84.19 380 SER A C 1
ATOM 3070 O O . SER A 1 380 ? -13.797 16.365 30.423 1.00 84.19 380 SER A O 1
ATOM 3072 N N . ASP A 1 381 ? -14.476 14.484 29.376 1.00 81.62 381 ASP A N 1
ATOM 3073 C CA . ASP A 1 381 ? -14.904 13.736 30.551 1.00 81.62 381 ASP A CA 1
ATOM 3074 C C . ASP A 1 381 ? -13.777 12.846 31.087 1.00 81.62 381 ASP A C 1
ATOM 3076 O O . ASP A 1 381 ? -13.404 12.938 32.260 1.00 81.62 381 ASP A O 1
ATOM 3080 N N . ILE A 1 382 ? -13.195 12.007 30.221 1.00 86.12 382 ILE A N 1
ATOM 3081 C CA . ILE A 1 382 ? -12.026 11.181 30.550 1.00 86.12 382 ILE A CA 1
ATOM 3082 C C . ILE A 1 382 ? -10.883 11.536 29.597 1.00 86.12 382 ILE A C 1
ATOM 3084 O O . ILE A 1 382 ? -10.699 10.933 28.538 1.00 86.12 382 ILE A O 1
ATOM 3088 N N . ASP A 1 383 ? -10.061 12.496 30.020 1.00 90.19 383 ASP A N 1
ATOM 3089 C CA . ASP A 1 383 ? -8.748 12.736 29.423 1.00 90.19 383 ASP A CA 1
ATOM 3090 C C . ASP A 1 383 ? -7.777 11.632 29.857 1.00 90.19 383 ASP A C 1
ATOM 3092 O O . ASP A 1 383 ? -7.350 11.575 31.015 1.00 90.19 383 ASP A O 1
ATOM 3096 N N . LEU A 1 384 ? -7.386 10.766 28.916 1.00 92.06 384 LEU A N 1
ATOM 3097 C CA . LEU A 1 384 ? -6.568 9.585 29.209 1.00 92.06 384 LEU A CA 1
ATOM 3098 C C . LEU A 1 384 ? -5.312 9.903 30.021 1.00 92.06 384 LEU A C 1
ATOM 3100 O O . LEU A 1 384 ? -4.912 9.083 30.850 1.00 92.06 384 LEU A O 1
ATOM 3104 N N . LYS A 1 385 ? -4.680 11.060 29.794 1.00 92.00 385 LYS A N 1
ATOM 3105 C CA . LYS A 1 385 ? -3.477 11.443 30.531 1.00 92.00 385 LYS A CA 1
ATOM 3106 C C . LYS A 1 385 ? -3.790 11.767 31.981 1.00 92.00 385 LYS A C 1
ATOM 3108 O O . LYS A 1 385 ? -3.323 11.050 32.865 1.00 92.00 385 LYS A O 1
ATOM 3113 N N . ASN A 1 386 ? -4.570 12.820 32.217 1.00 89.50 386 ASN A N 1
ATOM 3114 C CA . ASN A 1 386 ? -4.839 13.286 33.573 1.00 89.50 386 ASN A CA 1
ATOM 3115 C C . ASN A 1 386 ? -5.583 12.221 34.391 1.00 89.50 386 ASN A C 1
ATOM 3117 O O . ASN A 1 386 ? -5.267 12.019 35.563 1.00 89.50 386 ASN A O 1
ATOM 3121 N N . SER A 1 387 ? -6.509 11.481 33.772 1.00 88.31 387 SER A N 1
ATOM 3122 C CA . SER A 1 387 ? -7.218 10.386 34.434 1.00 88.31 387 SER A CA 1
ATOM 3123 C C . SER A 1 387 ? -6.277 9.238 34.794 1.00 88.31 387 SER A C 1
ATOM 3125 O O . SER A 1 387 ? -6.298 8.783 35.932 1.00 88.31 387 SER A O 1
ATOM 3127 N N . THR A 1 388 ? -5.403 8.786 33.886 1.00 89.00 388 THR A N 1
ATOM 3128 C CA . THR A 1 388 ? -4.456 7.698 34.204 1.00 89.00 388 THR A CA 1
ATOM 3129 C C . THR A 1 388 ? -3.446 8.117 35.272 1.00 89.00 388 THR A C 1
ATOM 3131 O O . THR A 1 388 ? -3.142 7.325 36.162 1.00 89.00 388 THR A O 1
ATOM 3134 N N . GLU A 1 389 ? -2.952 9.358 35.223 1.00 90.38 389 GLU A N 1
ATOM 3135 C CA . GLU A 1 389 ? -2.075 9.908 36.262 1.00 90.38 389 GLU A CA 1
ATOM 3136 C C . GLU A 1 389 ? -2.776 9.913 37.625 1.00 90.38 389 GLU A C 1
ATOM 3138 O O . GLU A 1 389 ? -2.242 9.345 38.576 1.00 90.38 389 GLU A O 1
ATOM 3143 N N . PHE A 1 390 ? -4.001 10.440 37.702 1.00 88.00 390 PHE A N 1
ATOM 3144 C CA . PHE A 1 390 ? -4.801 10.433 38.928 1.00 88.00 390 PHE A CA 1
ATOM 3145 C C . PHE A 1 390 ? -5.054 9.011 39.461 1.00 88.00 390 PHE A C 1
ATOM 3147 O O . PHE A 1 390 ? -4.921 8.759 40.660 1.00 88.00 390 PHE A O 1
ATOM 3154 N N . LEU A 1 391 ? -5.382 8.058 38.582 1.00 88.25 391 LEU A N 1
ATOM 3155 C CA . LEU A 1 391 ? -5.614 6.668 38.978 1.00 88.25 391 LEU A CA 1
ATOM 3156 C C . LEU A 1 391 ? -4.357 6.022 39.576 1.00 88.25 391 LEU A C 1
ATOM 3158 O O . LEU A 1 391 ? -4.458 5.283 40.556 1.00 88.25 391 LEU A O 1
ATOM 3162 N N . HIS A 1 392 ? -3.176 6.314 39.027 1.00 90.00 392 HIS A N 1
ATOM 3163 C CA . HIS A 1 392 ? -1.911 5.829 39.578 1.00 90.00 392 HIS A CA 1
ATOM 3164 C C . HIS A 1 392 ? -1.553 6.501 40.907 1.00 90.00 392 HIS A C 1
ATOM 3166 O O . HIS A 1 392 ? -1.177 5.805 41.849 1.00 90.00 392 HIS A O 1
ATOM 3172 N N . THR A 1 393 ? -1.646 7.831 40.996 1.00 87.62 393 THR A N 1
ATOM 3173 C CA . THR A 1 393 ? -1.128 8.572 42.157 1.00 87.62 393 THR A CA 1
ATOM 3174 C C . THR A 1 393 ? -2.075 8.548 43.347 1.00 87.62 393 THR A C 1
ATOM 3176 O O . THR A 1 393 ? -1.621 8.372 44.474 1.00 87.62 393 THR A O 1
ATOM 3179 N N . GLU A 1 394 ? -3.378 8.693 43.107 1.00 84.88 394 GLU A N 1
ATOM 3180 C CA . GLU A 1 394 ? -4.373 8.867 44.171 1.00 84.88 394 GLU A CA 1
ATOM 3181 C C . GLU A 1 394 ? -5.190 7.598 44.436 1.00 84.88 394 GLU A C 1
ATOM 3183 O O . GLU A 1 394 ? -5.672 7.392 45.550 1.00 84.88 394 GLU A O 1
ATOM 3188 N N . CYS A 1 395 ? -5.365 6.733 43.428 1.00 82.25 395 CYS A N 1
ATOM 3189 C CA . CYS A 1 395 ? -6.237 5.556 43.545 1.00 82.25 395 CYS A CA 1
ATOM 3190 C C . CYS A 1 395 ? -5.488 4.221 43.658 1.00 82.25 395 CYS A C 1
ATOM 3192 O O . CYS A 1 395 ? -6.114 3.216 43.990 1.00 82.25 395 CYS A O 1
ATOM 3194 N N . GLY A 1 396 ? -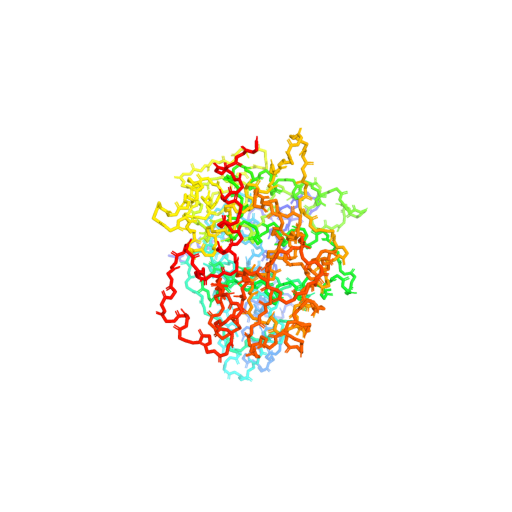4.169 4.208 43.439 1.00 86.81 396 GLY A N 1
ATOM 3195 C CA . GLY A 1 396 ? -3.331 3.017 43.594 1.00 86.81 396 GLY A CA 1
ATOM 3196 C C . GLY A 1 396 ? -3.364 2.050 42.408 1.00 86.81 396 GLY A C 1
ATOM 3197 O O . GLY A 1 396 ? -3.014 0.884 42.573 1.00 86.81 396 GLY A O 1
ATOM 3198 N N . LEU A 1 397 ? -3.763 2.501 41.213 1.00 88.69 397 LEU A N 1
ATOM 3199 C CA . LEU A 1 397 ? -3.691 1.679 40.004 1.00 88.69 397 LEU A CA 1
ATOM 3200 C C . LEU A 1 397 ? -2.229 1.242 39.761 1.00 88.69 397 LEU A C 1
ATOM 3202 O O . LEU A 1 397 ? -1.349 2.105 39.708 1.00 88.69 397 LEU A O 1
ATOM 3206 N N . PRO A 1 398 ? -1.927 -0.053 39.559 1.00 90.88 398 PRO A N 1
ATOM 3207 C CA . PRO A 1 398 ? -0.554 -0.501 39.345 1.00 90.88 398 PRO A CA 1
ATOM 3208 C C . PRO A 1 398 ? 0.064 0.047 38.063 1.00 90.88 398 PRO A C 1
ATOM 3210 O O . PRO A 1 398 ? -0.587 0.114 37.016 1.00 90.88 398 PRO A O 1
ATOM 3213 N N . GLU A 1 399 ? 1.360 0.362 38.115 1.00 88.06 399 GLU A N 1
ATOM 3214 C CA . GLU A 1 399 ? 2.125 0.715 36.921 1.00 88.06 399 GLU A CA 1
ATOM 3215 C C . GLU A 1 399 ? 1.971 -0.369 35.842 1.00 88.06 399 GLU A C 1
ATOM 3217 O O . GLU A 1 399 ? 2.108 -1.568 36.092 1.00 88.06 399 GLU A O 1
ATOM 3222 N N . GLY A 1 400 ? 1.680 0.048 34.609 1.00 90.94 400 GLY A N 1
ATOM 3223 C CA . GLY A 1 400 ? 1.448 -0.878 33.497 1.00 90.94 400 GLY A CA 1
ATOM 3224 C C . GLY A 1 400 ? -0.002 -0.957 33.027 1.00 90.94 400 GLY A C 1
ATOM 3225 O O . GLY A 1 400 ? -0.242 -1.549 31.973 1.00 90.94 400 GLY A O 1
ATOM 3226 N N . PHE A 1 401 ? -0.935 -0.335 33.744 1.00 93.69 401 PHE A N 1
ATOM 3227 C CA . PHE A 1 401 ? -2.321 -0.163 33.315 1.00 93.69 401 PHE A CA 1
ATOM 3228 C C . PHE A 1 401 ? -2.592 1.264 32.820 1.00 93.69 401 PHE A C 1
ATOM 3230 O O . PHE A 1 401 ? -1.782 2.166 33.023 1.00 93.69 401 PHE A O 1
ATOM 3237 N N . ILE A 1 402 ? -3.696 1.436 32.098 1.00 94.06 402 ILE A N 1
ATOM 3238 C CA . ILE A 1 402 ? -4.242 2.716 31.633 1.00 94.06 402 ILE A CA 1
ATOM 3239 C C . ILE A 1 402 ? -5.749 2.650 31.862 1.00 94.06 402 ILE A C 1
ATOM 3241 O O . ILE A 1 402 ? -6.364 1.655 31.477 1.00 94.06 402 ILE A O 1
ATOM 3245 N N . GLY A 1 403 ? -6.336 3.679 32.471 1.00 91.50 403 GLY A N 1
ATOM 3246 C CA . GLY A 1 403 ? -7.789 3.787 32.610 1.00 91.50 403 GLY A CA 1
ATOM 3247 C C . GLY A 1 403 ? -8.406 4.235 31.294 1.00 91.50 403 GLY A C 1
ATOM 3248 O O . GLY A 1 403 ? -8.116 5.337 30.840 1.00 91.50 403 GLY A O 1
ATOM 3249 N N . ILE A 1 404 ? -9.208 3.377 30.662 1.00 92.88 404 ILE A N 1
ATOM 3250 C CA . ILE A 1 404 ? -9.708 3.617 29.298 1.00 92.88 404 ILE A CA 1
ATOM 3251 C C . ILE A 1 404 ? -11.214 3.821 29.217 1.00 92.88 404 ILE A C 1
ATOM 3253 O O . ILE A 1 404 ? -11.694 4.281 28.188 1.00 92.88 404 ILE A O 1
ATOM 3257 N N . ALA A 1 405 ? -11.955 3.445 30.257 1.00 90.50 405 ALA A N 1
ATOM 3258 C CA . ALA A 1 405 ? -13.361 3.782 30.411 1.00 90.50 405 ALA A CA 1
ATOM 3259 C C . ALA A 1 405 ? -13.767 3.654 31.880 1.00 90.50 405 ALA A C 1
ATOM 3261 O O . ALA A 1 405 ? -13.319 2.731 32.569 1.00 90.50 405 ALA A O 1
ATOM 3262 N N . GLY A 1 406 ? -14.633 4.550 32.339 1.00 82.69 406 GLY A N 1
ATOM 3263 C CA . GLY A 1 406 ? -15.071 4.615 33.731 1.00 82.69 406 GLY A CA 1
ATOM 3264 C C . GLY A 1 406 ? -16.337 5.448 33.888 1.00 82.69 406 GLY A C 1
ATOM 3265 O O . GLY A 1 406 ? -16.784 6.087 32.936 1.00 82.69 406 GLY A O 1
ATOM 3266 N N . ASN A 1 407 ? -16.938 5.396 35.077 1.00 74.50 407 ASN A N 1
ATOM 3267 C CA . ASN A 1 407 ? -18.159 6.137 35.384 1.00 74.50 407 ASN A CA 1
ATOM 3268 C C . ASN A 1 407 ? -17.847 7.604 35.757 1.00 74.50 407 ASN A C 1
ATOM 3270 O O . ASN A 1 407 ? -17.075 7.834 36.687 1.00 74.50 407 ASN A O 1
ATOM 3274 N N . ILE A 1 408 ? -18.450 8.577 35.061 1.00 60.12 408 ILE A N 1
ATOM 3275 C CA . ILE A 1 408 ? -18.286 10.027 35.290 1.00 60.12 408 ILE A CA 1
ATOM 3276 C C . ILE A 1 408 ? -19.279 10.566 36.336 1.00 60.12 408 ILE A C 1
ATOM 3278 O O . ILE A 1 408 ? -19.016 11.589 36.966 1.00 60.12 408 ILE A O 1
ATOM 3282 N N . GLU A 1 409 ? -20.408 9.894 36.602 1.00 52.81 409 GLU A N 1
ATOM 3283 C CA . GLU A 1 409 ? -21.400 10.383 37.586 1.00 52.81 409 GLU A CA 1
ATOM 3284 C C . GLU A 1 409 ? -20.886 10.364 39.043 1.00 52.81 409 GLU A C 1
ATOM 3286 O O . GLU A 1 409 ? -21.579 10.784 39.970 1.00 52.81 409 GLU A O 1
ATOM 3291 N N . ALA A 1 410 ? -19.625 9.977 39.244 1.00 45.62 410 ALA A N 1
ATOM 3292 C CA . ALA A 1 410 ? -18.853 10.181 40.456 1.00 45.62 410 ALA A CA 1
ATOM 3293 C C . ALA A 1 410 ? -17.593 11.013 40.151 1.00 45.62 410 ALA A C 1
ATOM 3295 O O . ALA A 1 410 ? -16.485 10.481 40.104 1.00 45.62 410 ALA A O 1
ATOM 3296 N N . TYR A 1 411 ? -17.728 12.332 39.986 1.00 45.69 411 TYR A N 1
ATOM 3297 C CA . TYR A 1 411 ? -16.595 13.271 40.032 1.00 45.69 411 TYR A CA 1
ATOM 3298 C C . TYR A 1 411 ? -15.985 13.298 41.449 1.00 45.69 411 TYR A C 1
ATOM 3300 O O . TYR A 1 411 ? -16.060 14.312 42.129 1.00 45.69 411 TYR A O 1
ATOM 3308 N N . TYR A 1 412 ? -15.367 12.195 41.893 1.00 54.16 412 TYR A N 1
ATOM 3309 C CA . TYR A 1 412 ? -14.837 11.968 43.249 1.00 54.16 412 TYR A CA 1
ATOM 3310 C C . TYR A 1 412 ? -15.961 11.798 44.298 1.00 54.16 412 TYR A C 1
ATOM 3312 O O . TYR A 1 412 ? -16.777 12.708 44.439 1.00 54.16 412 TYR A O 1
ATOM 3320 N N . PRO A 1 413 ? -16.038 10.696 45.081 1.00 44.72 413 PRO A N 1
ATOM 3321 C CA . PRO A 1 413 ? -14.938 10.202 45.921 1.00 44.72 413 PRO A CA 1
ATOM 3322 C C . PRO A 1 413 ? -14.877 8.655 46.052 1.00 44.72 413 PRO A C 1
ATOM 3324 O O . PRO A 1 413 ? -15.830 8.006 46.459 1.00 44.72 413 PRO A O 1
ATOM 3327 N N . GLU A 1 414 ? -13.711 8.069 45.780 1.00 49.78 414 GLU A N 1
ATOM 3328 C CA . GLU A 1 414 ? -13.352 6.663 46.072 1.00 49.78 414 GLU A CA 1
ATOM 3329 C C . GLU A 1 414 ? -13.788 5.538 45.098 1.00 49.78 414 GLU A C 1
ATOM 3331 O O . GLU A 1 414 ? -13.552 4.380 45.408 1.00 49.78 414 GLU A O 1
ATOM 3336 N N . LEU A 1 415 ? -14.231 5.853 43.872 1.00 53.75 415 LEU A N 1
ATOM 3337 C CA . LEU A 1 415 ? -14.386 4.913 42.731 1.00 53.75 415 LEU A CA 1
ATOM 3338 C C . LEU A 1 415 ? -15.164 3.615 43.046 1.00 53.75 415 LEU A C 1
ATOM 3340 O O . LEU A 1 415 ? -14.607 2.519 43.011 1.00 53.75 415 LEU A O 1
ATOM 3344 N N . ASP A 1 416 ? -16.464 3.748 43.305 1.00 53.22 416 ASP A N 1
ATOM 3345 C CA . ASP A 1 416 ? -17.390 2.614 43.381 1.00 53.22 416 ASP A CA 1
ATOM 3346 C C . ASP A 1 416 ? -17.634 2.036 41.966 1.00 53.22 416 ASP A C 1
ATOM 3348 O O . ASP A 1 416 ? -18.146 2.726 41.079 1.00 53.22 416 ASP A O 1
ATOM 3352 N N . GLY A 1 417 ? -17.265 0.767 41.754 1.00 61.09 417 GLY A N 1
ATOM 3353 C CA . GLY A 1 417 ? -17.493 0.009 40.515 1.00 61.09 417 GLY A CA 1
ATOM 3354 C C . GLY A 1 417 ? -16.268 -0.190 39.606 1.00 61.09 417 GLY A C 1
ATOM 3355 O O . GLY A 1 417 ? -15.277 0.539 39.659 1.00 61.09 417 GLY A O 1
ATOM 3356 N N . GLY A 1 418 ? -16.345 -1.216 38.756 1.00 72.69 418 GLY A N 1
ATOM 3357 C CA . GLY A 1 418 ? -15.241 -1.651 37.904 1.00 72.69 418 GLY A CA 1
ATOM 3358 C C . GLY A 1 418 ? -14.824 -0.645 36.833 1.00 72.69 418 GLY A C 1
ATOM 3359 O O . GLY A 1 418 ? -15.656 -0.077 36.123 1.00 72.69 418 GLY A O 1
ATOM 3360 N N . TRP A 1 419 ? -13.510 -0.487 36.670 1.00 87.75 419 TRP A N 1
ATOM 3361 C CA . TRP A 1 419 ? -12.897 0.270 35.580 1.00 87.75 419 TRP A CA 1
ATOM 3362 C C . TRP A 1 419 ? -12.490 -0.646 34.441 1.00 87.75 419 TRP A C 1
ATOM 3364 O O . TRP A 1 419 ? -11.966 -1.740 34.662 1.00 87.75 419 TRP A O 1
ATOM 3374 N N . TYR A 1 420 ? -12.643 -0.157 33.212 1.00 92.06 420 TYR A N 1
ATOM 3375 C CA . TYR A 1 420 ? -12.017 -0.798 32.067 1.00 92.06 420 TYR A CA 1
ATOM 3376 C C . TYR A 1 420 ? -10.581 -0.295 31.968 1.00 92.06 420 TYR A C 1
ATOM 3378 O O . TYR A 1 420 ? -10.320 0.901 31.802 1.00 92.06 420 TYR A O 1
ATOM 3386 N N . LEU A 1 421 ? -9.643 -1.226 32.090 1.00 94.06 421 LEU A N 1
ATOM 3387 C CA . LEU A 1 421 ? -8.219 -0.968 32.173 1.00 94.06 421 LEU A CA 1
ATOM 3388 C C . LEU A 1 421 ? -7.498 -1.661 31.023 1.00 94.06 421 LEU A C 1
ATOM 3390 O O . LEU A 1 421 ? -7.579 -2.880 30.864 1.00 94.06 421 LEU A O 1
ATOM 3394 N N . TYR A 1 422 ? -6.740 -0.899 30.243 1.00 95.50 422 TYR A N 1
ATOM 3395 C CA . TYR A 1 422 ? -5.819 -1.465 29.267 1.00 95.50 422 TYR A CA 1
ATOM 3396 C C . TYR A 1 422 ? -4.503 -1.839 29.944 1.00 95.50 422 TYR A C 1
ATOM 3398 O O . TYR A 1 422 ? -3.859 -1.003 30.579 1.00 95.50 422 TYR A O 1
ATOM 3406 N N . ARG A 1 423 ? -4.058 -3.085 29.774 1.00 94.44 423 ARG A N 1
ATOM 3407 C CA . ARG A 1 423 ? -2.791 -3.571 30.320 1.00 94.44 423 ARG A CA 1
ATOM 3408 C C . ARG A 1 423 ? -1.705 -3.548 29.248 1.00 94.44 423 ARG A C 1
ATOM 3410 O O . ARG A 1 423 ? -1.714 -4.323 28.297 1.00 94.44 423 ARG A O 1
ATOM 3417 N N . LYS A 1 424 ? -0.676 -2.723 29.450 1.00 92.12 424 LYS A N 1
ATOM 3418 C CA . LYS A 1 424 ? 0.442 -2.528 28.504 1.00 92.12 424 LYS A CA 1
ATOM 3419 C C . LYS A 1 424 ? 1.208 -3.819 28.185 1.00 92.12 424 LYS A C 1
ATOM 3421 O O . LYS A 1 424 ? 1.756 -3.953 27.094 1.00 92.12 424 LYS A O 1
ATOM 3426 N N . LYS A 1 425 ? 1.274 -4.753 29.142 1.00 89.69 425 LYS A N 1
ATOM 3427 C CA . LYS A 1 425 ? 2.077 -5.984 29.053 1.00 89.69 425 LYS A CA 1
ATOM 3428 C C . LYS A 1 425 ? 1.554 -6.970 28.007 1.00 89.69 425 LYS A C 1
ATOM 3430 O O . LYS A 1 425 ? 2.344 -7.493 27.229 1.00 89.69 425 LYS A O 1
ATOM 3435 N N . ASP A 1 426 ? 0.256 -7.250 28.025 1.00 90.94 426 ASP A N 1
ATOM 3436 C CA . ASP A 1 426 ? -0.402 -8.230 27.149 1.00 90.94 426 ASP A CA 1
ATOM 3437 C C . ASP A 1 426 ? -1.324 -7.577 26.110 1.00 90.94 426 ASP A C 1
ATOM 3439 O O . ASP A 1 426 ? -1.814 -8.271 25.223 1.00 90.94 426 ASP A O 1
ATOM 3443 N N . LYS A 1 427 ? -1.487 -6.249 26.177 1.00 91.62 427 LYS A N 1
ATOM 3444 C CA . LYS A 1 427 ? -2.286 -5.421 25.266 1.00 91.62 427 LYS A CA 1
ATOM 3445 C C . LYS A 1 427 ? -3.778 -5.756 25.277 1.00 91.62 427 LYS A C 1
ATOM 3447 O O . LYS A 1 427 ? -4.469 -5.571 24.276 1.00 91.62 427 LYS A O 1
ATOM 3452 N N . LYS A 1 428 ? -4.268 -6.245 26.415 1.00 94.88 428 LYS A N 1
ATOM 3453 C CA . LYS A 1 428 ? -5.673 -6.594 26.632 1.00 94.88 428 LYS A CA 1
ATOM 3454 C C . LYS A 1 428 ? -6.387 -5.532 27.453 1.00 94.88 428 LYS A C 1
ATOM 3456 O O . LYS A 1 428 ? -5.752 -4.722 28.130 1.00 94.88 428 LYS A O 1
ATOM 3461 N N . VAL A 1 429 ? -7.712 -5.562 27.399 1.00 95.88 429 VAL A N 1
ATOM 3462 C CA . VAL A 1 429 ? -8.572 -4.759 28.271 1.00 95.88 429 VAL A CA 1
ATOM 3463 C C . VAL A 1 429 ? -9.176 -5.665 29.328 1.00 95.88 429 VAL A C 1
ATOM 3465 O O . VAL A 1 429 ? -9.609 -6.769 29.009 1.00 95.88 429 VAL A O 1
ATOM 3468 N N . TYR A 1 430 ? -9.231 -5.192 30.565 1.00 95.19 430 TYR A N 1
ATOM 3469 C CA . TYR A 1 430 ? -9.837 -5.889 31.691 1.00 95.19 430 TYR A CA 1
ATOM 3470 C C . TYR A 1 430 ? -10.848 -4.984 32.379 1.00 95.19 430 TYR A C 1
ATOM 3472 O O . TYR A 1 430 ? -10.598 -3.792 32.502 1.00 95.19 430 TYR A O 1
ATOM 3480 N N . LEU A 1 431 ? -11.963 -5.546 32.839 1.00 91.94 431 LEU A N 1
ATOM 3481 C CA . LEU A 1 431 ? -12.850 -4.870 33.783 1.00 91.94 431 LEU A CA 1
ATOM 3482 C C . LEU A 1 431 ? -12.436 -5.317 35.184 1.00 91.94 431 LEU A C 1
ATOM 3484 O O . LEU A 1 431 ? -12.634 -6.485 35.514 1.00 91.94 431 LEU A O 1
ATOM 3488 N N . LEU A 1 432 ? -11.823 -4.421 35.958 1.00 89.38 432 LEU A N 1
ATOM 3489 C CA . LEU A 1 432 ? -11.364 -4.706 37.319 1.00 89.38 432 LEU A CA 1
ATOM 3490 C C . LEU A 1 432 ? -12.004 -3.735 38.303 1.00 89.38 432 LEU A C 1
ATOM 3492 O O . LEU A 1 432 ? -11.981 -2.520 38.081 1.00 89.38 432 LEU A O 1
ATOM 3496 N N . ASP A 1 433 ? -12.513 -4.277 39.404 1.00 85.69 433 ASP A N 1
ATOM 3497 C CA . ASP A 1 433 ? -12.923 -3.476 40.550 1.00 85.69 433 ASP A CA 1
ATOM 3498 C C . ASP A 1 433 ? -11.688 -2.936 41.270 1.00 85.69 433 ASP A C 1
ATOM 3500 O O . ASP A 1 433 ? -10.585 -3.474 41.148 1.00 85.69 433 ASP A O 1
ATOM 3504 N N . ARG A 1 434 ? -11.861 -1.845 42.017 1.00 81.75 434 ARG A N 1
ATOM 3505 C CA . ARG A 1 434 ? -10.761 -1.212 42.750 1.00 81.75 434 ARG A CA 1
ATOM 3506 C C . ARG A 1 434 ? -10.068 -2.183 43.711 1.00 81.75 434 ARG A C 1
ATOM 3508 O O . ARG A 1 434 ? -8.845 -2.164 43.811 1.00 81.75 434 ARG A O 1
ATOM 3515 N N . ASP A 1 435 ? -10.838 -3.047 44.367 1.00 84.81 435 ASP A N 1
ATOM 3516 C CA . ASP A 1 435 ? -10.324 -4.045 45.311 1.00 84.81 435 ASP A CA 1
ATOM 3517 C C . ASP A 1 435 ? -9.355 -5.041 44.646 1.00 84.81 435 ASP A C 1
ATOM 3519 O O . ASP A 1 435 ? -8.463 -5.578 45.301 1.00 84.81 435 ASP A O 1
ATOM 3523 N N . ASP A 1 436 ? -9.466 -5.244 43.329 1.00 87.25 436 ASP A N 1
ATOM 3524 C CA . ASP A 1 436 ? -8.575 -6.122 42.569 1.00 87.25 436 ASP A CA 1
ATOM 3525 C C . ASP A 1 436 ? -7.237 -5.451 42.206 1.00 87.25 436 ASP A C 1
ATOM 3527 O O . ASP A 1 436 ? -6.341 -6.109 41.673 1.00 87.25 436 ASP A O 1
ATOM 3531 N N . TRP A 1 437 ? -7.067 -4.146 42.447 1.00 88.69 437 TRP A N 1
ATOM 3532 C CA . TRP A 1 437 ? -5.884 -3.402 41.994 1.00 88.69 437 TRP A CA 1
ATOM 3533 C C . TRP A 1 437 ? -4.636 -3.687 42.825 1.00 88.69 437 TRP A C 1
ATOM 3535 O O . TRP A 1 437 ? -3.530 -3.514 42.317 1.00 88.69 437 TRP A O 1
ATOM 3545 N N . GLU A 1 438 ? -4.778 -4.160 44.064 1.00 86.69 438 GLU A N 1
ATOM 3546 C CA . GLU A 1 438 ? -3.628 -4.580 44.873 1.00 86.69 438 GLU A CA 1
ATOM 3547 C C . GLU A 1 438 ? -2.979 -5.855 44.308 1.00 86.69 438 GLU A C 1
ATOM 3549 O O . GLU A 1 438 ? -1.752 -5.980 44.284 1.00 86.69 438 GLU A O 1
ATOM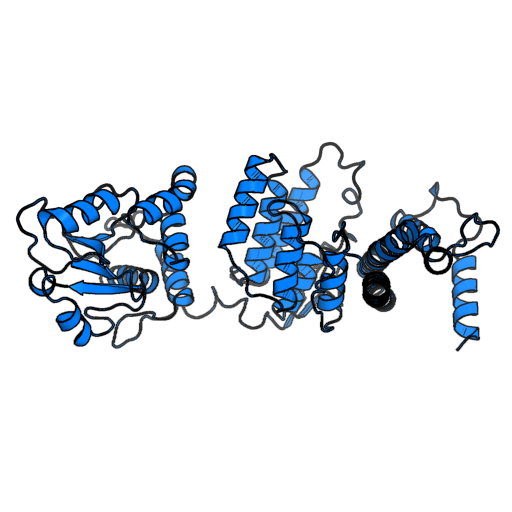 3554 N N . GLU A 1 439 ? -3.789 -6.781 43.782 1.00 88.12 439 GLU A N 1
ATOM 3555 C CA . GLU A 1 439 ? -3.338 -8.063 43.229 1.00 88.12 439 GLU A CA 1
ATOM 3556 C C . GLU A 1 439 ? -3.998 -8.378 41.865 1.00 88.12 439 GLU A C 1
ATOM 3558 O O . GLU A 1 439 ? -4.637 -9.424 41.690 1.00 88.12 439 GLU A O 1
ATOM 3563 N N . PRO A 1 440 ? -3.790 -7.539 40.829 1.00 89.25 440 PRO A N 1
ATOM 3564 C CA . PRO A 1 440 ? -4.543 -7.616 39.572 1.00 89.25 440 PRO A CA 1
ATOM 3565 C C . PRO A 1 440 ? -4.288 -8.920 38.816 1.00 89.25 440 PRO A C 1
ATOM 3567 O O . PRO A 1 440 ? -5.146 -9.414 38.091 1.00 89.25 440 PRO A O 1
ATOM 3570 N N . ASP A 1 441 ? -3.111 -9.527 38.996 1.00 90.25 441 ASP A N 1
ATOM 3571 C CA . ASP A 1 441 ? -2.774 -10.810 38.381 1.00 90.25 441 ASP A CA 1
ATOM 3572 C C . ASP A 1 441 ? -3.633 -11.976 38.905 1.00 90.25 441 ASP A C 1
ATOM 3574 O O . ASP A 1 441 ? -3.724 -13.002 38.226 1.00 90.25 441 ASP A O 1
ATOM 3578 N N . ILE A 1 442 ? -4.262 -11.860 40.082 1.00 89.25 442 ILE A N 1
ATOM 3579 C CA . ILE A 1 442 ? -5.217 -12.862 40.577 1.00 89.25 442 ILE A CA 1
ATOM 3580 C C . ILE A 1 442 ? -6.556 -12.708 39.862 1.00 89.25 442 ILE A C 1
ATOM 3582 O O . ILE A 1 442 ? -7.041 -13.686 39.287 1.00 89.25 442 ILE A O 1
ATOM 3586 N N . ALA A 1 443 ? -7.104 -11.492 39.825 1.00 86.81 443 ALA A N 1
ATOM 3587 C CA . ALA A 1 443 ? -8.355 -11.202 39.129 1.00 86.81 443 ALA A CA 1
ATOM 3588 C C . ALA A 1 443 ? -8.263 -11.553 37.632 1.00 86.81 443 ALA A C 1
ATOM 3590 O O . ALA A 1 443 ? -9.127 -12.237 37.081 1.00 86.81 443 ALA A O 1
ATOM 3591 N N . ILE A 1 444 ? -7.139 -11.211 36.992 1.00 92.19 444 ILE A N 1
ATOM 3592 C CA . ILE A 1 444 ? -6.876 -11.497 35.576 1.00 92.19 444 ILE A CA 1
ATOM 3593 C C . ILE A 1 444 ? -6.838 -13.002 35.275 1.00 92.19 444 ILE A C 1
ATOM 3595 O O . ILE A 1 444 ? -7.299 -13.420 34.214 1.00 92.19 444 ILE A O 1
ATOM 3599 N N . LYS A 1 445 ? -6.334 -13.850 36.185 1.00 90.06 445 LYS A N 1
ATOM 3600 C CA . LYS A 1 445 ? -6.315 -15.314 35.969 1.00 90.06 445 LYS A CA 1
ATOM 3601 C C . LYS A 1 445 ? -7.714 -15.914 35.860 1.00 90.06 445 LYS A C 1
ATOM 3603 O O . LYS A 1 445 ? -7.872 -16.944 35.209 1.00 90.06 445 LYS A O 1
ATOM 3608 N N . ALA A 1 446 ? -8.696 -15.303 36.515 1.00 86.69 446 ALA A N 1
ATOM 3609 C CA . ALA A 1 446 ? -10.088 -15.730 36.474 1.00 86.69 446 ALA A CA 1
ATOM 3610 C C . ALA A 1 446 ? -10.906 -15.005 35.391 1.00 86.69 446 ALA A C 1
ATOM 3612 O O . ALA A 1 446 ? -12.089 -15.317 35.223 1.00 86.69 446 ALA A O 1
ATOM 3613 N N . ALA A 1 447 ? -10.303 -14.056 34.666 1.00 90.50 447 ALA A N 1
ATOM 3614 C CA . ALA A 1 447 ? -11.005 -13.233 33.699 1.00 90.50 447 ALA A CA 1
ATOM 3615 C C . ALA A 1 447 ? -11.462 -14.042 32.475 1.00 90.50 447 ALA A C 1
ATOM 3617 O O . ALA A 1 447 ? -10.767 -14.929 31.975 1.00 90.50 447 ALA A O 1
ATOM 3618 N N . ARG A 1 448 ? -12.663 -13.728 31.998 1.00 90.06 448 ARG A N 1
ATOM 3619 C CA . ARG A 1 448 ? -13.373 -14.391 30.909 1.00 90.06 448 ARG A CA 1
ATOM 3620 C C . ARG A 1 448 ? -13.649 -13.387 29.802 1.00 90.06 448 ARG A C 1
ATOM 3622 O O . ARG A 1 448 ? -14.089 -12.264 30.062 1.00 90.06 448 ARG A O 1
ATOM 3629 N N . GLU A 1 449 ? -13.408 -13.825 28.572 1.00 89.31 449 GLU A N 1
ATOM 3630 C CA . GLU A 1 449 ? -13.712 -13.043 27.375 1.00 89.31 449 GLU A CA 1
ATOM 3631 C C . GLU A 1 449 ? -15.192 -12.650 27.357 1.00 89.31 449 GLU A C 1
ATOM 3633 O O . GLU A 1 449 ? -16.065 -13.469 27.639 1.00 89.31 449 GLU A O 1
ATOM 3638 N N . GLY A 1 450 ? -15.467 -11.376 27.086 1.00 78.56 450 GLY A N 1
ATOM 3639 C CA . GLY A 1 450 ? -16.828 -10.850 26.934 1.00 78.56 450 GLY A CA 1
ATOM 3640 C C . GLY A 1 450 ? -17.497 -10.415 28.231 1.00 78.56 450 GLY A C 1
ATOM 3641 O O . GLY A 1 450 ? -18.487 -9.687 28.196 1.00 78.56 450 GLY A O 1
ATOM 3642 N N . LEU A 1 451 ? -16.935 -10.820 29.372 1.00 85.69 451 LEU A N 1
ATOM 3643 C CA . LEU A 1 451 ? -17.440 -10.469 30.695 1.00 85.69 451 LEU A CA 1
ATOM 3644 C C . LEU A 1 451 ? -16.546 -9.433 31.380 1.00 85.69 451 LEU A C 1
ATOM 3646 O O . LEU A 1 451 ? -17.011 -8.359 31.748 1.00 85.69 451 LEU A O 1
ATOM 3650 N N . ASN A 1 452 ? -15.266 -9.760 31.550 1.00 90.69 452 ASN A N 1
ATOM 3651 C CA . ASN A 1 452 ? -14.293 -8.910 32.239 1.00 90.69 452 ASN A CA 1
ATOM 3652 C C . ASN A 1 452 ? -12.905 -8.917 31.581 1.00 90.69 452 ASN A C 1
ATOM 3654 O O . ASN A 1 452 ? -11.935 -8.446 32.176 1.00 90.69 452 ASN A O 1
ATOM 3658 N N . MET A 1 453 ? -12.802 -9.419 30.348 1.00 94.94 453 MET A N 1
ATOM 3659 C CA . MET A 1 453 ? -11.607 -9.305 29.518 1.00 94.94 453 MET A CA 1
ATOM 3660 C C . MET A 1 453 ? -11.964 -9.174 28.036 1.00 94.94 453 MET A C 1
ATOM 3662 O O . MET A 1 453 ? -12.895 -9.818 27.551 1.00 94.94 453 MET A O 1
ATOM 3666 N N . TRP A 1 454 ? -11.183 -8.370 27.314 1.00 95.94 454 TRP A N 1
ATOM 3667 C CA . TRP A 1 454 ? -11.221 -8.256 25.860 1.00 95.94 454 TRP A CA 1
ATOM 3668 C C . TRP A 1 454 ? -9.807 -8.406 25.285 1.00 95.94 454 TRP A C 1
ATOM 3670 O O . TRP A 1 454 ? -8.843 -7.877 25.853 1.00 95.94 454 TRP A O 1
ATOM 3680 N N . PRO A 1 455 ? -9.661 -9.097 24.142 1.00 93.25 455 PRO A N 1
ATOM 3681 C CA . PRO A 1 455 ? -8.357 -9.472 23.597 1.00 93.25 455 PRO A CA 1
ATOM 3682 C C . PRO A 1 455 ? -7.555 -8.291 23.033 1.00 93.25 455 PRO A C 1
ATOM 3684 O O . PRO A 1 455 ? -6.350 -8.420 22.835 1.00 93.25 455 PRO A O 1
ATOM 3687 N N . SER A 1 456 ? -8.202 -7.154 22.772 1.00 94.44 456 SER A N 1
ATOM 3688 C CA . SER A 1 456 ? -7.562 -5.901 22.360 1.00 94.44 456 SER A CA 1
ATOM 3689 C C . SER A 1 456 ? -8.477 -4.708 22.642 1.00 94.44 456 SER A C 1
ATOM 3691 O O . SER A 1 456 ? -9.681 -4.874 22.847 1.00 94.44 456 SER A O 1
ATOM 3693 N N . TYR A 1 457 ? -7.930 -3.491 22.595 1.00 95.38 457 TYR A N 1
ATOM 3694 C CA . TYR A 1 457 ? -8.736 -2.271 22.702 1.00 95.38 457 TYR A CA 1
ATOM 3695 C C . TYR A 1 457 ? -9.721 -2.114 21.535 1.00 95.38 457 TYR A C 1
ATOM 3697 O O . TYR A 1 457 ? -10.875 -1.761 21.744 1.00 95.38 457 TYR A O 1
ATOM 3705 N N . THR A 1 458 ? -9.319 -2.450 20.306 1.00 93.44 458 THR A N 1
ATOM 3706 C CA . THR A 1 458 ? -10.230 -2.423 19.148 1.00 93.44 458 THR A CA 1
ATOM 3707 C C . THR A 1 458 ? -11.389 -3.404 19.318 1.00 93.44 458 THR A C 1
ATOM 3709 O O . THR A 1 458 ? -12.530 -3.071 19.020 1.00 93.44 458 THR A O 1
ATOM 3712 N N . SER A 1 459 ? -11.117 -4.594 19.857 1.00 93.81 459 SER A N 1
ATOM 3713 C CA . SER A 1 459 ? -12.148 -5.580 20.190 1.00 93.81 459 SER A CA 1
ATOM 3714 C C . SER A 1 459 ? -13.096 -5.079 21.289 1.00 93.81 459 SER A C 1
ATOM 3716 O O . SER A 1 459 ? -14.311 -5.246 21.186 1.00 93.81 459 SER A O 1
ATOM 3718 N N . PHE A 1 460 ? -12.558 -4.389 22.300 1.00 95.25 460 PHE A N 1
ATOM 3719 C CA . PHE A 1 460 ? -13.344 -3.730 23.343 1.00 95.25 460 PHE A CA 1
ATOM 3720 C C . PHE A 1 460 ? -14.265 -2.633 22.788 1.00 95.25 460 PHE A C 1
ATOM 3722 O O . PHE A 1 460 ? -15.451 -2.630 23.100 1.00 95.25 460 PHE A O 1
ATOM 3729 N N . VAL A 1 461 ? -13.768 -1.746 21.919 1.00 94.94 461 VAL A N 1
ATOM 3730 C CA . VAL A 1 461 ? -14.598 -0.699 21.295 1.00 94.94 461 VAL A CA 1
ATOM 3731 C C . VAL A 1 461 ? -15.649 -1.303 20.354 1.00 94.94 461 VAL A C 1
ATOM 3733 O O . VAL A 1 461 ? -16.773 -0.817 20.295 1.00 94.94 461 VAL A O 1
ATOM 3736 N N . ALA A 1 462 ? -15.349 -2.403 19.659 1.00 92.62 462 ALA A N 1
ATOM 3737 C CA . ALA A 1 462 ? -16.353 -3.100 18.852 1.00 92.62 462 ALA A CA 1
ATOM 3738 C C . ALA A 1 462 ? -17.471 -3.694 19.723 1.00 92.62 462 ALA A C 1
ATOM 3740 O O . ALA A 1 462 ? -18.648 -3.537 19.401 1.00 92.62 462 ALA A O 1
ATOM 3741 N N . TRP A 1 463 ? -17.115 -4.310 20.857 1.00 92.25 463 TRP A N 1
ATOM 3742 C CA . TRP A 1 463 ? -18.085 -4.752 21.861 1.00 92.25 463 TRP A CA 1
ATOM 3743 C C . TRP A 1 463 ? -18.904 -3.573 22.404 1.00 92.25 463 TRP A C 1
ATOM 3745 O O . TRP A 1 463 ? -20.123 -3.673 22.492 1.00 92.25 463 TRP A O 1
ATOM 3755 N N . TRP A 1 464 ? -18.262 -2.441 22.695 1.00 91.50 464 TRP A N 1
ATOM 3756 C CA . TRP A 1 464 ? -18.908 -1.212 23.166 1.00 91.50 464 TRP A CA 1
ATOM 3757 C C . TRP A 1 464 ? -19.982 -0.714 22.188 1.00 91.50 464 TRP A C 1
ATOM 3759 O O . TRP A 1 464 ? -21.131 -0.509 22.576 1.00 91.50 464 TRP A O 1
ATOM 3769 N N . VAL A 1 465 ? -19.646 -0.630 20.897 1.00 90.75 465 VAL A N 1
ATOM 3770 C CA . VAL A 1 465 ? -20.592 -0.280 19.825 1.00 90.75 465 VAL A CA 1
ATOM 3771 C C . VAL A 1 465 ? -21.718 -1.314 19.715 1.00 90.75 465 VAL A C 1
ATOM 3773 O O . VAL A 1 465 ? -22.884 -0.949 19.578 1.00 90.75 465 VAL A O 1
ATOM 3776 N N . ALA A 1 466 ? -21.412 -2.610 19.821 1.00 88.25 466 ALA A N 1
ATOM 3777 C CA . ALA A 1 466 ? -22.428 -3.662 19.776 1.00 88.25 466 ALA A CA 1
ATOM 3778 C C . ALA A 1 466 ? -23.432 -3.567 20.942 1.00 88.25 466 ALA A C 1
ATOM 3780 O O . ALA A 1 466 ? -24.621 -3.825 20.748 1.00 88.25 466 ALA A O 1
ATOM 3781 N N . GLN A 1 467 ? -22.988 -3.161 22.139 1.00 84.12 467 GLN A N 1
ATOM 3782 C CA . GLN A 1 467 ? -23.878 -2.931 23.285 1.00 84.12 467 GLN A CA 1
ATOM 3783 C C . GLN A 1 467 ? -24.882 -1.802 23.015 1.00 84.12 467 GLN A C 1
ATOM 3785 O O . GLN A 1 467 ? -26.059 -1.949 23.344 1.00 84.12 467 GLN A O 1
ATOM 3790 N N . HIS A 1 468 ? -24.445 -0.713 22.375 1.00 80.88 468 HIS A N 1
ATOM 3791 C CA . HIS A 1 468 ? -25.327 0.384 21.967 1.00 80.88 468 HIS A CA 1
ATOM 3792 C C . HIS A 1 468 ? -26.393 -0.084 20.957 1.00 80.88 468 HIS A C 1
ATOM 3794 O O . HIS A 1 468 ? -27.572 0.233 21.095 1.00 80.88 468 HIS A O 1
ATOM 3800 N N . LEU A 1 469 ? -26.011 -0.916 19.983 1.00 80.19 469 LEU A N 1
ATOM 3801 C CA . LEU A 1 469 ? -26.929 -1.414 18.950 1.00 80.19 469 LEU A CA 1
ATOM 3802 C C . LEU A 1 469 ? -27.986 -2.399 19.471 1.00 80.19 469 LEU A C 1
ATOM 3804 O O . LEU A 1 469 ? -29.087 -2.449 18.925 1.00 80.19 469 LEU A O 1
ATOM 3808 N N . ASN A 1 470 ? -27.662 -3.193 20.495 1.00 73.38 470 ASN A N 1
ATOM 3809 C CA . ASN A 1 470 ? -28.573 -4.201 21.052 1.00 73.38 470 ASN A CA 1
ATOM 3810 C C . ASN A 1 470 ? -29.598 -3.627 22.042 1.00 73.38 470 ASN A C 1
ATOM 3812 O O . ASN A 1 470 ? -30.599 -4.286 22.316 1.00 73.38 470 ASN A O 1
ATOM 3816 N N . ASN A 1 471 ? -29.370 -2.416 22.553 1.00 60.25 471 ASN A N 1
ATOM 3817 C CA . ASN A 1 471 ? -30.265 -1.729 23.483 1.00 60.25 471 ASN A CA 1
ATOM 3818 C C . ASN A 1 471 ? -30.623 -0.325 22.971 1.00 60.25 471 ASN A C 1
ATOM 3820 O O . ASN A 1 471 ? -30.327 0.629 23.684 1.00 60.25 471 ASN A O 1
ATOM 3824 N N . PRO A 1 472 ? -31.192 -0.144 21.762 1.00 54.03 472 PRO A N 1
ATOM 3825 C CA . PRO A 1 472 ? -31.590 1.187 21.309 1.00 54.03 472 PRO A CA 1
ATOM 3826 C C . PRO A 1 472 ? -32.584 1.768 22.324 1.00 54.03 472 PRO A C 1
ATOM 3828 O O . PRO A 1 472 ? -33.535 1.075 22.694 1.00 54.03 472 PRO A O 1
ATOM 3831 N N . ALA A 1 473 ? -32.291 2.971 22.826 1.00 47.41 473 ALA A N 1
ATOM 3832 C CA . ALA A 1 473 ? -33.081 3.653 23.853 1.00 47.41 473 ALA A CA 1
ATOM 3833 C C . ALA A 1 473 ? -34.573 3.757 23.494 1.00 47.41 473 ALA A C 1
ATOM 3835 O O . ALA A 1 473 ? -34.890 3.926 22.289 1.00 47.41 473 ALA A O 1
#

Secondary structure (DSSP, 8-state):
-HHHHHHHHHHHHHHTTT--GGGS-HHHHHHHHHHHHHHSPPSSTT---HHHHHHHHHHTT-HHHHHHHHHHHHHHHHHHHHHHHHTT-HHHHHHHHHHHHHHHHHHHHHHHHTT--BS-GGGHHHHHHHHHHHT------TTBPPPPTTSHHHHHHHHHHHHTTSS---HHHHHHHHHHHHHTT--HHHHHHHHHHHHHHTT--SSHHHHHHHHHHHHHHHHHS-TTTTTSTTSSS-TTT---HHHHHHHHHTT-EEEBTT-SS-B--TTSPPEEEE--TTTS-TTTSPPPPPPTTT----SHHHHHHHHHHHHTT-B-TTS-B---BPPHHHHTTHHHHHHHTT--S-HHHHHHHHHB-GGGS--SSTTEEE-BTT-SS-BHHHHHHHHHHTS-PPBTEEEEEEESS-SSSS--SPEEEEETTTTEEEEE-GGGGSSHHHHHHT--BTTTEESSHHHHHHHHHHHHHHS--

Sequence (473 aa):
MAIYKIFELWRRWRRFGTINPSKMSRINYLLWLRHDWLEGGRDTADGLNVTQLAEKQIRDGNLEYGVHNIADQVRNSFGLANLYWGLGDVDQAQIYLRTTLERYARLMEVCSEHDRTLEFPREIHFVKCAACLLGETFQNSELIGELDSGYEPWFKDTLLNHCLGLTEFDMNPWQASIDEWTKSGFPKYRIEEFAFYVKALTGEFETSEAMFSAHQGLITARSKRNPDAGMQDGYGEYTALVIDYIFAAILKRIGWEGTYRHSWPNTDVMAAAPQTTREPDGFLSTVALKLPDPDVETGIIADIQQARRFIDTHLANQRDESGEFFDPKRSKAERGKVTAALKEIGWVRDTATLDLMRTYDVENILNNKAGVVLGDPFGSDIDLKNSTEFLHTECGLPEGFIGIAGNIEAYYPELDGGWYLYRKKDKKVYLLDRDDWEEPDIAIKAAREGLNMWPSYTSFVAWWVAQHLNNPA

Radius of gyration: 28.88 Å; chains: 1; bounding box: 70×44×91 Å

pLDDT: mean 80.1, std 15.39, range [32.81, 97.31]